Protein AF-0000000068356287 (afdb_homodimer)

Foldseek 3Di:
DPDADDPVQWDWDDWQDDDPQKTWTWIQRNVVRAIWIKIKGWPCVLVVDPDPVSSVLSVLLVVQQVVVLQFDDDLQAWHWDHWDDDPTTTMTTTHDAPQGFQLVLCLLVLAFFLLLLLLQLLSVLLRLCCQAFNQTDDPDPPPDPRPQGKHKDQQDQASRQWGAHPLGHIHGHRSSPIDIDSHLPDWDADDDPPDPDDDDDDDDPLQFALCCLPPVTDGSLRVLSSSLQRSCCNHRVDGQFDDDDPVVRSVCLQPHGGDDDPPDDVLNVVLSRLSSDRDSVSHDDSVCNCVGPSNVVPDSVCSSVDRSLLSRADCPPPDPLVNQQADPVPRHGDDPPDDQQADPVPGDGDQHDFDPDFQQDPSHPPRTRHGGRPVVVVSSVVVPPD/DPDADDPVQWDWDDWQDDDPQKTWTWIQRNVVRAIWIKIKGWPVVLVVDPDPVSSVLSVLLVVQQVVVLQFDDDLQAWHWDHWDDDPTTTMTTTHDAPQGFQLVLCLLVLAFFLLLLLLQLLSVLLRLCCQAFNQTDDPDPPPDPRPQGKHKDQQDQASRQWGAHPLGHIHGHRSSPIDIDSHLPDWDADDDPPDPDDDDDDDDLLQFALCCLPPVTDGSLRVLSSSLQRSCCNHRVDGQFDDDDPVVRSVCLQPHGGDDDPPDDPLNVVLSRLSSDRDSVSHDDSVCNCVRPSNVVPDSVCSSVDRSLLSRADCPPPDPLVNQQADPVVRHGDDPPDDQQADPVPRDGDQHPFDPDFQQQPSHPPRTRDGGGPVVVVSSVVVPPD

Nearest PDB structures (foldseek):
  4j8n-assembly1_A  TM=9.059E-01  e=5.575E-21  Homo sapiens
  6vpg-assembly1_A  TM=9.056E-01  e=1.139E-20  Homo sapiens
  1ql6-assembly1_A  TM=8.671E-01  e=2.785E-18  Oryctolagus cuniculus
  2phk-assembly1_A-2  TM=8.382E-01  e=8.837E-18  Oryctolagus cuniculus
  8jfk-assembly1_C  TM=8.387E-01  e=3.494E-17  Homo sapiens

InterPro domains:
  IPR000306 FYVE zinc finger [PF01363] (318-380)
  IPR000306 FYVE zinc finger [SM00064] (313-382)
  IPR000719 Protein kinase domain [PF00069] (11-295)
  IPR000719 Protein kinase domain [PS50011] (10-295)
  IPR000719 Protein kinase domain [SM00220] (10-295)
  IPR008271 Serine/threonine-protein kinase, active site [PS00108] (152-164)
  IPR011009 Protein kinase-like domain superfamily [SSF56112] (4-319)
  IPR011011 Zinc finger, FYVE/PHD-type [SSF57903] (306-377)
  IPR013083 Zinc finger, RING/FYVE/PHD-type [G3DSA:3.30.40.10] (314-384)
  IPR017441 Protein kinase, ATP binding site [PS00107] (16-39)
  IPR017455 Zinc finger, FYVE-related [PS50178] (321-381)
  IPR050236 Serine/threonine-protein kinases, AGC [PTHR24356] (7-308)

Sequence (772 aa):
MPTKMAAADFEFGPPLGTGAFSKVVVGLYKPTNVRYAVKFISKRSILDAPTDEERTRMAEVARRETRMLLMCEHPNIVKFHASMQTTEDLLYVTELCEGGELLKHIERWGHIPLEAARHAIAELFSAVFYLHHGEKKSKSGPSGPVMKPLTVIHRDIKPENVMLSADKHLRLIDFGTAVVCQSVDEKATGEETGSGRAQTFCGTTYYMSPELLESSYTCCASDYWGCGCVLYLMLVGQRPFDASTQYLLIKTILEKEPEFPDDMDPDAKDLIRKLLVKDPKARIGMKEVKRHPFLASVNLSTVADQDVADFWLRETPWVDEASISACMACERPFGILRSKRFCHSCGRITCNACIGDLRIIPESRWKAPQRVCTACAGTLNGVSTLMPTKMAAADFEFGPPLGTGAFSKVVVGLYKPTNVRYAVKFISKRSILDAPTDEERTRMAEVARRETRMLLMCEHPNIVKFHASMQTTEDLLYVTELCEGGELLKHIERWGHIPLEAARHAIAELFSAVFYLHHGEKKSKSGPSGPVMKPLTVIHRDIKPENVMLSADKHLRLIDFGTAVVCQSVDEKATGEETGSGRAQTFCGTTYYMSPELLESSYTCCASDYWGCGCVLYLMLVGQRPFDASTQYLLIKTILEKEPEFPDDMDPDAKDLIRKLLVKDPKARIGMKEVKRHPFLASVNLSTVADQDVADFWLRETPWVDEASISACMACERPFGILRSKRFCHSCGRITCNACIGDLRIIPESRWKAPQRVCTACAGTLNGVSTL

Solvent-accessible surface area (backbone atoms only — not comparable to full-atom values): 42607 Å² total; per-residue (Å²): 120,90,73,79,79,52,78,85,49,43,49,75,55,62,77,76,43,37,43,98,66,24,34,27,24,37,25,35,32,59,92,79,67,46,68,27,30,32,36,38,32,45,46,58,63,32,72,46,31,36,38,71,64,51,19,48,47,48,47,46,26,56,51,42,27,53,52,49,42,67,26,48,83,49,90,27,34,55,47,62,77,47,73,44,73,60,96,54,31,40,36,38,35,28,63,53,51,73,48,36,48,46,45,59,51,24,66,74,58,41,35,42,50,68,64,30,42,48,53,43,49,40,39,49,46,43,36,51,49,37,37,45,66,30,83,60,58,63,91,58,66,98,81,45,76,81,66,76,64,45,15,37,37,52,77,62,46,41,42,87,33,28,32,15,26,76,60,56,47,44,23,41,49,82,41,54,67,38,45,80,26,82,38,75,80,43,73,55,65,73,82,78,72,88,55,95,61,82,68,68,48,72,47,57,61,76,46,58,33,44,48,37,46,61,65,40,35,49,43,64,46,41,40,41,26,9,50,23,44,39,49,42,22,31,64,66,44,45,66,60,48,79,54,94,24,70,52,49,28,53,49,40,58,66,72,50,74,63,81,73,69,90,84,53,58,64,48,54,53,52,51,35,53,37,25,60,39,68,51,57,88,75,24,62,46,70,71,56,53,69,66,28,75,62,40,64,88,52,52,63,90,50,49,89,74,50,89,48,46,71,40,61,34,71,78,64,79,74,67,49,69,89,66,51,48,40,30,83,82,71,60,47,66,51,56,96,88,49,67,69,33,49,28,85,84,68,62,48,69,31,79,32,60,55,39,94,56,60,34,67,48,81,66,40,90,51,75,58,55,32,72,33,21,50,63,54,40,49,55,51,59,70,47,62,85,122,122,92,73,78,78,52,76,84,49,43,49,76,56,64,77,76,42,39,44,100,66,24,33,27,23,38,25,35,33,58,93,77,67,45,68,24,29,33,36,38,31,43,47,58,62,32,71,44,30,36,38,72,64,51,20,49,49,47,48,46,27,55,51,42,27,53,51,49,41,69,28,50,83,49,90,27,34,55,48,62,76,49,72,43,74,59,96,54,30,40,35,39,34,27,61,55,50,72,48,36,50,45,43,58,52,25,67,73,59,42,34,40,48,68,65,30,42,48,52,43,47,40,38,50,47,43,37,50,49,37,36,45,65,29,84,61,58,64,90,54,67,98,81,43,76,80,66,76,65,45,16,38,38,52,77,62,46,43,42,88,33,28,32,15,26,76,60,56,48,43,24,43,49,82,42,53,68,39,46,81,26,83,40,77,80,44,71,53,64,74,82,80,72,86,54,96,60,83,69,68,49,73,49,56,62,76,48,58,33,48,48,35,49,62,63,40,34,49,43,64,49,40,41,41,25,8,48,21,43,38,50,41,22,30,64,66,44,43,68,60,49,78,55,94,24,69,51,49,28,52,47,40,58,66,71,50,76,62,82,74,68,89,84,53,57,65,48,55,52,50,51,34,53,37,26,60,37,69,51,58,89,76,24,60,46,71,73,56,54,70,65,28,74,61,39,62,89,52,55,62,90,51,48,88,74,50,89,48,48,72,38,63,35,71,76,63,79,72,66,50,69,88,68,50,46,41,31,85,84,70,59,47,66,50,57,96,88,49,66,68,34,48,27,86,83,68,65,48,65,34,70,36,61,56,40,91,55,60,34,66,49,81,67,40,92,51,75,59,55,33,72,32,23,46,61,54,40,49,55,52,60,68,49,62,84,122

Radius of gyration: 32.09 Å; Cα contacts (8 Å, |Δi|>4): 1358; chains: 2; bounding box: 59×77×114 Å

Structure (mmCIF, N/CA/C/O backbone):
data_AF-0000000068356287-model_v1
#
loop_
_entity.id
_entity.type
_entity.pdbx_description
1 polymer 'non-specific serine/threonine protein kinase'
#
loop_
_atom_site.group_PDB
_atom_site.id
_atom_site.type_symbol
_atom_site.label_atom_id
_atom_site.label_alt_id
_atom_site.label_comp_id
_atom_site.label_asym_id
_atom_site.label_entity_id
_atom_site.label_seq_id
_atom_site.pdbx_PDB_ins_code
_atom_site.Cartn_x
_atom_site.Cartn_y
_atom_site.Cartn_z
_atom_site.occupancy
_atom_site.B_iso_or_equiv
_atom_site.auth_seq_id
_atom_site.auth_comp_id
_atom_site.auth_asym_id
_atom_site.auth_atom_id
_atom_site.pdbx_PDB_model_num
ATOM 1 N N . MET A 1 1 ? 35.969 -27.047 -2.973 1 30.73 1 MET A N 1
ATOM 2 C CA . MET A 1 1 ? 34.906 -26.484 -2.176 1 30.73 1 MET A CA 1
ATOM 3 C C . MET A 1 1 ? 33.875 -25.766 -3.064 1 30.73 1 MET A C 1
ATOM 5 O O . MET A 1 1 ? 34.25 -25.031 -3.979 1 30.73 1 MET A O 1
ATOM 9 N N . PRO A 1 2 ? 32.688 -26.281 -3.395 1 43.97 2 PRO A N 1
ATOM 10 C CA . PRO A 1 2 ? 31.812 -25.594 -4.34 1 43.97 2 PRO A CA 1
ATOM 11 C C . PRO A 1 2 ? 31.828 -24.078 -4.176 1 43.97 2 PRO A C 1
ATOM 13 O O . PRO A 1 2 ? 31.766 -23.578 -3.055 1 43.97 2 PRO A O 1
ATOM 16 N N . THR A 1 3 ? 32.562 -23.391 -4.938 1 53.53 3 THR A N 1
ATOM 17 C CA . THR A 1 3 ? 32.938 -21.984 -4.891 1 53.53 3 THR A CA 1
ATOM 18 C C . THR A 1 3 ? 31.703 -21.109 -4.711 1 53.53 3 THR A C 1
ATOM 20 O O . THR A 1 3 ? 30.672 -21.344 -5.355 1 53.53 3 THR A O 1
ATOM 23 N N . LYS A 1 4 ? 31.547 -20.359 -3.543 1 77.81 4 LYS A N 1
ATOM 24 C CA . LYS A 1 4 ? 30.516 -19.375 -3.215 1 77.81 4 LYS A CA 1
ATOM 25 C C . LYS A 1 4 ? 30.281 -18.406 -4.375 1 77.81 4 LYS A C 1
ATOM 27 O O . LYS A 1 4 ? 31.234 -17.875 -4.941 1 77.81 4 LYS A O 1
ATOM 32 N N . MET A 1 5 ? 29.141 -18.516 -5.023 1 86.38 5 MET A N 1
ATOM 33 C CA . MET A 1 5 ? 28.781 -17.625 -6.125 1 86.38 5 MET A CA 1
ATOM 34 C C . MET A 1 5 ? 29.047 -16.172 -5.75 1 86.38 5 MET A C 1
ATOM 36 O O . MET A 1 5 ? 28.812 -15.766 -4.609 1 86.38 5 MET A O 1
ATOM 40 N N . ALA A 1 6 ? 29.719 -15.453 -6.656 1 90.62 6 ALA A N 1
ATOM 41 C CA . ALA A 1 6 ? 29.969 -14.023 -6.48 1 90.62 6 ALA A CA 1
ATOM 42 C C . ALA A 1 6 ? 29.281 -13.211 -7.574 1 90.62 6 ALA A C 1
ATOM 44 O O . ALA A 1 6 ? 29.172 -13.656 -8.719 1 90.62 6 ALA A O 1
ATOM 45 N N . ALA A 1 7 ? 28.844 -12.016 -7.195 1 92.19 7 ALA A N 1
ATOM 46 C CA . ALA A 1 7 ? 28.125 -11.148 -8.133 1 92.19 7 ALA A CA 1
ATOM 47 C C . ALA A 1 7 ? 28.953 -10.891 -9.383 1 92.19 7 ALA A C 1
ATOM 49 O O . ALA A 1 7 ? 28.422 -10.805 -10.484 1 92.19 7 ALA A O 1
ATOM 50 N N . ALA A 1 8 ? 30.234 -10.82 -9.211 1 91.81 8 ALA A N 1
ATOM 51 C CA . ALA A 1 8 ? 31.141 -10.508 -10.305 1 91.81 8 ALA A CA 1
ATOM 52 C C . ALA A 1 8 ? 31.172 -11.625 -11.336 1 91.81 8 ALA A C 1
ATOM 54 O O . ALA A 1 8 ? 31.562 -11.414 -12.484 1 91.81 8 ALA A O 1
ATOM 55 N N . ASP A 1 9 ? 30.781 -12.758 -11 1 94.44 9 ASP A N 1
ATOM 56 C CA . ASP A 1 9 ? 30.812 -13.922 -11.883 1 94.44 9 ASP A CA 1
ATOM 57 C C . ASP A 1 9 ? 29.531 -14.008 -12.719 1 94.44 9 ASP A C 1
ATOM 59 O O . ASP A 1 9 ? 29.375 -14.938 -13.516 1 94.44 9 ASP A O 1
ATOM 63 N N . PHE A 1 10 ? 28.672 -13.023 -12.547 1 95.62 10 PHE A N 1
ATOM 64 C CA . PHE A 1 10 ? 27.406 -13.047 -13.273 1 95.62 10 PHE A CA 1
ATOM 65 C C . PHE A 1 10 ? 27.406 -12 -14.391 1 95.62 10 PHE A C 1
ATOM 67 O O . PHE A 1 10 ? 28 -10.93 -14.242 1 95.62 10 PHE A O 1
ATOM 74 N N . GLU A 1 11 ? 26.812 -12.352 -15.5 1 95.81 11 GLU A N 1
ATOM 75 C CA . GLU A 1 11 ? 26.375 -11.391 -16.5 1 95.81 11 GLU A CA 1
ATOM 76 C C . GLU A 1 11 ? 24.859 -11.172 -16.422 1 95.81 11 GLU A C 1
ATOM 78 O O . GLU A 1 11 ? 24.078 -12.086 -16.688 1 95.81 11 GLU A O 1
ATOM 83 N N . PHE A 1 12 ? 24.484 -10.031 -16.094 1 92.25 12 PHE A N 1
ATOM 84 C CA . PHE A 1 12 ? 23.062 -9.742 -15.852 1 92.25 12 PHE A CA 1
ATOM 85 C C . PHE A 1 12 ? 22.391 -9.281 -17.141 1 92.25 12 PHE A C 1
ATOM 87 O O . PHE A 1 12 ? 22.953 -8.477 -17.891 1 92.25 12 PHE A O 1
ATOM 94 N N . GLY A 1 13 ? 21.25 -9.93 -17.391 1 87.75 13 GLY A N 1
ATOM 95 C CA . GLY A 1 13 ? 20.484 -9.633 -18.594 1 87.75 13 GLY A CA 1
ATOM 96 C C . GLY A 1 13 ? 19.234 -8.812 -18.312 1 87.75 13 GLY A C 1
ATOM 97 O O . GLY A 1 13 ? 19.234 -7.965 -17.422 1 87.75 13 GLY A O 1
ATOM 98 N N . PRO A 1 14 ? 18.25 -8.93 -19.125 1 79.44 14 PRO A N 1
ATOM 99 C CA . PRO A 1 14 ? 17.031 -8.117 -19.031 1 79.44 14 PRO A CA 1
ATOM 100 C C . PRO A 1 14 ? 16.203 -8.422 -17.797 1 79.44 14 PRO A C 1
ATOM 102 O O . PRO A 1 14 ? 16.328 -9.516 -17.219 1 79.44 14 PRO A O 1
ATOM 105 N N . PRO A 1 15 ? 15.359 -7.527 -17.422 1 81.19 15 PRO A N 1
ATOM 106 C CA . PRO A 1 15 ? 14.484 -7.746 -16.266 1 81.19 15 PRO A CA 1
ATOM 107 C C . PRO A 1 15 ? 13.406 -8.789 -16.531 1 81.19 15 PRO A C 1
ATOM 109 O O . PRO A 1 15 ? 12.875 -8.859 -17.641 1 81.19 15 PRO A O 1
ATOM 112 N N . LEU A 1 16 ? 13.18 -9.688 -15.547 1 80.44 16 LEU A N 1
ATOM 113 C CA . LEU A 1 16 ? 12.117 -10.688 -15.562 1 80.44 16 LEU A CA 1
ATOM 114 C C . LEU A 1 16 ? 10.883 -10.188 -14.828 1 80.44 16 LEU A C 1
ATOM 116 O O . LEU A 1 16 ? 9.766 -10.609 -15.133 1 80.44 16 LEU A O 1
ATOM 120 N N . GLY A 1 17 ? 11.078 -9.445 -13.805 1 75.31 17 GLY A N 1
ATOM 121 C CA . GLY A 1 17 ? 9.992 -8.953 -12.969 1 75.31 17 GLY A CA 1
ATOM 122 C C . GLY A 1 17 ? 10.461 -7.977 -11.906 1 75.31 17 GLY A C 1
ATOM 123 O O . GLY A 1 17 ? 11.664 -7.793 -11.711 1 75.31 17 GLY A O 1
ATOM 124 N N . THR A 1 18 ? 9.461 -7.293 -11.391 1 70.44 18 THR A N 1
ATOM 125 C CA . THR A 1 18 ? 9.773 -6.328 -10.344 1 70.44 18 THR A CA 1
ATOM 126 C C . THR A 1 18 ? 8.82 -6.488 -9.164 1 70.44 18 THR A C 1
ATOM 128 O O . THR A 1 18 ? 7.668 -6.898 -9.336 1 70.44 18 THR A O 1
ATOM 131 N N . GLY A 1 19 ? 9.375 -6.355 -7.949 1 68.06 19 GLY A N 1
ATOM 132 C CA . GLY A 1 19 ? 8.594 -6.242 -6.73 1 68.06 19 GLY A CA 1
ATOM 133 C C . GLY A 1 19 ? 8.625 -4.848 -6.133 1 68.06 19 GLY A C 1
ATOM 134 O O . GLY A 1 19 ? 9.188 -3.924 -6.723 1 68.06 19 GLY A O 1
ATOM 135 N N . ALA A 1 20 ? 7.926 -4.594 -5 1 62.09 20 ALA A N 1
ATOM 136 C CA . ALA A 1 20 ? 7.832 -3.297 -4.336 1 62.09 20 ALA A CA 1
ATOM 137 C C . ALA A 1 20 ? 9.219 -2.682 -4.137 1 62.09 20 ALA A C 1
ATOM 139 O O . ALA A 1 20 ? 9.406 -1.485 -4.363 1 62.09 20 ALA A O 1
ATOM 140 N N . PHE A 1 21 ? 10.203 -3.465 -3.807 1 65.75 21 PHE A N 1
ATOM 141 C CA . PHE A 1 21 ? 11.523 -2.9 -3.539 1 65.75 21 PHE A CA 1
ATOM 142 C C . PHE A 1 21 ? 12.617 -3.789 -4.117 1 65.75 21 PHE A C 1
ATOM 144 O O . PHE A 1 21 ? 13.734 -3.818 -3.6 1 65.75 21 PHE A O 1
ATOM 151 N N . SER A 1 22 ? 12.148 -4.59 -5.117 1 77.81 22 SER A N 1
ATOM 152 C CA . SER A 1 22 ? 13.133 -5.5 -5.691 1 77.81 22 SER A CA 1
ATOM 153 C C . SER A 1 22 ? 12.961 -5.613 -7.203 1 77.81 22 SER A C 1
ATOM 155 O O . SER A 1 22 ? 11.938 -5.207 -7.75 1 77.81 22 SER A O 1
ATOM 157 N N . LYS A 1 23 ? 14.016 -6.09 -7.832 1 81.75 23 LYS A N 1
ATOM 158 C CA . LYS A 1 23 ? 13.992 -6.418 -9.25 1 81.75 23 LYS A CA 1
ATOM 159 C C . LYS A 1 23 ? 14.578 -7.805 -9.508 1 81.75 23 LYS A C 1
ATOM 161 O O . LYS A 1 23 ? 15.508 -8.227 -8.82 1 81.75 23 LYS A O 1
ATOM 166 N N . VAL A 1 24 ? 13.992 -8.461 -10.453 1 89.31 24 VAL A N 1
ATOM 167 C CA . VAL A 1 24 ? 14.492 -9.781 -10.82 1 89.31 24 VAL A CA 1
ATOM 168 C C . VAL A 1 24 ? 15 -9.758 -12.258 1 89.31 24 VAL A C 1
ATOM 170 O O . VAL A 1 24 ? 14.305 -9.289 -13.164 1 89.31 24 VAL A O 1
ATOM 173 N N . VAL A 1 25 ? 16.219 -10.234 -12.484 1 89.56 25 VAL A N 1
ATOM 174 C CA . VAL A 1 25 ? 16.828 -10.281 -13.812 1 89.56 25 VAL A CA 1
ATOM 175 C C . VAL A 1 25 ? 17.328 -11.688 -14.109 1 89.56 25 VAL A C 1
ATOM 177 O O . VAL A 1 25 ? 17.5 -12.5 -13.195 1 89.56 25 VAL A O 1
ATOM 180 N N . VAL A 1 26 ? 17.5 -11.883 -15.422 1 92.44 26 VAL A N 1
ATOM 181 C CA . VAL A 1 26 ? 18.203 -13.102 -15.805 1 92.44 26 VAL A CA 1
ATOM 182 C C . VAL A 1 26 ? 19.703 -12.922 -15.602 1 92.44 26 VAL A C 1
ATOM 184 O O . VAL A 1 26 ? 20.266 -11.898 -15.992 1 92.44 26 VAL A O 1
ATOM 187 N N . GLY A 1 27 ? 20.359 -13.836 -14.906 1 95.44 27 GLY A N 1
ATOM 188 C CA . GLY A 1 27 ? 21.797 -13.82 -14.734 1 95.44 27 GLY A CA 1
ATOM 189 C C . GLY A 1 27 ? 22.484 -15.062 -15.289 1 95.44 27 GLY A C 1
ATOM 190 O O . GLY A 1 27 ? 22.094 -16.188 -14.945 1 95.44 27 GLY A O 1
ATOM 191 N N . LEU A 1 28 ? 23.438 -14.828 -16.125 1 94.81 28 LEU A N 1
ATOM 192 C CA . LEU A 1 28 ? 24.266 -15.922 -16.625 1 94.81 28 LEU A CA 1
ATOM 193 C C . LEU A 1 28 ? 25.484 -16.125 -15.719 1 94.81 28 LEU A C 1
ATOM 195 O O . LEU A 1 28 ? 26.297 -15.211 -15.562 1 94.81 28 LEU A O 1
ATOM 199 N N . TYR A 1 29 ? 25.531 -17.266 -15.109 1 96.19 29 TYR A N 1
ATOM 200 C CA . TYR A 1 29 ? 26.703 -17.625 -14.305 1 96.19 29 TYR A CA 1
ATOM 201 C C . TYR A 1 29 ? 27.828 -18.125 -15.195 1 96.19 29 TYR A C 1
ATOM 203 O O . TYR A 1 29 ? 27.781 -19.25 -15.68 1 96.19 29 TYR A O 1
ATOM 211 N N . LYS A 1 30 ? 28.859 -17.391 -15.266 1 95.31 30 LYS A N 1
ATOM 212 C CA . LYS A 1 30 ? 29.906 -17.578 -16.266 1 95.31 30 LYS A CA 1
ATOM 213 C C . LYS A 1 30 ? 30.656 -18.891 -16.031 1 95.31 30 LYS A C 1
ATOM 215 O O . LYS A 1 30 ? 30.969 -19.609 -16.984 1 95.31 30 LYS A O 1
ATOM 220 N N . PRO A 1 31 ? 31 -19.141 -14.82 1 95.06 31 PRO A N 1
ATOM 221 C CA . PRO A 1 31 ? 31.812 -20.328 -14.586 1 95.06 31 PRO A CA 1
ATOM 222 C C . PRO A 1 31 ? 31.141 -21.609 -15.117 1 95.06 31 PRO A C 1
ATOM 224 O O . PRO A 1 31 ? 31.828 -22.516 -15.57 1 95.06 31 PRO A O 1
ATOM 227 N N . THR A 1 32 ? 29.844 -21.734 -15.062 1 94.69 32 THR A N 1
ATOM 228 C CA . THR A 1 32 ? 29.156 -22.953 -15.469 1 94.69 32 THR A CA 1
ATOM 229 C C . THR A 1 32 ? 28.297 -22.688 -16.703 1 94.69 32 THR A C 1
ATOM 231 O O . THR A 1 32 ? 27.75 -23.625 -17.297 1 94.69 32 THR A O 1
ATOM 234 N N . ASN A 1 33 ? 28.047 -21.5 -17.078 1 94.62 33 ASN A N 1
ATOM 235 C CA . ASN A 1 33 ? 27.25 -21.078 -18.234 1 94.62 33 ASN A CA 1
ATOM 236 C C . ASN A 1 33 ? 25.781 -21.422 -18.047 1 94.62 33 ASN A C 1
ATOM 238 O O . ASN A 1 33 ? 25.078 -21.75 -19 1 94.62 33 ASN A O 1
ATOM 242 N N . VAL A 1 34 ? 25.359 -21.484 -16.828 1 94.44 34 VAL A N 1
ATOM 243 C CA . VAL A 1 34 ? 23.953 -21.719 -16.484 1 94.44 34 VAL A CA 1
ATOM 244 C C . VAL A 1 34 ? 23.266 -20.406 -16.188 1 94.44 34 VAL A C 1
ATOM 246 O O . VAL A 1 34 ? 23.844 -19.531 -15.539 1 94.44 34 VAL A O 1
ATOM 249 N N . ARG A 1 35 ? 21.984 -20.281 -16.625 1 94.75 35 ARG A N 1
ATOM 250 C CA . ARG A 1 35 ? 21.188 -19.094 -16.359 1 94.75 35 ARG A CA 1
ATOM 251 C C . ARG A 1 35 ? 20.344 -19.266 -15.094 1 94.75 35 ARG A C 1
ATOM 253 O O . ARG A 1 35 ? 19.797 -20.328 -14.844 1 94.75 35 ARG A O 1
ATOM 260 N N . TYR A 1 36 ? 20.312 -18.172 -14.336 1 96.31 36 TYR A N 1
ATOM 261 C CA . TYR A 1 36 ? 19.547 -18.109 -13.094 1 96.31 36 TYR A CA 1
ATOM 262 C C . TYR A 1 36 ? 18.656 -16.859 -13.062 1 96.31 36 TYR A C 1
ATOM 264 O O . TYR A 1 36 ? 18.812 -15.961 -13.883 1 96.31 36 TYR A O 1
ATOM 272 N N . ALA A 1 37 ? 17.641 -16.938 -12.242 1 95.25 37 ALA A N 1
ATOM 273 C CA . ALA A 1 37 ? 16.938 -15.711 -11.859 1 95.25 37 ALA A CA 1
ATOM 274 C C . ALA A 1 37 ? 17.625 -15.047 -10.672 1 95.25 37 ALA A C 1
ATOM 276 O O . ALA A 1 37 ? 17.875 -15.688 -9.648 1 95.25 37 ALA A O 1
ATOM 277 N N . VAL A 1 38 ? 17.922 -13.789 -10.797 1 93.94 38 VAL A N 1
ATOM 278 C CA . VAL A 1 38 ? 18.625 -13.062 -9.734 1 93.94 38 VAL A CA 1
ATOM 279 C C . VAL A 1 38 ? 17.766 -11.898 -9.258 1 93.94 38 VAL A C 1
ATOM 281 O O . VAL A 1 38 ? 17.422 -11.016 -10.039 1 93.94 38 VAL A O 1
ATOM 284 N N . LYS A 1 39 ? 17.375 -11.914 -7.98 1 90.44 39 LYS A N 1
ATOM 285 C CA . LYS A 1 39 ? 16.609 -10.828 -7.367 1 90.44 39 LYS A CA 1
ATOM 286 C C . LYS A 1 39 ? 17.531 -9.812 -6.695 1 90.44 39 LYS A C 1
ATOM 288 O O . LYS A 1 39 ? 18.406 -10.188 -5.91 1 90.44 39 LYS A O 1
ATOM 293 N N . PHE A 1 40 ? 17.359 -8.57 -7.047 1 87.31 40 PHE A N 1
ATOM 294 C CA . PHE A 1 40 ? 18.094 -7.461 -6.461 1 87.31 40 PHE A CA 1
ATOM 295 C C . PHE A 1 40 ? 17.234 -6.703 -5.457 1 87.31 40 PHE A C 1
ATOM 297 O O . PHE A 1 40 ? 16.125 -6.266 -5.785 1 87.31 40 PHE A O 1
ATOM 304 N N . ILE A 1 41 ? 17.703 -6.613 -4.262 1 82.56 41 ILE A N 1
ATOM 305 C CA . ILE A 1 41 ? 17.078 -5.75 -3.266 1 82.56 41 ILE A CA 1
ATOM 306 C C . ILE A 1 41 ? 18.031 -4.598 -2.924 1 82.56 41 ILE A C 1
ATOM 308 O O . ILE A 1 41 ? 19.125 -4.816 -2.408 1 82.56 41 ILE A O 1
ATOM 312 N N . SER A 1 42 ? 17.625 -3.438 -3.203 1 78.44 42 SER A N 1
ATOM 313 C CA . SER A 1 42 ? 18.469 -2.268 -2.982 1 78.44 42 SER A CA 1
ATOM 314 C C . SER A 1 42 ? 18.641 -1.977 -1.493 1 78.44 42 SER A C 1
ATOM 316 O O . SER A 1 42 ? 17.656 -1.758 -0.786 1 78.44 42 SER A O 1
ATOM 318 N N . LYS A 1 43 ? 19.875 -1.969 -1.062 1 75.94 43 LYS A N 1
ATOM 319 C CA . LYS A 1 43 ? 20.156 -1.604 0.323 1 75.94 43 LYS A CA 1
ATOM 320 C C . LYS A 1 43 ? 19.766 -0.157 0.603 1 75.94 43 LYS A C 1
ATOM 322 O O . LYS A 1 43 ? 19.266 0.16 1.688 1 75.94 43 LYS A O 1
ATOM 327 N N . ARG A 1 44 ? 19.938 0.642 -0.405 1 70.44 44 ARG A N 1
ATOM 328 C CA . ARG A 1 44 ? 19.609 2.061 -0.261 1 70.44 44 ARG A CA 1
ATOM 329 C C . ARG A 1 44 ? 18.125 2.271 -0.043 1 70.44 44 ARG A C 1
ATOM 331 O O . ARG A 1 44 ? 17.719 3.115 0.76 1 70.44 44 ARG A O 1
ATOM 338 N N . SER A 1 45 ? 17.359 1.444 -0.751 1 69.69 45 SER A N 1
ATOM 339 C CA . SER A 1 45 ? 15.914 1.548 -0.572 1 69.69 45 SER A CA 1
ATOM 340 C C . SER A 1 45 ? 15.508 1.225 0.862 1 69.69 45 SER A C 1
ATOM 342 O O . SER A 1 45 ? 14.578 1.829 1.401 1 69.69 45 SER A O 1
ATOM 344 N N . ILE A 1 46 ? 16.203 0.342 1.475 1 69.69 46 ILE A N 1
ATOM 345 C CA . ILE A 1 46 ? 15.93 -0.051 2.854 1 69.69 46 ILE A CA 1
ATOM 346 C C . ILE A 1 46 ? 16.391 1.049 3.805 1 69.69 46 ILE A C 1
ATOM 348 O O . ILE A 1 46 ? 15.656 1.458 4.699 1 69.69 46 ILE A O 1
ATOM 352 N N . LEU A 1 47 ? 17.562 1.561 3.49 1 67.31 47 LEU A N 1
ATOM 353 C CA . LEU A 1 47 ? 18.172 2.549 4.375 1 67.31 47 LEU A CA 1
ATOM 354 C C . LEU A 1 47 ? 17.422 3.881 4.289 1 67.31 47 LEU A C 1
ATOM 356 O O . LEU A 1 47 ? 17.359 4.621 5.273 1 67.31 47 LEU A O 1
ATOM 360 N N . ASP A 1 48 ? 16.844 4.047 3.129 1 62.66 48 ASP A N 1
ATOM 361 C CA . ASP A 1 48 ? 16.188 5.328 2.889 1 62.66 48 ASP A CA 1
ATOM 362 C C . ASP A 1 48 ? 14.711 5.266 3.273 1 62.66 48 ASP A C 1
ATOM 364 O O . ASP A 1 48 ? 13.961 6.207 3.012 1 62.66 48 ASP A O 1
ATOM 368 N N . ALA A 1 49 ? 14.383 4.137 3.98 1 61.72 49 ALA A N 1
ATOM 369 C CA . ALA A 1 49 ? 12.992 4.059 4.422 1 61.72 49 ALA A CA 1
ATOM 370 C C . ALA A 1 49 ? 12.656 5.215 5.363 1 61.72 49 ALA A C 1
ATOM 372 O O . ALA A 1 49 ? 13.484 5.633 6.172 1 61.72 49 ALA A O 1
ATOM 373 N N . PRO A 1 50 ? 11.43 5.812 5.27 1 52.66 50 PRO A N 1
ATOM 374 C CA . PRO A 1 50 ? 11.055 7.047 5.961 1 52.66 50 PRO A CA 1
ATOM 375 C C . PRO A 1 50 ? 11.109 6.914 7.48 1 52.66 50 PRO A C 1
ATOM 377 O O . PRO A 1 50 ? 11.406 7.891 8.18 1 52.66 50 PRO A O 1
ATOM 380 N N . THR A 1 51 ? 10.648 5.809 7.887 1 57.84 51 THR A N 1
ATOM 381 C CA . THR A 1 51 ? 10.609 5.598 9.328 1 57.84 51 THR A CA 1
ATOM 382 C C . THR A 1 51 ? 11.445 4.379 9.719 1 57.84 51 THR A C 1
ATOM 384 O O . THR A 1 51 ? 11.711 3.506 8.883 1 57.84 51 THR A O 1
ATOM 387 N N . ASP A 1 52 ? 11.945 4.414 10.805 1 63.16 52 ASP A N 1
ATOM 388 C CA . ASP A 1 52 ? 12.672 3.26 11.336 1 63.16 52 ASP A CA 1
ATOM 389 C C . ASP A 1 52 ? 11.828 1.988 11.227 1 63.16 52 ASP A C 1
ATOM 391 O O . ASP A 1 52 ? 12.359 0.91 10.953 1 63.16 52 ASP A O 1
ATOM 395 N N . GLU A 1 53 ? 10.57 2.271 11.336 1 63 53 GLU A N 1
ATOM 396 C CA . GLU A 1 53 ? 9.656 1.133 11.266 1 63 53 GLU A CA 1
ATOM 397 C C . GLU A 1 53 ? 9.625 0.544 9.859 1 63 53 GLU A C 1
ATOM 399 O O . GLU A 1 53 ? 9.68 -0.675 9.688 1 63 53 GLU A O 1
ATOM 404 N N . GLU A 1 54 ? 9.547 1.418 8.938 1 64.88 54 GLU A N 1
ATOM 405 C CA . GLU A 1 54 ? 9.516 0.955 7.551 1 64.88 54 GLU A CA 1
ATOM 406 C C . GLU A 1 54 ? 10.852 0.327 7.148 1 64.88 54 GLU A C 1
ATOM 408 O O . GLU A 1 54 ? 10.883 -0.666 6.418 1 64.88 54 GLU A O 1
ATOM 413 N N . ARG A 1 55 ? 11.867 0.938 7.586 1 68.31 55 ARG A N 1
ATOM 414 C CA . ARG A 1 55 ? 13.195 0.385 7.344 1 68.31 55 ARG A CA 1
ATOM 415 C C . ARG A 1 55 ? 13.305 -1.028 7.906 1 68.31 55 ARG A C 1
ATOM 417 O O . ARG A 1 55 ? 13.773 -1.94 7.219 1 68.31 55 ARG A O 1
ATOM 424 N N . THR A 1 56 ? 12.859 -1.113 9.055 1 70.56 56 THR A N 1
ATOM 425 C CA . THR A 1 56 ? 12.898 -2.408 9.727 1 70.56 56 THR A CA 1
ATOM 426 C C . THR A 1 56 ? 12.023 -3.424 8.992 1 70.56 56 THR A C 1
ATOM 428 O O . THR A 1 56 ? 12.438 -4.57 8.789 1 70.56 56 THR A O 1
ATOM 431 N N . ARG A 1 57 ? 10.922 -2.924 8.578 1 71.44 57 ARG A N 1
ATOM 432 C CA . ARG A 1 57 ? 10 -3.805 7.867 1 71.44 57 ARG A CA 1
ATOM 433 C C . ARG A 1 57 ? 10.617 -4.316 6.57 1 71.44 57 ARG A C 1
ATOM 435 O O . ARG A 1 57 ? 10.562 -5.512 6.281 1 71.44 57 ARG A O 1
ATOM 442 N N . MET A 1 58 ? 11.18 -3.414 5.832 1 71.81 58 MET A N 1
ATOM 443 C CA . MET A 1 58 ? 11.781 -3.797 4.555 1 71.81 58 MET A CA 1
ATOM 444 C C . MET A 1 58 ? 12.938 -4.77 4.77 1 71.81 58 MET A C 1
ATOM 446 O O . MET A 1 58 ? 13.078 -5.746 4.027 1 71.81 58 MET A O 1
ATOM 450 N N . ALA A 1 59 ? 13.711 -4.441 5.734 1 75.38 59 ALA A N 1
ATOM 451 C CA . ALA A 1 59 ? 14.828 -5.32 6.062 1 75.38 59 ALA A CA 1
ATOM 452 C C . ALA A 1 59 ? 14.336 -6.699 6.496 1 75.38 59 ALA A C 1
ATOM 454 O O . ALA A 1 59 ? 14.914 -7.719 6.113 1 75.38 59 ALA A O 1
ATOM 455 N N . GLU A 1 60 ? 13.32 -6.648 7.211 1 77.69 60 GLU A N 1
ATOM 456 C CA . GLU A 1 60 ? 12.75 -7.902 7.703 1 77.69 60 GLU A CA 1
ATOM 457 C C . GLU A 1 60 ? 12.188 -8.742 6.559 1 77.69 60 GLU A C 1
ATOM 459 O O . GLU A 1 60 ? 12.32 -9.961 6.555 1 77.69 60 GLU A O 1
ATOM 464 N N . VAL A 1 61 ? 11.578 -8.117 5.645 1 76.06 61 VAL A N 1
ATOM 465 C CA . VAL A 1 61 ? 11.016 -8.82 4.496 1 76.06 61 VAL A CA 1
ATOM 466 C C . VAL A 1 61 ? 12.133 -9.508 3.719 1 76.06 61 VAL A C 1
ATOM 468 O O . VAL A 1 61 ? 12.016 -10.688 3.357 1 76.06 61 VAL A O 1
ATOM 471 N N . ALA A 1 62 ? 13.211 -8.766 3.502 1 75.62 62 ALA A N 1
ATOM 472 C CA . ALA A 1 62 ? 14.352 -9.32 2.77 1 75.62 62 ALA A CA 1
ATOM 473 C C . ALA A 1 62 ? 14.953 -10.508 3.512 1 75.62 62 ALA A C 1
ATOM 475 O O . ALA A 1 62 ? 15.242 -11.539 2.904 1 75.62 62 ALA A O 1
ATOM 476 N N . ARG A 1 63 ? 15.086 -10.359 4.75 1 79.94 63 ARG A N 1
ATOM 477 C CA . ARG A 1 63 ? 15.664 -11.414 5.574 1 79.94 63 ARG A CA 1
ATOM 478 C C . ARG A 1 63 ? 14.75 -12.641 5.609 1 79.94 63 ARG A C 1
ATOM 480 O O . ARG A 1 63 ? 15.227 -13.773 5.52 1 79.94 63 ARG A O 1
ATOM 487 N N . ARG A 1 64 ? 13.523 -12.375 5.699 1 81.38 64 ARG A N 1
ATOM 488 C CA . ARG A 1 64 ? 12.531 -13.445 5.75 1 81.38 64 ARG A CA 1
ATOM 489 C C . ARG A 1 64 ? 12.547 -14.266 4.465 1 81.38 64 ARG A C 1
ATOM 491 O O . ARG A 1 64 ? 12.5 -15.492 4.504 1 81.38 64 ARG A O 1
ATOM 498 N N . GLU A 1 65 ? 12.516 -13.57 3.396 1 82.62 65 GLU A N 1
ATOM 499 C CA . GLU A 1 65 ? 12.5 -14.258 2.109 1 82.62 65 GLU A CA 1
ATOM 500 C C . GLU A 1 65 ? 13.703 -15.188 1.974 1 82.62 65 GLU A C 1
ATOM 502 O O . GLU A 1 65 ? 13.555 -16.359 1.597 1 82.62 65 GLU A O 1
ATOM 507 N N . THR A 1 66 ? 14.852 -14.703 2.375 1 80.75 66 THR A N 1
ATOM 508 C CA . THR A 1 66 ? 16.062 -15.508 2.289 1 80.75 66 THR A CA 1
ATOM 509 C C . THR A 1 66 ? 16 -16.688 3.242 1 80.75 66 THR A C 1
ATOM 511 O O . THR A 1 66 ? 16.344 -17.812 2.865 1 80.75 66 THR A O 1
ATOM 514 N N . ARG A 1 67 ? 15.562 -16.453 4.375 1 82.94 67 ARG A N 1
ATOM 515 C CA . ARG A 1 67 ? 15.453 -17.5 5.383 1 82.94 67 ARG A CA 1
ATOM 516 C C . ARG A 1 67 ? 14.516 -18.609 4.926 1 82.94 67 ARG A C 1
ATOM 518 O O . ARG A 1 67 ? 14.828 -19.797 5.055 1 82.94 67 ARG A O 1
ATOM 525 N N . MET A 1 68 ? 13.422 -18.188 4.352 1 84.56 68 MET A N 1
ATOM 526 C CA . MET A 1 68 ? 12.422 -19.156 3.908 1 84.56 68 MET A CA 1
ATOM 527 C C . MET A 1 68 ? 12.961 -20.031 2.773 1 84.56 68 MET A C 1
ATOM 529 O O . MET A 1 68 ? 12.773 -21.234 2.768 1 84.56 68 MET A O 1
ATOM 533 N N . LEU A 1 69 ? 13.648 -19.344 1.909 1 85.69 69 LEU A N 1
ATOM 534 C CA . LEU A 1 69 ? 14.148 -20.062 0.746 1 85.69 69 LEU A CA 1
ATOM 535 C C . LEU A 1 69 ? 15.273 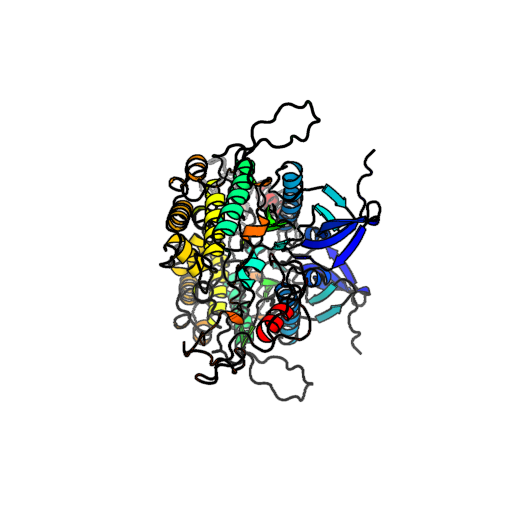-21.016 1.14 1 85.69 69 LEU A C 1
ATOM 537 O O . LEU A 1 69 ? 15.461 -22.062 0.507 1 85.69 69 LEU A O 1
ATOM 541 N N . LEU A 1 70 ? 15.945 -20.734 2.215 1 84.62 70 LEU A N 1
ATOM 542 C CA . LEU A 1 70 ? 17.016 -21.594 2.713 1 84.62 70 LEU A CA 1
ATOM 543 C C . LEU A 1 70 ? 16.438 -22.797 3.441 1 84.62 70 LEU A C 1
ATOM 545 O O . LEU A 1 70 ? 16.969 -23.906 3.334 1 84.62 70 LEU A O 1
ATOM 549 N N . MET A 1 71 ? 15.383 -22.609 4.059 1 87.56 71 MET A N 1
ATOM 550 C CA . MET A 1 71 ? 14.82 -23.656 4.906 1 87.56 71 MET A CA 1
ATOM 551 C C . MET A 1 71 ? 13.93 -24.594 4.098 1 87.56 71 MET A C 1
ATOM 553 O O . MET A 1 71 ? 13.688 -25.719 4.504 1 87.56 71 MET A O 1
ATOM 557 N N . CYS A 1 72 ? 13.414 -24.094 3.008 1 89 72 CYS A N 1
ATOM 558 C CA . CYS A 1 72 ? 12.406 -24.859 2.287 1 89 72 CYS A CA 1
ATOM 559 C C . CYS A 1 72 ? 12.992 -25.469 1.021 1 89 72 CYS A C 1
ATOM 561 O O . CYS A 1 72 ? 13.523 -24.75 0.168 1 89 72 CYS A O 1
ATOM 563 N N . GLU A 1 73 ? 12.969 -26.75 0.999 1 91.25 73 GLU A N 1
ATOM 564 C CA . GLU A 1 73 ? 13.359 -27.5 -0.192 1 91.25 73 GLU A CA 1
ATOM 565 C C . GLU A 1 73 ? 12.227 -28.406 -0.661 1 91.25 73 GLU A C 1
ATOM 567 O O . GLU A 1 73 ? 11.867 -29.359 0.032 1 91.25 73 GLU A O 1
ATOM 572 N N . HIS A 1 74 ? 11.719 -28.141 -1.729 1 93.5 74 HIS A N 1
ATOM 573 C CA . HIS A 1 74 ? 10.586 -28.844 -2.314 1 93.5 74 HIS A CA 1
ATOM 574 C C . HIS A 1 74 ? 10.555 -28.688 -3.83 1 93.5 74 HIS A C 1
ATOM 576 O O . HIS A 1 74 ? 10.875 -27.609 -4.348 1 93.5 74 HIS A O 1
ATOM 582 N N . PRO A 1 75 ? 10.18 -29.703 -4.559 1 94.94 75 PRO A N 1
ATOM 583 C CA . PRO A 1 75 ? 10.211 -29.641 -6.02 1 94.94 75 PRO A CA 1
ATOM 584 C C . PRO A 1 75 ? 9.289 -28.562 -6.582 1 94.94 75 PRO A C 1
ATOM 586 O O . PRO A 1 75 ? 9.484 -28.109 -7.715 1 94.94 75 PRO A O 1
ATOM 589 N N . ASN A 1 76 ? 8.281 -28.156 -5.832 1 96.69 76 ASN A N 1
ATOM 590 C CA . ASN A 1 76 ? 7.32 -27.172 -6.332 1 96.69 76 ASN A CA 1
ATOM 591 C C . ASN A 1 76 ? 7.543 -25.812 -5.695 1 96.69 76 ASN A C 1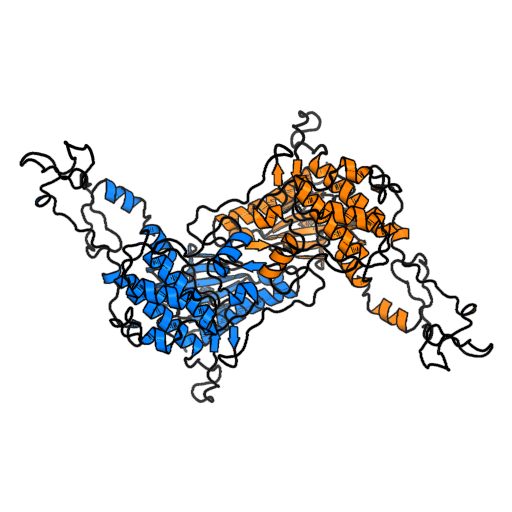
ATOM 593 O O . ASN A 1 76 ? 6.668 -24.938 -5.762 1 96.69 76 ASN A O 1
ATOM 597 N N . ILE A 1 77 ? 8.617 -25.609 -5.066 1 96.38 77 ILE A N 1
ATOM 598 C CA . ILE A 1 77 ? 9.109 -24.328 -4.594 1 96.38 77 ILE A CA 1
ATOM 599 C C . ILE A 1 77 ? 10.406 -23.969 -5.312 1 96.38 77 ILE A C 1
ATOM 601 O O . ILE A 1 77 ? 11.266 -24.828 -5.523 1 96.38 77 ILE A O 1
ATOM 605 N N . VAL A 1 78 ? 10.469 -22.734 -5.742 1 96.38 78 VAL A N 1
ATOM 606 C CA . VAL A 1 78 ? 11.633 -22.297 -6.512 1 96.38 78 VAL A CA 1
ATOM 607 C C . VAL A 1 78 ? 12.906 -22.641 -5.746 1 96.38 78 VAL A C 1
ATOM 609 O O . VAL A 1 78 ? 12.977 -22.453 -4.527 1 96.38 78 VAL A O 1
ATOM 612 N N . LYS A 1 79 ? 13.797 -23.125 -6.383 1 94.56 79 LYS A N 1
ATOM 613 C CA . LYS A 1 79 ? 15.039 -23.578 -5.754 1 94.56 79 LYS A CA 1
ATOM 614 C C . LYS A 1 79 ? 15.977 -22.391 -5.496 1 94.56 79 LYS A C 1
ATOM 616 O O . LYS A 1 79 ? 16.234 -21.594 -6.395 1 94.56 79 LYS A O 1
ATOM 621 N N . PHE A 1 80 ? 16.406 -22.312 -4.297 1 92.44 80 PHE A N 1
ATOM 622 C CA . PHE A 1 80 ? 17.375 -21.312 -3.885 1 92.44 80 PHE A CA 1
ATOM 623 C C . PHE A 1 80 ? 18.797 -21.812 -4.074 1 92.44 80 PHE A C 1
ATOM 625 O O . PHE A 1 80 ? 19.109 -22.953 -3.701 1 92.44 80 PHE A O 1
ATOM 632 N N . HIS A 1 81 ? 19.703 -20.938 -4.621 1 92.88 81 HIS A N 1
ATOM 633 C CA . HIS A 1 81 ? 21.062 -21.406 -4.879 1 92.88 81 HIS A CA 1
ATOM 634 C C . HIS A 1 81 ? 22.062 -20.609 -4.047 1 92.88 81 HIS A C 1
ATOM 636 O O . HIS A 1 81 ? 23.031 -21.188 -3.533 1 92.88 81 HIS A O 1
ATOM 642 N N . ALA A 1 82 ? 21.812 -19.281 -3.939 1 91.44 82 ALA A N 1
ATOM 643 C CA . ALA A 1 82 ? 22.828 -18.5 -3.24 1 91.44 82 ALA A CA 1
ATOM 644 C C . ALA A 1 82 ? 22.297 -17.109 -2.871 1 91.44 82 ALA A C 1
ATOM 646 O O . ALA A 1 82 ? 21.312 -16.641 -3.461 1 91.44 82 ALA A O 1
ATOM 647 N N . SER A 1 83 ? 22.859 -16.578 -1.87 1 89.25 83 SER A N 1
ATOM 648 C CA . SER A 1 83 ? 22.688 -15.18 -1.504 1 89.25 83 SER A CA 1
ATOM 649 C C . SER A 1 83 ? 24.031 -14.445 -1.503 1 89.25 83 SER A C 1
ATOM 651 O O . SER A 1 83 ? 25.047 -15.008 -1.105 1 89.25 83 SER A O 1
ATOM 653 N N . MET A 1 84 ? 24 -13.305 -2.055 1 89.81 84 MET A N 1
ATOM 654 C CA . MET A 1 84 ? 25.203 -12.477 -2.111 1 89.81 84 MET A CA 1
ATOM 655 C C . MET A 1 84 ? 24.875 -11.023 -1.767 1 89.81 84 MET A C 1
ATOM 657 O O . MET A 1 84 ? 23.703 -10.633 -1.719 1 89.81 84 MET A O 1
ATOM 661 N N . GLN A 1 85 ? 25.953 -10.336 -1.444 1 87.5 85 GLN A N 1
ATOM 662 C CA . GLN A 1 85 ? 25.797 -8.922 -1.132 1 87.5 85 GLN A CA 1
ATOM 663 C C . GLN A 1 85 ? 26.828 -8.078 -1.879 1 87.5 85 GLN A C 1
ATOM 665 O O . GLN A 1 85 ? 27.984 -8.469 -1.996 1 87.5 85 GLN A O 1
ATOM 670 N N . THR A 1 86 ? 26.391 -7.055 -2.469 1 87.62 86 THR A N 1
ATOM 671 C CA . THR A 1 86 ? 27.25 -6.004 -2.996 1 87.62 86 THR A CA 1
ATOM 672 C C . THR A 1 86 ? 27.141 -4.742 -2.143 1 87.62 86 THR A C 1
ATOM 674 O O . THR A 1 86 ? 26.516 -4.75 -1.087 1 87.62 86 THR A O 1
ATOM 677 N N . THR A 1 87 ? 27.781 -3.699 -2.547 1 83.12 87 THR A N 1
ATOM 678 C CA . THR A 1 87 ? 27.719 -2.434 -1.825 1 83.12 87 THR A CA 1
ATOM 679 C C . THR A 1 87 ? 26.312 -1.832 -1.92 1 83.12 87 THR A C 1
ATOM 681 O O . THR A 1 87 ? 25.844 -1.188 -0.98 1 83.12 87 THR A O 1
ATOM 684 N N . GLU A 1 88 ? 25.641 -2.213 -3.002 1 81.88 88 GLU A N 1
ATOM 685 C CA . GLU A 1 88 ? 24.391 -1.516 -3.279 1 81.88 88 GLU A CA 1
ATOM 686 C C . GLU A 1 88 ? 23.188 -2.434 -3.072 1 81.88 88 GLU A C 1
ATOM 688 O O . GLU A 1 88 ? 22.094 -1.968 -2.773 1 81.88 88 GLU A O 1
ATOM 693 N N . ASP A 1 89 ? 23.516 -3.73 -3.246 1 86.81 89 ASP A N 1
ATOM 694 C CA . ASP A 1 89 ? 22.359 -4.602 -3.342 1 86.81 89 ASP A CA 1
ATOM 695 C C . ASP A 1 89 ? 22.578 -5.895 -2.559 1 86.81 89 ASP A C 1
ATOM 697 O O . ASP A 1 89 ? 23.703 -6.328 -2.367 1 86.81 89 ASP A O 1
ATOM 701 N N . LEU A 1 90 ? 21.453 -6.371 -2.053 1 86.38 90 LEU A N 1
ATOM 702 C CA . LEU A 1 90 ? 21.344 -7.777 -1.677 1 86.38 90 LEU A CA 1
ATOM 703 C C . LEU A 1 90 ? 20.828 -8.609 -2.84 1 86.38 90 LEU A C 1
ATOM 705 O O . LEU A 1 90 ? 19.844 -8.234 -3.488 1 86.38 90 LEU A O 1
ATOM 709 N N . LEU A 1 91 ? 21.531 -9.664 -3.209 1 90.25 91 LEU A N 1
ATOM 710 C CA . LEU A 1 91 ? 21.141 -10.516 -4.332 1 90.25 91 LEU A CA 1
ATOM 711 C C . LEU A 1 91 ? 20.766 -11.914 -3.855 1 90.25 91 LEU A C 1
ATOM 713 O O . LEU A 1 91 ? 21.438 -12.477 -2.99 1 90.25 91 LEU A O 1
ATOM 717 N N . TYR A 1 92 ? 19.703 -12.43 -4.461 1 91.88 92 TYR A N 1
ATOM 718 C CA . TYR A 1 92 ? 19.328 -13.828 -4.293 1 91.88 92 TYR A CA 1
ATOM 719 C C . TYR A 1 92 ? 19.266 -14.547 -5.637 1 91.88 92 TYR A C 1
ATOM 721 O O . TYR A 1 92 ? 18.688 -14.031 -6.594 1 91.88 92 TYR A O 1
ATOM 729 N N . VAL A 1 93 ? 19.891 -15.703 -5.648 1 93.75 93 VAL A N 1
ATOM 730 C CA . VAL A 1 93 ? 19.938 -16.484 -6.879 1 93.75 93 VAL A CA 1
ATOM 731 C C . VAL A 1 93 ? 19 -17.688 -6.77 1 93.75 93 VAL A C 1
ATOM 733 O O . VAL A 1 93 ? 19.109 -18.484 -5.836 1 93.75 93 VAL A O 1
ATOM 736 N N . THR A 1 94 ? 18.094 -17.781 -7.676 1 94.81 94 THR A N 1
ATOM 737 C CA . THR A 1 94 ? 17.188 -18.922 -7.742 1 94.81 94 THR A CA 1
ATOM 738 C C . THR A 1 94 ? 17.203 -19.531 -9.133 1 94.81 94 THR A C 1
ATOM 740 O O . THR A 1 94 ? 17.812 -19 -10.055 1 94.81 94 THR A O 1
ATOM 743 N N . GLU A 1 95 ? 16.625 -20.688 -9.227 1 95.5 95 GLU A N 1
ATOM 744 C CA . GLU A 1 95 ? 16.469 -21.297 -10.555 1 95.5 95 GLU A CA 1
ATOM 745 C C . GLU A 1 95 ? 15.672 -20.391 -11.484 1 95.5 95 GLU A C 1
ATOM 747 O O . GLU A 1 95 ? 14.812 -19.625 -11.031 1 95.5 95 GLU A O 1
ATOM 752 N N . LEU A 1 96 ? 15.977 -20.469 -12.719 1 95.19 96 LEU A N 1
ATOM 753 C CA . LEU A 1 96 ? 15.211 -19.766 -13.734 1 95.19 96 LEU A CA 1
ATOM 754 C C . LEU A 1 96 ? 14.039 -20.625 -14.227 1 95.19 96 LEU A C 1
ATOM 756 O O . LEU A 1 96 ? 14.234 -21.75 -14.695 1 95.19 96 LEU A O 1
ATOM 760 N N . CYS A 1 97 ? 12.875 -20.141 -14.047 1 95.06 97 CYS A N 1
ATOM 761 C CA . CYS A 1 97 ? 11.68 -20.828 -14.523 1 95.06 97 CYS A CA 1
ATOM 762 C C . CYS A 1 97 ? 11.375 -20.438 -15.969 1 95.06 97 CYS A C 1
ATOM 764 O O . CYS A 1 97 ? 10.656 -19.453 -16.219 1 95.06 97 CYS A O 1
ATOM 766 N N . GLU A 1 98 ? 11.75 -21.219 -16.859 1 89.81 98 GLU A N 1
ATOM 767 C CA . GLU A 1 98 ? 11.727 -20.891 -18.281 1 89.81 98 GLU A CA 1
ATOM 768 C C . GLU A 1 98 ? 10.312 -20.969 -18.844 1 89.81 98 GLU A C 1
ATOM 770 O O . GLU A 1 98 ? 10.039 -20.438 -19.922 1 89.81 98 GLU A O 1
ATOM 775 N N . GLY A 1 99 ? 9.43 -21.625 -18.156 1 90.06 99 GLY A N 1
ATOM 776 C CA . GLY A 1 99 ? 8.055 -21.75 -18.609 1 90.06 99 GLY A CA 1
ATOM 777 C C . GLY A 1 99 ? 7.254 -20.469 -18.406 1 90.06 99 GLY A C 1
ATOM 778 O O . GLY A 1 99 ? 6.121 -20.359 -18.875 1 90.06 99 GLY A O 1
ATOM 779 N N . GLY A 1 100 ? 7.738 -19.547 -17.625 1 89.88 100 GLY A N 1
ATOM 780 C CA . GLY A 1 100 ? 7.098 -18.25 -17.469 1 89.88 100 GLY A CA 1
ATOM 781 C C . GLY A 1 100 ? 6.125 -18.203 -16.312 1 89.88 100 GLY A C 1
ATOM 782 O O . GLY A 1 100 ? 6.047 -19.156 -15.516 1 89.88 100 GLY A O 1
ATOM 783 N N . GLU A 1 101 ? 5.406 -17.109 -16.281 1 91.88 101 GLU A N 1
ATOM 784 C CA . GLU A 1 101 ? 4.461 -16.828 -15.203 1 91.88 101 GLU A CA 1
ATOM 785 C C . GLU A 1 101 ? 3.092 -17.438 -15.492 1 91.88 101 GLU A C 1
ATOM 787 O O . GLU A 1 101 ? 2.604 -17.375 -16.625 1 91.88 101 GLU A O 1
ATOM 792 N N . LEU A 1 102 ? 2.52 -18.016 -14.5 1 95.94 102 LEU A N 1
ATOM 793 C CA . LEU A 1 102 ? 1.201 -18.625 -14.641 1 95.94 102 LEU A CA 1
ATOM 794 C C . LEU A 1 102 ? 0.173 -17.594 -15.102 1 95.94 102 LEU A C 1
ATOM 796 O O . LEU A 1 102 ? -0.627 -17.875 -16 1 95.94 102 LEU A O 1
ATOM 800 N N . LEU A 1 103 ? 0.198 -16.422 -14.5 1 93.81 103 LEU A N 1
ATOM 801 C CA . LEU A 1 103 ? -0.771 -15.391 -14.852 1 93.81 103 LEU A CA 1
ATOM 802 C C . LEU A 1 103 ? -0.7 -15.055 -16.328 1 93.81 103 LEU A C 1
ATOM 804 O O . LEU A 1 103 ? -1.731 -14.883 -16.984 1 93.81 103 LEU A O 1
ATOM 808 N N . LYS A 1 104 ? 0.431 -14.961 -16.859 1 87.12 104 LYS A N 1
ATOM 809 C CA . LYS A 1 104 ? 0.601 -14.641 -18.281 1 87.12 104 LYS A CA 1
ATOM 810 C C . LYS A 1 104 ? 0.008 -15.727 -19.156 1 87.12 104 LYS A C 1
ATOM 812 O O . LYS A 1 104 ? -0.544 -15.438 -20.234 1 87.12 104 LYS A O 1
ATOM 817 N N . HIS A 1 105 ? 0.163 -16.953 -18.75 1 87.94 105 HIS A N 1
ATOM 818 C CA . HIS A 1 105 ? -0.455 -18.047 -19.5 1 87.94 105 HIS A CA 1
ATOM 819 C C . HIS A 1 105 ? -1.975 -17.922 -19.5 1 87.94 105 HIS A C 1
ATOM 821 O O . HIS A 1 105 ? -2.621 -18.141 -20.516 1 87.94 105 HIS A O 1
ATOM 827 N N . ILE A 1 106 ? -2.502 -17.594 -18.344 1 91.06 106 ILE A N 1
ATOM 828 C CA . ILE A 1 106 ? -3.947 -17.453 -18.219 1 91.06 106 ILE A CA 1
ATOM 829 C C . ILE A 1 106 ? -4.43 -16.312 -19.125 1 91.06 106 ILE A C 1
ATOM 831 O O . ILE A 1 106 ? -5.418 -16.469 -19.844 1 91.06 106 ILE A O 1
ATOM 835 N N . GLU A 1 107 ? -3.746 -15.219 -19.047 1 84.38 107 GLU A N 1
ATOM 836 C CA . GLU A 1 107 ? -4.105 -14.062 -19.859 1 84.38 107 GLU A CA 1
ATOM 837 C C . GLU A 1 107 ? -4.047 -14.391 -21.344 1 84.38 107 GLU A C 1
ATOM 839 O O . GLU A 1 107 ? -4.926 -13.984 -22.109 1 84.38 107 GLU A O 1
ATOM 844 N N . ARG A 1 108 ? -3.068 -15.078 -21.703 1 77.88 108 ARG A N 1
ATOM 845 C CA . ARG A 1 108 ? -2.842 -15.398 -23.109 1 77.88 108 ARG A CA 1
ATOM 846 C C . ARG A 1 108 ? -3.928 -16.328 -23.625 1 77.88 108 ARG A C 1
ATOM 848 O O . ARG A 1 108 ? -4.422 -16.156 -24.75 1 77.88 108 ARG A O 1
ATOM 855 N N . TRP A 1 109 ? -4.371 -17.219 -22.812 1 78.75 109 TRP A N 1
ATOM 856 C CA . TRP A 1 109 ? -5.27 -18.266 -23.281 1 78.75 109 TRP A CA 1
ATOM 857 C C . TRP A 1 109 ? -6.703 -18 -22.844 1 78.75 109 TRP A C 1
ATOM 859 O O . TRP A 1 109 ? -7.641 -18.625 -23.344 1 78.75 109 TRP A O 1
ATOM 869 N N . GLY A 1 110 ? -6.793 -17.047 -21.953 1 83.06 110 GLY A N 1
ATOM 870 C CA . GLY A 1 110 ? -8.102 -16.812 -21.359 1 83.06 110 GLY A CA 1
ATOM 871 C C . GLY A 1 110 ? -8.422 -17.734 -20.203 1 83.06 110 GLY A C 1
ATOM 872 O O . GLY A 1 110 ? -9.023 -17.312 -19.219 1 83.06 110 GLY A O 1
ATOM 873 N N . HIS A 1 111 ? -8.086 -19.062 -20.438 1 87.62 111 HIS A N 1
ATOM 874 C CA . HIS A 1 111 ? -8.164 -20.031 -19.359 1 87.62 111 HIS A CA 1
ATOM 875 C C . HIS A 1 111 ? -7.199 -21.188 -19.594 1 87.62 111 HIS A C 1
ATOM 877 O O . HIS A 1 111 ? -6.684 -21.359 -20.703 1 87.62 111 HIS A O 1
ATOM 883 N N . ILE A 1 112 ? -6.941 -21.969 -18.594 1 92.19 112 ILE A N 1
ATOM 884 C CA . ILE A 1 112 ? -6.023 -23.109 -18.641 1 92.19 112 ILE A CA 1
ATOM 885 C C . ILE A 1 112 ? -6.809 -24.391 -18.859 1 92.19 112 ILE A C 1
ATOM 887 O O . ILE A 1 112 ? -7.883 -24.578 -18.266 1 92.19 112 ILE A O 1
ATOM 891 N N . PRO A 1 113 ? -6.309 -25.297 -19.75 1 88.25 113 PRO A N 1
ATOM 892 C CA . PRO A 1 113 ? -6.98 -26.594 -19.906 1 88.25 113 PRO A CA 1
ATOM 893 C C . PRO A 1 113 ? -7.168 -27.328 -18.594 1 88.25 113 PRO A C 1
ATOM 895 O O . PRO A 1 113 ? -6.316 -27.25 -17.703 1 88.25 113 PRO A O 1
ATOM 898 N N . LEU A 1 114 ? -8.219 -28.078 -18.5 1 93.25 114 LEU A N 1
ATOM 899 C CA . LEU A 1 114 ? -8.656 -28.703 -17.25 1 93.25 114 LEU A CA 1
ATOM 900 C C . LEU A 1 114 ? -7.547 -29.547 -16.656 1 93.25 114 LEU A C 1
ATOM 902 O O . LEU A 1 114 ? -7.23 -29.422 -15.469 1 93.25 114 LEU A O 1
ATOM 906 N N . GLU A 1 115 ? -6.879 -30.359 -17.469 1 92.56 115 GLU A N 1
ATOM 907 C CA . GLU A 1 115 ? -5.871 -31.281 -16.938 1 92.56 115 GLU A CA 1
ATOM 908 C C . GLU A 1 115 ? -4.609 -30.531 -16.531 1 92.56 115 GLU A C 1
ATOM 910 O O . GLU A 1 115 ? -3.957 -30.891 -15.547 1 92.56 115 GLU A O 1
ATOM 915 N N . ALA A 1 116 ? -4.27 -29.5 -17.266 1 93.94 116 ALA A N 1
ATOM 916 C CA . ALA A 1 116 ? -3.156 -28.656 -16.859 1 93.94 116 ALA A CA 1
ATOM 917 C C . ALA A 1 116 ? -3.438 -27.984 -15.508 1 93.94 116 ALA A C 1
ATOM 919 O O . ALA A 1 116 ? -2.588 -27.984 -14.617 1 93.94 116 ALA A O 1
ATOM 920 N N . ALA A 1 117 ? -4.668 -27.5 -15.375 1 97.31 117 ALA A N 1
ATOM 921 C CA . ALA A 1 117 ? -5.078 -26.844 -14.133 1 97.31 117 ALA A CA 1
ATOM 922 C C . ALA A 1 117 ? -5.078 -27.844 -12.977 1 97.31 117 ALA A C 1
ATOM 924 O O . ALA A 1 117 ? -4.641 -27.516 -11.867 1 97.31 117 ALA A O 1
ATOM 925 N N . ARG A 1 118 ? -5.559 -29.031 -13.25 1 97.31 118 ARG A N 1
ATOM 926 C CA . ARG A 1 118 ? -5.613 -30.078 -12.242 1 97.31 118 ARG A CA 1
ATOM 927 C C . ARG A 1 118 ? -4.223 -30.406 -11.719 1 97.31 118 ARG A C 1
ATOM 929 O O . ARG A 1 118 ? -4.012 -30.469 -10.5 1 97.31 118 ARG A O 1
ATOM 936 N N . HIS A 1 119 ? -3.303 -30.562 -12.586 1 96.38 119 HIS A N 1
ATOM 937 C CA . HIS A 1 119 ? -1.948 -30.922 -12.18 1 96.38 119 HIS A CA 1
ATOM 938 C C . HIS A 1 119 ? -1.23 -29.734 -11.547 1 96.38 119 HIS A C 1
ATOM 940 O O . HIS A 1 119 ? -0.491 -29.891 -10.57 1 96.38 119 HIS A O 1
ATOM 946 N N . ALA A 1 120 ? -1.453 -28.562 -12.102 1 97.56 120 ALA A N 1
ATOM 947 C CA . ALA A 1 120 ? -0.836 -27.359 -11.547 1 97.56 120 ALA A CA 1
ATOM 948 C C . ALA A 1 120 ? -1.302 -27.125 -10.109 1 97.56 120 ALA A C 1
ATOM 950 O O . ALA A 1 120 ? -0.489 -26.844 -9.227 1 97.56 120 ALA A O 1
ATOM 951 N N . ILE A 1 121 ? -2.604 -27.25 -9.891 1 98.38 121 ILE A N 1
ATOM 952 C CA . ILE A 1 121 ? -3.121 -26.984 -8.555 1 98.38 121 ILE A CA 1
ATOM 953 C C . ILE A 1 121 ? -2.656 -28.062 -7.586 1 98.38 121 ILE A C 1
ATOM 955 O O . ILE A 1 121 ? -2.414 -27.797 -6.406 1 98.38 121 ILE A O 1
ATOM 959 N N . ALA A 1 122 ? -2.555 -29.281 -8.086 1 97.88 122 ALA A N 1
ATOM 960 C CA . ALA A 1 122 ? -2.016 -30.359 -7.262 1 97.88 122 ALA A CA 1
ATOM 961 C C . ALA A 1 122 ? -0.596 -30.047 -6.805 1 97.88 122 ALA A C 1
ATOM 963 O O . ALA A 1 122 ? -0.251 -30.25 -5.641 1 97.88 122 ALA A O 1
ATOM 964 N N . GLU A 1 123 ? 0.197 -29.562 -7.648 1 97.81 123 GLU A N 1
ATOM 965 C CA . GLU A 1 123 ? 1.568 -29.203 -7.309 1 97.81 123 GLU A CA 1
ATOM 966 C C . GLU A 1 123 ? 1.603 -28.016 -6.348 1 97.81 123 GLU A C 1
ATOM 968 O O . GLU A 1 123 ? 2.447 -27.969 -5.449 1 97.81 123 GLU A O 1
ATOM 973 N N . LEU A 1 124 ? 0.71 -27.078 -6.535 1 98.31 124 LEU A N 1
ATOM 974 C CA . LEU A 1 124 ? 0.616 -25.953 -5.598 1 98.31 124 LEU A CA 1
ATOM 975 C C . LEU A 1 124 ? 0.251 -26.453 -4.203 1 98.31 124 LEU A C 1
ATOM 977 O O . LEU A 1 124 ? 0.862 -26.047 -3.213 1 98.31 124 LEU A O 1
ATOM 981 N N . PHE A 1 125 ? -0.721 -27.391 -4.184 1 98.06 125 PHE A N 1
ATOM 982 C CA . PHE A 1 125 ? -1.085 -27.984 -2.906 1 98.06 125 PHE A CA 1
ATOM 983 C C . PHE A 1 125 ? 0.108 -28.703 -2.283 1 98.06 125 PHE A C 1
ATOM 985 O O . PHE A 1 125 ? 0.341 -28.594 -1.078 1 98.06 125 PHE A O 1
ATOM 992 N N . SER A 1 126 ? 0.793 -29.406 -3.1 1 96.5 126 SER A N 1
ATOM 993 C CA . SER A 1 126 ? 1.968 -30.109 -2.609 1 96.5 126 SER A CA 1
ATOM 994 C C . SER A 1 126 ? 2.949 -29.172 -1.928 1 96.5 126 SER A C 1
ATOM 996 O O . SER A 1 126 ? 3.438 -29.453 -0.832 1 96.5 126 SER A O 1
ATOM 998 N N . ALA A 1 127 ? 3.201 -28.047 -2.535 1 96.62 127 ALA A N 1
ATOM 999 C CA . ALA A 1 127 ? 4.086 -27.047 -1.963 1 96.62 127 ALA A CA 1
ATOM 1000 C C . ALA A 1 127 ? 3.512 -26.484 -0.666 1 96.62 127 ALA A C 1
ATOM 1002 O O . ALA A 1 127 ? 4.223 -26.359 0.335 1 96.62 127 ALA A O 1
ATOM 1003 N N . VAL A 1 128 ? 2.256 -26.156 -0.671 1 97.12 128 VAL A N 1
ATOM 1004 C CA . VAL A 1 128 ? 1.596 -25.531 0.469 1 97.12 128 VAL A CA 1
ATOM 1005 C C . VAL A 1 128 ? 1.562 -26.5 1.646 1 97.12 128 VAL A C 1
ATOM 1007 O O . VAL A 1 128 ? 1.836 -26.109 2.785 1 97.12 128 VAL A O 1
ATOM 1010 N N . PHE A 1 129 ? 1.246 -27.766 1.349 1 95.81 129 PHE A N 1
ATOM 1011 C CA . PHE A 1 129 ? 1.233 -28.781 2.404 1 95.81 129 PHE A CA 1
ATOM 1012 C C . PHE A 1 129 ? 2.625 -28.953 3.004 1 95.81 129 PHE A C 1
ATOM 1014 O O . PHE A 1 129 ? 2.768 -29.109 4.219 1 95.81 129 PHE A O 1
ATOM 1021 N N . TYR A 1 130 ? 3.582 -28.938 2.203 1 93.81 130 TYR A N 1
ATOM 1022 C CA . TYR A 1 130 ? 4.957 -29 2.691 1 93.81 130 TYR A CA 1
ATOM 1023 C C . TYR A 1 130 ? 5.266 -27.828 3.607 1 93.81 130 TYR A C 1
ATOM 1025 O O . TYR A 1 130 ? 5.84 -28 4.684 1 93.81 130 TYR A O 1
ATOM 1033 N N . LEU A 1 131 ? 4.918 -26.625 3.195 1 95 131 LEU A N 1
ATOM 1034 C CA . LEU A 1 131 ? 5.156 -25.438 4.012 1 95 131 LEU A CA 1
ATOM 1035 C C . LEU A 1 131 ? 4.473 -25.562 5.367 1 95 131 LEU A C 1
ATOM 1037 O O . LEU A 1 131 ? 5.047 -25.203 6.395 1 95 131 LEU A O 1
ATOM 1041 N N . HIS A 1 132 ? 3.301 -26.109 5.328 1 94.31 132 HIS A N 1
ATOM 1042 C CA . HIS A 1 132 ? 2.488 -26.172 6.535 1 94.31 132 HIS A CA 1
ATOM 1043 C C . HIS A 1 132 ? 2.961 -27.297 7.457 1 94.31 132 HIS A C 1
ATOM 1045 O O . HIS A 1 132 ? 2.969 -27.141 8.68 1 94.31 132 HIS A O 1
ATOM 1051 N N . HIS A 1 133 ? 3.365 -28.359 6.828 1 91.44 133 HIS A N 1
ATOM 1052 C CA . HIS A 1 133 ? 3.506 -29.562 7.656 1 91.44 133 HIS A CA 1
ATOM 1053 C C . HIS A 1 133 ? 4.844 -30.25 7.406 1 91.44 133 HIS A C 1
ATOM 1055 O O . HIS A 1 133 ? 5.238 -31.141 8.164 1 91.44 133 HIS A O 1
ATOM 1061 N N . GLY A 1 134 ? 5.48 -29.906 6.395 1 89.19 134 GLY A N 1
ATOM 1062 C CA . GLY A 1 134 ? 6.707 -30.594 6.031 1 89.19 134 GLY A CA 1
ATOM 1063 C C . GLY A 1 134 ? 7.879 -30.25 6.934 1 89.19 134 GLY A C 1
ATOM 1064 O O . GLY A 1 134 ? 7.867 -29.219 7.602 1 89.19 134 GLY A O 1
ATOM 1065 N N . GLU A 1 135 ? 8.891 -31.094 6.895 1 86.75 135 GLU A N 1
ATOM 1066 C CA . GLU A 1 135 ? 10.109 -30.844 7.652 1 86.75 135 GLU A CA 1
ATOM 1067 C C . GLU A 1 135 ? 11 -29.812 6.953 1 86.75 135 GLU A C 1
ATOM 1069 O O . GLU A 1 135 ? 11.25 -29.922 5.75 1 86.75 135 GLU A O 1
ATOM 1074 N N . LYS A 1 136 ? 11.414 -28.859 7.77 1 87.25 136 LYS A N 1
ATOM 1075 C CA . LYS A 1 136 ? 12.289 -27.828 7.227 1 87.25 136 LYS A CA 1
ATOM 1076 C C . LYS A 1 136 ? 13.758 -28.125 7.527 1 87.25 136 LYS A C 1
ATOM 1078 O O . LYS A 1 136 ? 14.062 -28.906 8.438 1 87.25 136 LYS A O 1
ATOM 1083 N N . LYS A 1 137 ? 14.547 -27.547 6.703 1 80.31 137 LYS A N 1
ATOM 1084 C CA . LYS A 1 137 ? 15.977 -27.734 6.918 1 80.31 137 LYS A CA 1
ATOM 1085 C C . LYS A 1 137 ? 16.469 -26.906 8.102 1 80.31 137 LYS A C 1
ATOM 1087 O O . LYS A 1 137 ? 16.016 -25.781 8.305 1 80.31 137 LYS A O 1
ATOM 1092 N N . SER A 1 138 ? 17.047 -27.375 9.164 1 63.44 138 SER A N 1
ATOM 1093 C CA . SER A 1 138 ? 17.609 -26.672 10.312 1 63.44 138 SER A CA 1
ATOM 1094 C C . SER A 1 138 ? 19 -26.094 9.984 1 63.44 138 SER A C 1
ATOM 1096 O O . SER A 1 138 ? 19.703 -26.625 9.125 1 63.44 138 SER A O 1
ATOM 1098 N N . LYS A 1 139 ? 19.203 -24.828 10.508 1 56.94 139 LYS A N 1
ATOM 1099 C CA . LYS A 1 139 ? 20.516 -24.203 10.375 1 56.94 139 LYS A CA 1
ATOM 1100 C C . LYS A 1 139 ? 21.625 -25.188 10.727 1 56.94 139 LYS A C 1
ATOM 1102 O O . LYS A 1 139 ? 22.797 -24.922 10.461 1 56.94 139 LYS A O 1
ATOM 1107 N N . SER A 1 140 ? 21.422 -25.844 11.938 1 48.25 140 SER A N 1
ATOM 1108 C CA . SER A 1 140 ? 22.578 -26.578 12.43 1 48.25 140 SER A CA 1
ATOM 1109 C C . SER A 1 140 ? 22.875 -27.797 11.562 1 48.25 140 SER A C 1
ATOM 1111 O O . SER A 1 140 ? 21.953 -28.406 11.008 1 48.25 140 SER A O 1
ATOM 1113 N N . GLY A 1 141 ? 24.156 -28.203 11.18 1 44.34 141 GLY A N 1
ATOM 1114 C CA . GLY A 1 141 ? 24.781 -29.312 10.484 1 44.34 141 GLY A CA 1
ATOM 1115 C C . GLY A 1 141 ? 23.891 -30.531 10.391 1 44.34 141 GLY A C 1
ATOM 1116 O O . GLY A 1 141 ? 22.812 -30.562 10.977 1 44.34 141 GLY A O 1
ATOM 1117 N N . PRO A 1 142 ? 24.25 -31.578 9.555 1 45.59 142 PRO A N 1
ATOM 1118 C CA . PRO A 1 142 ? 23.578 -32.875 9.336 1 45.59 142 PRO A CA 1
ATOM 1119 C C . PRO A 1 142 ? 22.984 -33.438 10.617 1 45.59 142 PRO A C 1
ATOM 1121 O O . PRO A 1 142 ? 22.078 -34.281 10.562 1 45.59 142 PRO A O 1
ATOM 1124 N N . SER A 1 143 ? 23.719 -33.344 11.711 1 42.69 143 SER A N 1
ATOM 1125 C CA . SER A 1 143 ? 23.469 -34.062 12.953 1 42.69 143 SER A CA 1
ATOM 1126 C C . SER A 1 143 ? 22.625 -33.219 13.914 1 42.69 143 SER A C 1
ATOM 1128 O O . SER A 1 143 ? 22.516 -33.562 15.102 1 42.69 143 SER A O 1
ATOM 1130 N N . GLY A 1 144 ? 22.203 -32.031 13.57 1 46.78 144 GLY A N 1
ATOM 1131 C CA . GLY A 1 144 ? 21.562 -31.328 14.664 1 46.78 144 GLY A CA 1
ATOM 1132 C C . GLY A 1 144 ? 20.109 -31.75 14.883 1 46.78 144 GLY A C 1
ATOM 1133 O O . GLY A 1 144 ? 19.531 -32.469 14.055 1 46.78 144 GLY A O 1
ATOM 1134 N N . PRO A 1 145 ? 19.609 -31.578 16.141 1 46.06 145 PRO A N 1
ATOM 1135 C CA . PRO A 1 145 ? 18.281 -32.094 16.5 1 46.06 145 PRO A CA 1
ATOM 1136 C C . PRO A 1 145 ? 17.188 -31.562 15.57 1 46.06 145 PRO A C 1
ATOM 1138 O O . PRO A 1 145 ? 17.297 -30.453 15.031 1 46.06 145 PRO A O 1
ATOM 1141 N N . VAL A 1 146 ? 16.547 -32.531 15 1 47.06 146 VAL A N 1
ATOM 1142 C CA . VAL A 1 146 ? 15.336 -32.25 14.227 1 47.06 146 VAL A CA 1
ATOM 1143 C C . VAL A 1 146 ? 14.508 -31.188 14.914 1 47.06 146 VAL A C 1
ATOM 1145 O O . VAL A 1 146 ? 14.133 -31.328 16.078 1 47.06 146 VAL A O 1
ATOM 1148 N N . MET A 1 147 ? 14.68 -30.016 14.68 1 51.44 147 MET A N 1
ATOM 1149 C CA . MET A 1 147 ? 13.836 -28.969 15.25 1 51.44 147 MET A CA 1
ATOM 1150 C C . MET A 1 147 ? 12.359 -29.281 15.062 1 51.44 147 MET A C 1
ATOM 1152 O O . MET A 1 147 ? 11.984 -29.969 14.109 1 51.44 147 MET A O 1
ATOM 1156 N N . LYS A 1 148 ? 11.539 -28.953 16.031 1 56.5 148 LYS A N 1
ATOM 1157 C CA . LYS A 1 148 ? 10.078 -29.016 16.016 1 56.5 148 LYS A CA 1
ATOM 1158 C C . LYS A 1 148 ? 9.531 -28.5 14.688 1 56.5 148 LYS A C 1
ATOM 1160 O O . LYS A 1 148 ? 10.094 -27.578 14.094 1 56.5 148 LYS A O 1
ATOM 1165 N N . PRO A 1 149 ? 8.609 -29.359 14.062 1 66.69 149 PRO A N 1
ATOM 1166 C CA . PRO A 1 149 ? 8.039 -28.984 12.766 1 66.69 149 PRO A CA 1
ATOM 1167 C C . PRO A 1 149 ? 7.531 -27.547 12.742 1 66.69 149 PRO A C 1
ATOM 1169 O O . PRO A 1 149 ? 6.754 -27.156 13.617 1 66.69 149 PRO A O 1
ATOM 1172 N N . LEU A 1 150 ? 8.18 -26.688 12.047 1 82.31 150 LEU A N 1
ATOM 1173 C CA . LEU A 1 150 ? 7.777 -25.297 11.867 1 82.31 150 LEU A CA 1
ATOM 1174 C C . LEU A 1 150 ? 6.719 -25.172 10.773 1 82.31 150 LEU A C 1
ATOM 1176 O O . LEU A 1 150 ? 6.781 -25.875 9.766 1 82.31 150 LEU A O 1
ATOM 1180 N N . THR A 1 151 ? 5.668 -24.516 11.094 1 89.88 151 THR A N 1
ATOM 1181 C CA . THR A 1 151 ? 4.625 -24.219 10.125 1 89.88 151 THR A CA 1
ATOM 1182 C C . THR A 1 151 ? 4.895 -22.875 9.445 1 89.88 151 THR A C 1
ATOM 1184 O O . THR A 1 151 ? 5.094 -21.859 10.125 1 89.88 151 THR A O 1
ATOM 1187 N N . VAL A 1 152 ? 4.988 -22.938 8.164 1 92.19 152 VAL A N 1
ATOM 1188 C CA . VAL A 1 152 ? 5.156 -21.719 7.387 1 92.19 152 VAL A CA 1
ATOM 1189 C C . VAL A 1 152 ? 3.861 -21.406 6.641 1 92.19 152 VAL A C 1
ATOM 1191 O O . VAL A 1 152 ? 3.344 -22.234 5.898 1 92.19 152 VAL A O 1
ATOM 1194 N N . ILE A 1 153 ? 3.324 -20.297 6.91 1 93.62 153 ILE A N 1
ATOM 1195 C CA . ILE A 1 153 ? 2.189 -19.797 6.145 1 93.62 153 ILE A CA 1
ATOM 1196 C C . ILE A 1 153 ? 2.676 -18.797 5.086 1 93.62 153 ILE A C 1
ATOM 1198 O O . ILE A 1 153 ? 3.342 -17.812 5.414 1 93.62 153 ILE A O 1
ATOM 1202 N N . HIS A 1 154 ? 2.412 -19 3.83 1 94.5 154 HIS A N 1
ATOM 1203 C CA . HIS A 1 154 ? 2.93 -18.188 2.734 1 94.5 154 HIS A CA 1
ATOM 1204 C C . HIS A 1 154 ? 2.316 -16.797 2.744 1 94.5 154 HIS A C 1
ATOM 1206 O O . HIS A 1 154 ? 3.033 -15.797 2.654 1 94.5 154 HIS A O 1
ATOM 1212 N N . ARG A 1 155 ? 0.926 -16.719 2.76 1 92.12 155 ARG A N 1
ATOM 1213 C CA . ARG A 1 155 ? 0.113 -15.531 2.973 1 92.12 155 ARG A CA 1
ATOM 1214 C C . ARG A 1 155 ? -0.043 -14.734 1.682 1 92.12 155 ARG A C 1
ATOM 1216 O O . ARG A 1 155 ? -0.724 -13.703 1.656 1 92.12 155 ARG A O 1
ATOM 1223 N N . ASP A 1 156 ? 0.475 -15.211 0.608 1 92.94 156 ASP A N 1
ATOM 1224 C CA . ASP A 1 156 ? 0.344 -14.469 -0.641 1 92.94 156 ASP A CA 1
ATOM 1225 C C . ASP A 1 156 ? 0.277 -15.406 -1.839 1 92.94 156 ASP A C 1
ATOM 1227 O O . ASP A 1 156 ? 1.005 -15.234 -2.818 1 92.94 156 ASP A O 1
ATOM 1231 N N . ILE A 1 157 ? -0.524 -16.375 -1.705 1 97.19 157 ILE A N 1
ATOM 1232 C CA . ILE A 1 157 ? -0.772 -17.297 -2.809 1 97.19 157 ILE A CA 1
ATOM 1233 C C . ILE A 1 157 ? -1.626 -16.609 -3.871 1 97.19 157 ILE A C 1
ATOM 1235 O O . ILE A 1 157 ? -2.771 -16.234 -3.609 1 97.19 157 ILE A O 1
ATOM 1239 N N . LYS A 1 158 ? -1.093 -16.422 -5.039 1 96.38 158 LYS A N 1
ATOM 1240 C CA . LYS A 1 158 ? -1.743 -15.805 -6.195 1 96.38 158 LYS A CA 1
ATOM 1241 C C . LYS A 1 158 ? -1.023 -16.172 -7.488 1 96.38 158 LYS A C 1
ATOM 1243 O O . LYS A 1 158 ? 0.123 -16.625 -7.461 1 96.38 158 LYS A O 1
ATOM 1248 N N . PRO A 1 159 ? -1.677 -16.047 -8.602 1 95.88 159 PRO A N 1
ATOM 1249 C CA . PRO A 1 159 ? -1.068 -16.469 -9.867 1 95.88 159 PRO A CA 1
ATOM 1250 C C . PRO A 1 159 ? 0.245 -15.75 -10.156 1 95.88 159 PRO A C 1
ATOM 1252 O O . PRO A 1 159 ? 1.144 -16.328 -10.781 1 95.88 159 PRO A O 1
ATOM 1255 N N . GLU A 1 160 ? 0.375 -14.5 -9.648 1 91.44 160 GLU A N 1
ATOM 1256 C CA . GLU A 1 160 ? 1.583 -13.711 -9.875 1 91.44 160 GLU A CA 1
ATOM 1257 C C . GLU A 1 160 ? 2.789 -14.336 -9.18 1 91.44 160 GLU A C 1
ATOM 1259 O O . GLU A 1 160 ? 3.934 -14.062 -9.539 1 91.44 160 GLU A O 1
ATOM 1264 N N . ASN A 1 161 ? 2.533 -15.211 -8.211 1 93.44 161 ASN A N 1
ATOM 1265 C CA . ASN A 1 161 ? 3.615 -15.82 -7.449 1 93.44 161 ASN A CA 1
ATOM 1266 C C . ASN A 1 161 ? 3.797 -17.297 -7.816 1 93.44 161 ASN A C 1
ATOM 1268 O O . ASN A 1 161 ? 4.355 -18.062 -7.035 1 93.44 161 ASN A O 1
ATOM 1272 N N . VAL A 1 162 ? 3.291 -17.656 -8.953 1 97.25 162 VAL A N 1
ATOM 1273 C CA . VAL A 1 162 ? 3.443 -19 -9.477 1 97.25 162 VAL A CA 1
ATOM 1274 C C . VAL A 1 162 ? 4.133 -18.969 -10.836 1 97.25 162 VAL A C 1
ATOM 1276 O O . VAL A 1 162 ? 3.648 -18.312 -11.766 1 97.25 162 VAL A O 1
ATOM 1279 N N . MET A 1 163 ? 5.219 -19.641 -10.922 1 96.56 163 MET A N 1
ATOM 1280 C CA . MET A 1 163 ? 5.969 -19.781 -12.172 1 96.56 163 MET A CA 1
ATOM 1281 C C . MET A 1 163 ? 5.906 -21.203 -12.695 1 96.56 163 MET A C 1
ATOM 1283 O O . MET A 1 163 ? 5.539 -22.125 -11.961 1 96.56 163 MET A O 1
ATOM 1287 N N . LEU A 1 164 ? 6.23 -21.312 -13.961 1 95.81 164 LEU A N 1
ATOM 1288 C CA . LEU A 1 164 ? 6.309 -22.625 -14.578 1 95.81 164 LEU A CA 1
ATOM 1289 C C . LEU A 1 164 ? 7.719 -22.906 -15.094 1 95.81 164 LEU A C 1
ATOM 1291 O O . LEU A 1 164 ? 8.367 -22.016 -15.641 1 95.81 164 LEU A O 1
ATOM 1295 N N . SER A 1 165 ? 8.172 -24.141 -14.828 1 94.69 165 SER A N 1
ATOM 1296 C CA . SER A 1 165 ? 9.414 -24.609 -15.438 1 94.69 165 SER A CA 1
ATOM 1297 C C . SER A 1 165 ? 9.227 -24.875 -16.922 1 94.69 165 SER A C 1
ATOM 1299 O O . SER A 1 165 ? 8.109 -24.812 -17.438 1 94.69 165 SER A O 1
ATOM 1301 N N . ALA A 1 166 ? 10.32 -25.234 -17.578 1 89.12 166 ALA A N 1
ATOM 1302 C CA . ALA A 1 166 ? 10.281 -25.531 -19.016 1 89.12 166 ALA A CA 1
ATOM 1303 C C . ALA A 1 166 ? 9.336 -26.688 -19.297 1 89.12 166 ALA A C 1
ATOM 1305 O O . ALA A 1 166 ? 8.648 -26.703 -20.328 1 89.12 166 ALA A O 1
ATOM 1306 N N . ASP A 1 167 ? 9.336 -27.609 -18.391 1 90.94 167 ASP A N 1
ATOM 1307 C CA . ASP A 1 167 ? 8.492 -28.781 -18.547 1 90.94 167 ASP A CA 1
ATOM 1308 C C . ASP A 1 167 ? 7.117 -28.562 -17.922 1 90.94 167 ASP A C 1
ATOM 1310 O O . ASP A 1 167 ? 6.359 -29.516 -17.719 1 90.94 167 ASP A O 1
ATOM 1314 N N . LYS A 1 168 ? 6.785 -27.344 -17.484 1 93.88 168 LYS A N 1
ATOM 1315 C CA . LYS A 1 168 ? 5.473 -26.828 -17.078 1 93.88 168 LYS A CA 1
ATOM 1316 C C . LYS A 1 168 ? 5.109 -27.281 -15.672 1 93.88 168 LYS A C 1
ATOM 1318 O O . LYS A 1 168 ? 3.932 -27.312 -15.312 1 93.88 168 LYS A O 1
ATOM 1323 N N . HIS A 1 169 ? 6.152 -27.641 -14.914 1 96.38 169 HIS A N 1
ATOM 1324 C CA . HIS A 1 169 ? 5.898 -27.844 -13.492 1 96.38 169 HIS A CA 1
ATOM 1325 C C . HIS A 1 169 ? 5.863 -26.531 -12.734 1 96.38 169 HIS A C 1
ATOM 1327 O O . HIS A 1 169 ? 6.637 -25.609 -13.031 1 96.38 169 HIS A O 1
ATOM 1333 N N . LEU A 1 170 ? 5.02 -26.469 -11.789 1 97.44 170 LEU A N 1
ATOM 1334 C CA . LEU A 1 170 ? 4.773 -25.25 -11.031 1 97.44 170 LEU A CA 1
ATOM 1335 C C . LEU A 1 170 ? 5.895 -25.016 -10.023 1 97.44 170 LEU A C 1
ATOM 1337 O O . LEU A 1 170 ? 6.383 -25.953 -9.391 1 97.44 170 LEU A O 1
ATOM 1341 N N . ARG A 1 171 ? 6.348 -23.797 -9.914 1 97.75 171 ARG A N 1
ATOM 1342 C CA . ARG A 1 171 ? 7.246 -23.312 -8.867 1 97.75 171 ARG A CA 1
ATOM 1343 C C . ARG A 1 171 ? 6.625 -22.141 -8.117 1 97.75 171 ARG A C 1
ATOM 1345 O O . ARG A 1 171 ? 6.297 -21.109 -8.711 1 97.75 171 ARG A O 1
ATOM 1352 N N . LEU A 1 172 ? 6.406 -22.344 -6.82 1 97.56 172 LEU A N 1
ATOM 1353 C CA . LEU A 1 172 ? 5.969 -21.25 -5.961 1 97.56 172 LEU A CA 1
ATOM 1354 C C . LEU A 1 172 ? 7.129 -20.312 -5.645 1 97.56 172 LEU A C 1
ATOM 1356 O O . LEU A 1 172 ? 8.227 -20.766 -5.309 1 97.56 172 LEU A O 1
ATOM 1360 N N . ILE A 1 173 ? 6.902 -19 -5.824 1 93.81 173 ILE A N 1
ATOM 1361 C CA . ILE A 1 173 ? 7.953 -18.016 -5.578 1 93.81 173 ILE A CA 1
ATOM 1362 C C . ILE A 1 173 ? 7.465 -16.969 -4.578 1 93.81 173 ILE A C 1
ATOM 1364 O O . ILE A 1 173 ? 6.293 -16.984 -4.188 1 93.81 173 ILE A O 1
ATOM 1368 N N . ASP A 1 174 ? 8.328 -16.094 -4.066 1 89.44 174 ASP A N 1
ATOM 1369 C CA . ASP A 1 174 ? 8.078 -14.891 -3.273 1 89.44 174 ASP A CA 1
ATOM 1370 C C . ASP A 1 174 ? 7.57 -15.25 -1.88 1 89.44 174 ASP A C 1
ATOM 1372 O O . ASP A 1 174 ? 6.363 -15.367 -1.665 1 89.44 174 ASP A O 1
ATOM 1376 N N . PHE A 1 175 ? 8.383 -15.25 -0.949 1 90.88 175 PHE A N 1
ATOM 1377 C CA . PHE A 1 175 ? 8.078 -15.57 0.44 1 90.88 175 PHE A CA 1
ATOM 1378 C C . PHE A 1 175 ? 8.211 -14.336 1.323 1 90.88 175 PHE A C 1
ATOM 1380 O O . PHE A 1 175 ? 8.461 -14.453 2.525 1 90.88 175 PHE A O 1
ATOM 1387 N N . GLY A 1 176 ? 8.117 -13.242 0.74 1 84.94 176 GLY A N 1
ATOM 1388 C CA . GLY A 1 176 ? 8.305 -11.977 1.432 1 84.94 176 GLY A CA 1
ATOM 1389 C C . GLY A 1 176 ? 7.297 -11.742 2.539 1 84.94 176 GLY A C 1
ATOM 1390 O O . GLY A 1 176 ? 7.574 -11.016 3.494 1 84.94 176 GLY A O 1
ATOM 1391 N N . THR A 1 177 ? 6.152 -12.305 2.473 1 86.69 177 THR A N 1
ATOM 1392 C CA . THR A 1 177 ? 5.102 -12.086 3.463 1 86.69 177 THR A CA 1
ATOM 1393 C C . THR A 1 177 ? 4.906 -13.328 4.332 1 86.69 177 THR A C 1
ATOM 1395 O O . THR A 1 177 ? 4.02 -13.359 5.188 1 86.69 177 THR A O 1
ATOM 1398 N N . ALA A 1 178 ? 5.699 -14.312 4.078 1 90 178 ALA A N 1
ATOM 1399 C CA . ALA A 1 178 ? 5.535 -15.57 4.793 1 90 178 ALA A CA 1
ATOM 1400 C C . ALA A 1 178 ? 5.816 -15.398 6.285 1 90 178 ALA A C 1
ATOM 1402 O O . ALA A 1 178 ? 6.594 -14.523 6.68 1 90 178 ALA A O 1
ATOM 1403 N N . VAL A 1 179 ? 5.195 -16.156 7.09 1 86.38 179 VAL A N 1
ATOM 1404 C CA . VAL A 1 179 ? 5.426 -16.125 8.531 1 86.38 179 VAL A CA 1
ATOM 1405 C C . VAL A 1 179 ? 5.637 -17.531 9.055 1 86.38 179 VAL A C 1
ATOM 1407 O O . VAL A 1 179 ? 5.066 -18.484 8.523 1 86.38 179 VAL A O 1
ATOM 1410 N N . VAL A 1 180 ? 6.453 -17.578 10.078 1 84.06 180 VAL A N 1
ATOM 1411 C CA . VAL A 1 180 ? 6.723 -18.844 10.734 1 84.06 180 VAL A CA 1
ATOM 1412 C C . VAL A 1 180 ? 5.957 -18.922 12.055 1 84.06 180 VAL A C 1
ATOM 1414 O O . VAL A 1 180 ? 6 -18 12.859 1 84.06 180 VAL A O 1
ATOM 1417 N N . CYS A 1 181 ? 5.184 -19.859 12.133 1 79.38 181 CYS A N 1
ATOM 1418 C CA . CYS A 1 181 ? 4.449 -20.094 13.375 1 79.38 181 CYS A CA 1
ATOM 1419 C C . CYS A 1 181 ? 4.973 -21.328 14.094 1 79.38 181 CYS A C 1
ATOM 1421 O O . CYS A 1 181 ? 5.461 -22.266 13.453 1 79.38 181 CYS A O 1
ATOM 1423 N N . GLN A 1 182 ? 5.062 -21.109 15.438 1 67.06 182 GLN A N 1
ATOM 1424 C CA . GLN A 1 182 ? 5.535 -22.25 16.219 1 67.06 182 GLN A CA 1
ATOM 1425 C C . GLN A 1 182 ? 4.566 -23.422 16.125 1 67.06 182 GLN A C 1
ATOM 1427 O O . GLN A 1 182 ? 4.957 -24.562 16.312 1 67.06 182 GLN A O 1
ATOM 1432 N N . SER A 1 183 ? 3.291 -23.078 16.016 1 60.75 183 SER A N 1
ATOM 1433 C CA . SER A 1 183 ? 2.326 -24.141 15.82 1 60.75 183 SER A CA 1
ATOM 1434 C C . SER A 1 183 ? 1.299 -23.781 14.758 1 60.75 183 SER A C 1
ATOM 1436 O O . SER A 1 183 ? 1.113 -22.594 14.445 1 60.75 183 SER A O 1
ATOM 1438 N N . VAL A 1 184 ? 0.794 -24.766 14.117 1 55.62 184 VAL A N 1
ATOM 1439 C CA . VAL A 1 184 ? -0.202 -24.609 13.062 1 55.62 184 VAL A CA 1
ATOM 1440 C C . VAL A 1 184 ? -1.377 -23.781 13.586 1 55.62 184 VAL A C 1
ATOM 1442 O O . VAL A 1 184 ? -2.107 -23.172 12.805 1 55.62 184 VAL A O 1
ATOM 1445 N N . ASP A 1 185 ? -1.415 -23.672 14.852 1 54.25 185 ASP A N 1
ATOM 1446 C CA . ASP A 1 185 ? -2.572 -23.031 15.477 1 54.25 185 ASP A CA 1
ATOM 1447 C C . ASP A 1 185 ? -2.256 -21.609 15.883 1 54.25 185 ASP A C 1
ATOM 1449 O O . ASP A 1 185 ? -3.129 -20.891 16.375 1 54.25 185 ASP A O 1
ATOM 1453 N N . GLU A 1 186 ? -1 -21.25 15.594 1 55.72 186 GLU A N 1
ATOM 1454 C CA . GLU A 1 186 ? -0.615 -19.922 16.047 1 55.72 186 GLU A CA 1
ATOM 1455 C C . GLU A 1 186 ? -1.074 -18.844 15.055 1 55.72 186 GLU A C 1
ATOM 1457 O O . GLU A 1 186 ? -0.939 -19.016 13.836 1 55.72 186 GLU A O 1
ATOM 1462 N N . LYS A 1 187 ? -1.72 -17.812 15.648 1 56.78 187 LYS A N 1
ATOM 1463 C CA . LYS A 1 187 ? -2.227 -16.688 14.875 1 56.78 187 LYS A CA 1
ATOM 1464 C C . LYS A 1 187 ? -1.135 -15.656 14.633 1 56.78 187 LYS A C 1
ATOM 1466 O O . LYS A 1 187 ? -0.415 -15.281 15.562 1 56.78 187 LYS A O 1
ATOM 1471 N N . ALA A 1 188 ? -0.743 -15.656 13.344 1 54.31 188 ALA A N 1
ATOM 1472 C CA . ALA A 1 188 ? 0.169 -14.547 13.07 1 54.31 188 ALA A CA 1
ATOM 1473 C C . ALA A 1 188 ? -0.591 -13.227 12.953 1 54.31 188 ALA A C 1
ATOM 1475 O O . ALA A 1 188 ? -1.607 -13.156 12.258 1 54.31 188 ALA A O 1
ATOM 1476 N N . THR A 1 189 ? -0.389 -12.203 13.914 1 56.03 189 THR A N 1
ATOM 1477 C CA . THR A 1 189 ? -1.062 -10.906 13.859 1 56.03 189 THR A CA 1
ATOM 1478 C C . THR A 1 189 ? -0.146 -9.852 13.258 1 56.03 189 THR A C 1
ATOM 1480 O O . THR A 1 189 ? 1.078 -9.953 13.352 1 56.03 189 THR A O 1
ATOM 1483 N N . GLY A 1 190 ? -0.682 -9.055 12.375 1 55.41 190 GLY A N 1
ATOM 1484 C CA . GLY A 1 190 ? 0.057 -7.906 11.875 1 55.41 190 GLY A CA 1
ATOM 1485 C C . GLY A 1 190 ? 0.556 -6.992 12.977 1 55.41 190 GLY A C 1
ATOM 1486 O O . GLY A 1 190 ? -0.008 -6.965 14.078 1 55.41 190 GLY A O 1
ATOM 1487 N N . GLU A 1 191 ? 1.858 -6.523 12.914 1 49.62 191 GLU A N 1
ATOM 1488 C CA . GLU A 1 191 ? 2.498 -5.703 13.945 1 49.62 191 GLU A CA 1
ATOM 1489 C C . GLU A 1 191 ? 1.844 -4.328 14.031 1 49.62 191 GLU A C 1
ATOM 1491 O O . GLU A 1 191 ? 1.564 -3.695 13.016 1 49.62 191 GLU A O 1
ATOM 1496 N N . GLU A 1 192 ? 1.205 -4.031 15.156 1 50.22 192 GLU A N 1
ATOM 1497 C CA . GLU A 1 192 ? 0.773 -2.668 15.453 1 50.22 192 GLU A CA 1
ATOM 1498 C C . GLU A 1 192 ? 1.967 -1.755 15.711 1 50.22 192 GLU A C 1
ATOM 1500 O O . GLU A 1 192 ? 2.912 -2.141 16.406 1 50.22 192 GLU A O 1
ATOM 1505 N N . THR A 1 193 ? 2.34 -0.894 14.734 1 51.5 193 THR A N 1
ATOM 1506 C CA . THR A 1 193 ? 3.424 0.03 15.047 1 51.5 193 THR A CA 1
ATOM 1507 C C . THR A 1 193 ? 2.971 1.064 16.078 1 51.5 193 THR A C 1
ATOM 1509 O O . THR A 1 193 ? 1.822 1.511 16.047 1 51.5 193 THR A O 1
ATOM 1512 N N . GLY A 1 194 ? 3.6 1.103 17.188 1 52.12 194 GLY A N 1
ATOM 1513 C CA . GLY A 1 194 ? 3.449 1.946 18.359 1 52.12 194 GLY A CA 1
ATOM 1514 C C . GLY A 1 194 ? 3.557 3.428 18.047 1 52.12 194 GLY A C 1
ATOM 1515 O O . GLY A 1 194 ? 3.52 4.262 18.953 1 52.12 194 GLY A O 1
ATOM 1516 N N . SER A 1 195 ? 3.789 3.787 16.703 1 58.56 195 SER A N 1
ATOM 1517 C CA . SER A 1 195 ? 3.93 5.234 16.562 1 58.56 195 SER A CA 1
ATOM 1518 C C . SER A 1 195 ? 2.578 5.902 16.344 1 58.56 195 SER A C 1
ATOM 1520 O O . SER A 1 195 ? 1.627 5.258 15.891 1 58.56 195 SER A O 1
ATOM 1522 N N . GLY A 1 196 ? 2.113 6.824 17.156 1 68.38 196 GLY A N 1
ATOM 1523 C CA . GLY A 1 196 ? 0.926 7.648 17.016 1 68.38 196 GLY A CA 1
ATOM 1524 C C . GLY A 1 196 ? 0.594 7.957 15.562 1 68.38 196 GLY A C 1
ATOM 1525 O O . GLY A 1 196 ? -0.49 8.461 15.258 1 68.38 196 GLY A O 1
ATOM 1526 N N . ARG A 1 197 ? 1.494 7.539 14.586 1 76.31 197 ARG A N 1
ATOM 1527 C CA . ARG A 1 197 ? 1.286 7.805 13.164 1 76.31 197 ARG A CA 1
ATOM 1528 C C . ARG A 1 197 ? 0.294 6.816 12.562 1 76.31 197 ARG A C 1
ATOM 1530 O O . ARG A 1 197 ? 0.25 5.652 12.961 1 76.31 197 ARG A O 1
ATOM 1537 N N . ALA A 1 198 ? -0.48 7.367 11.609 1 78.62 198 ALA A N 1
ATOM 1538 C CA . ALA A 1 198 ? -1.433 6.5 10.922 1 78.62 198 ALA A CA 1
ATOM 1539 C C . ALA A 1 198 ? -0.711 5.438 10.094 1 78.62 198 ALA A C 1
ATOM 1541 O O . ALA A 1 198 ? 0.235 5.746 9.367 1 78.62 198 ALA A O 1
ATOM 1542 N N . GLN A 1 199 ? -1.067 4.227 10.328 1 74.88 199 GLN A N 1
ATOM 1543 C CA . GLN A 1 199 ? -0.467 3.117 9.594 1 74.88 199 GLN A CA 1
ATOM 1544 C C . GLN A 1 199 ? -0.95 3.086 8.148 1 74.88 199 GLN A C 1
ATOM 1546 O O . GLN A 1 199 ? -2.129 3.322 7.879 1 74.88 199 GLN A O 1
ATOM 1551 N N . THR A 1 200 ? 0.037 2.941 7.227 1 75.69 200 THR A N 1
ATOM 1552 C CA . THR A 1 200 ? -0.285 2.764 5.812 1 75.69 200 THR A CA 1
ATOM 1553 C C . THR A 1 200 ? -0.475 1.287 5.484 1 75.69 200 THR A C 1
ATOM 1555 O O . THR A 1 200 ? 0.279 0.437 5.961 1 75.69 200 THR A O 1
ATOM 1558 N N . PHE A 1 201 ? -1.45 0.942 4.719 1 74 201 PHE A N 1
ATOM 1559 C CA . PHE A 1 201 ? -1.722 -0.4 4.215 1 74 201 PHE A CA 1
ATOM 1560 C C . PHE A 1 201 ? -1.266 -0.539 2.77 1 74 201 PHE A C 1
ATOM 1562 O O . PHE A 1 201 ? -1.452 0.375 1.963 1 74 201 PHE A O 1
ATOM 1569 N N . CYS A 1 202 ? -0.532 -1.615 2.518 1 73.38 202 CYS A N 1
ATOM 1570 C CA . CYS A 1 202 ? -0.161 -1.971 1.151 1 73.38 202 CYS A CA 1
ATOM 1571 C C . CYS A 1 202 ? -0.466 -3.438 0.868 1 73.38 202 CYS A C 1
ATOM 1573 O O . CYS A 1 202 ? -0.039 -4.32 1.615 1 73.38 202 CYS A O 1
ATOM 1575 N N . GLY A 1 203 ? -1.313 -3.723 -0.109 1 76.12 203 GLY A N 1
ATOM 1576 C CA . GLY A 1 203 ? -1.597 -5.113 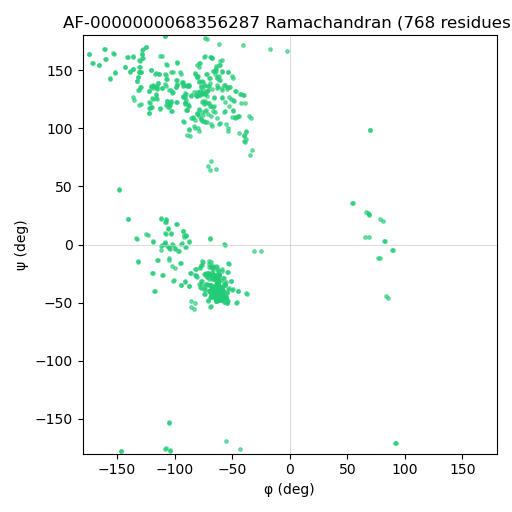-0.419 1 76.12 203 GLY A CA 1
ATOM 1577 C C . GLY A 1 203 ? -2.414 -5.289 -1.685 1 76.12 203 GLY A C 1
ATOM 1578 O O . GLY A 1 203 ? -3.033 -4.34 -2.168 1 76.12 203 GLY A O 1
ATOM 1579 N N . THR A 1 204 ? -2.271 -6.484 -2.252 1 85.31 204 THR A N 1
ATOM 1580 C CA . THR A 1 204 ? -3.135 -6.914 -3.348 1 85.31 204 THR A CA 1
ATOM 1581 C C . THR A 1 204 ? -4.344 -7.676 -2.814 1 85.31 204 THR A C 1
ATOM 1583 O O . THR A 1 204 ? -4.254 -8.875 -2.529 1 85.31 204 THR A O 1
ATOM 1586 N N . THR A 1 205 ? -5.438 -7.156 -2.799 1 90.69 205 THR A N 1
ATOM 1587 C CA . THR A 1 205 ? -6.613 -7.566 -2.035 1 90.69 205 THR A CA 1
ATOM 1588 C C . THR A 1 205 ? -7.34 -8.711 -2.734 1 90.69 205 THR A C 1
ATOM 1590 O O . THR A 1 205 ? -7.969 -9.547 -2.082 1 90.69 205 THR A O 1
ATOM 1593 N N . TYR A 1 206 ? -7.172 -8.914 -3.965 1 93.75 206 TYR A N 1
ATOM 1594 C CA . TYR A 1 206 ? -8.008 -9.766 -4.805 1 93.75 206 TYR A CA 1
ATOM 1595 C C . TYR A 1 206 ? -7.98 -11.211 -4.316 1 93.75 206 TYR A C 1
ATOM 1597 O O . TYR A 1 206 ? -8.93 -11.969 -4.543 1 93.75 206 TYR A O 1
ATOM 1605 N N . TYR A 1 207 ? -6.914 -11.539 -3.662 1 95.56 207 TYR A N 1
ATOM 1606 C CA . TYR A 1 207 ? -6.734 -12.945 -3.312 1 95.56 207 TYR A CA 1
ATOM 1607 C C . TYR A 1 207 ? -6.664 -13.125 -1.802 1 95.56 207 TYR A C 1
ATOM 1609 O O . TYR A 1 207 ? -6.422 -14.227 -1.313 1 95.56 207 TYR A O 1
ATOM 1617 N N . MET A 1 208 ? -6.828 -12.016 -1.085 1 94.75 208 MET A N 1
ATOM 1618 C CA . MET A 1 208 ? -6.734 -12.062 0.371 1 94.75 208 MET A CA 1
ATOM 1619 C C . MET A 1 208 ? -7.926 -12.812 0.968 1 94.75 208 MET A C 1
ATOM 1621 O O . MET A 1 208 ? -9.055 -12.656 0.502 1 94.75 208 MET A O 1
ATOM 1625 N N . SER A 1 209 ? -7.672 -13.531 1.991 1 96.38 209 SER A N 1
ATOM 1626 C CA . SER A 1 209 ? -8.719 -14.328 2.633 1 96.38 209 SER A CA 1
ATOM 1627 C C . SER A 1 209 ? -9.602 -13.461 3.523 1 96.38 209 SER A C 1
ATOM 1629 O O . SER A 1 209 ? -9.164 -12.414 4.012 1 96.38 209 SER A O 1
ATOM 1631 N N . PRO A 1 210 ? -10.852 -13.922 3.77 1 96.25 210 PRO A N 1
ATOM 1632 C CA . PRO A 1 210 ? -11.781 -13.164 4.613 1 96.25 210 PRO A CA 1
ATOM 1633 C C . PRO A 1 210 ? -11.234 -12.922 6.02 1 96.25 210 PRO A C 1
ATOM 1635 O O . PRO A 1 210 ? -11.359 -11.82 6.551 1 96.25 210 PRO A O 1
ATOM 1638 N N . GLU A 1 211 ? -10.594 -13.914 6.656 1 94.5 211 GLU A N 1
ATOM 1639 C CA . GLU A 1 211 ? -10.094 -13.758 8.016 1 94.5 211 GLU A CA 1
ATOM 1640 C C . GLU A 1 211 ? -8.945 -12.75 8.07 1 94.5 211 GLU A C 1
ATOM 1642 O O . GLU A 1 211 ? -8.781 -12.047 9.07 1 94.5 211 GLU A O 1
ATOM 1647 N N . LEU A 1 212 ? -8.141 -12.75 7.031 1 91.56 212 LEU A N 1
ATOM 1648 C CA . LEU A 1 212 ? -7.09 -11.734 6.965 1 91.56 212 LEU A CA 1
ATOM 1649 C C . LEU A 1 212 ? -7.688 -10.336 6.852 1 91.56 212 LEU A C 1
ATOM 1651 O O . LEU A 1 212 ? -7.254 -9.414 7.543 1 91.56 212 LEU A O 1
ATOM 1655 N N . LEU A 1 213 ? -8.664 -10.141 5.98 1 91.19 213 LEU A N 1
ATOM 1656 C CA . LEU A 1 213 ? -9.305 -8.852 5.73 1 91.19 213 LEU A CA 1
ATOM 1657 C C . LEU A 1 213 ? -10.039 -8.359 6.973 1 91.19 213 LEU A C 1
ATOM 1659 O O . LEU A 1 213 ? -9.977 -7.176 7.312 1 91.19 213 LEU A O 1
ATOM 1663 N N . GLU A 1 214 ? -10.688 -9.203 7.645 1 90.12 214 GLU A N 1
ATOM 1664 C CA . GLU A 1 214 ? -11.594 -8.82 8.727 1 90.12 214 GLU A CA 1
ATOM 1665 C C . GLU A 1 214 ? -10.844 -8.703 10.055 1 90.12 214 GLU A C 1
ATOM 1667 O O . GLU A 1 214 ? -11.156 -7.84 10.875 1 90.12 214 GLU A O 1
ATOM 1672 N N . SER A 1 215 ? -9.836 -9.578 10.258 1 87.62 215 SER A N 1
ATOM 1673 C CA . SER A 1 215 ? -9.281 -9.68 11.602 1 87.62 215 SER A CA 1
ATOM 1674 C C . SER A 1 215 ? -7.754 -9.648 11.578 1 87.62 215 SER A C 1
ATOM 1676 O O . SER A 1 215 ? -7.105 -9.891 12.602 1 87.62 215 SER A O 1
ATOM 1678 N N . SER A 1 216 ? -7.168 -9.445 10.406 1 84.75 216 SER A N 1
ATOM 1679 C CA . SER A 1 216 ? -5.715 -9.461 10.266 1 84.75 216 SER A CA 1
ATOM 1680 C C . SER A 1 216 ? -5.125 -10.766 10.805 1 84.75 216 SER A C 1
ATOM 1682 O O . SER A 1 216 ? -4.078 -10.758 11.453 1 84.75 216 SER A O 1
ATOM 1684 N N . TYR A 1 217 ? -5.922 -11.766 10.555 1 86.19 217 TYR A N 1
ATOM 1685 C CA . TYR A 1 217 ? -5.586 -13.117 10.992 1 86.19 217 TYR A CA 1
ATOM 1686 C C . TYR A 1 217 ? -5.258 -14.008 9.805 1 86.19 217 TYR A C 1
ATOM 1688 O O . TYR A 1 217 ? -5.914 -13.93 8.766 1 86.19 217 TYR A O 1
ATOM 1696 N N . THR A 1 218 ? -4.094 -14.797 10.016 1 90.75 218 THR A N 1
ATOM 1697 C CA . THR A 1 218 ? -3.818 -15.773 8.969 1 90.75 218 THR A CA 1
ATOM 1698 C C . THR A 1 218 ? -3.584 -17.156 9.562 1 90.75 218 THR A C 1
ATOM 1700 O O . THR A 1 218 ? -3.158 -17.281 10.711 1 90.75 218 THR A O 1
ATOM 1703 N N . CYS A 1 219 ? -3.912 -18.156 8.914 1 93.06 219 CYS A N 1
ATOM 1704 C CA . CYS A 1 219 ? -3.701 -19.562 9.234 1 93.06 219 CYS A CA 1
ATOM 1705 C C . CYS A 1 219 ? -3.475 -20.391 7.973 1 93.06 219 CYS A C 1
ATOM 1707 O O . CYS A 1 219 ? -3.412 -19.844 6.871 1 93.06 219 CYS A O 1
ATOM 1709 N N . CYS A 1 220 ? -3.312 -21.688 8.125 1 95.06 220 CYS A N 1
ATOM 1710 C CA . CYS A 1 220 ? -3.068 -22.562 6.984 1 95.06 220 CYS A CA 1
ATOM 1711 C C . CYS A 1 220 ? -4.207 -22.469 5.977 1 95.06 220 CYS A C 1
ATOM 1713 O O . CYS A 1 220 ? -3.975 -22.484 4.766 1 95.06 220 CYS A O 1
ATOM 1715 N N . ALA A 1 221 ? -5.402 -22.328 6.492 1 96.38 221 ALA A N 1
ATOM 1716 C CA . ALA A 1 221 ? -6.586 -22.266 5.637 1 96.38 221 ALA A CA 1
ATOM 1717 C C . ALA A 1 221 ? -6.559 -21.016 4.75 1 96.38 221 ALA A C 1
ATOM 1719 O O . ALA A 1 221 ? -7.215 -20.984 3.709 1 96.38 221 ALA A O 1
ATOM 1720 N N . SER A 1 222 ? -5.867 -19.969 5.199 1 96.38 222 SER A N 1
ATOM 1721 C CA . SER A 1 222 ? -5.734 -18.766 4.387 1 96.38 222 SER A CA 1
ATOM 1722 C C . SER A 1 222 ? -5 -19.062 3.082 1 96.38 222 SER A C 1
ATOM 1724 O O . SER A 1 222 ? -5.344 -18.5 2.033 1 96.38 222 SER A O 1
ATOM 1726 N N . ASP A 1 223 ? -3.988 -19.953 3.17 1 97.69 223 ASP A N 1
ATOM 1727 C CA . ASP A 1 223 ? -3.287 -20.375 1.961 1 97.69 223 ASP A CA 1
ATOM 1728 C C . ASP A 1 223 ? -4.195 -21.203 1.061 1 97.69 223 ASP A C 1
ATOM 1730 O O . ASP A 1 223 ? -4.117 -21.109 -0.167 1 97.69 223 ASP A O 1
ATOM 1734 N N . TYR A 1 224 ? -5.039 -22.016 1.694 1 98.5 224 TYR A N 1
ATOM 1735 C CA . TYR A 1 224 ? -5.98 -22.812 0.911 1 98.5 224 TYR A CA 1
ATOM 1736 C C . TYR A 1 224 ? -6.949 -21.922 0.148 1 98.5 224 TYR A C 1
ATOM 1738 O O . TYR A 1 224 ? -7.316 -22.219 -0.99 1 98.5 224 TYR A O 1
ATOM 1746 N N . TRP A 1 225 ? -7.363 -20.859 0.816 1 98.38 225 TRP A N 1
ATOM 1747 C CA . TRP A 1 225 ? -8.172 -19.859 0.13 1 98.38 225 TRP A CA 1
ATOM 1748 C C . TRP A 1 225 ? -7.473 -19.359 -1.131 1 98.38 225 TRP A C 1
ATOM 1750 O O . TRP A 1 225 ? -8.07 -19.312 -2.207 1 98.38 225 TRP A O 1
ATOM 1760 N N . GLY A 1 226 ? -6.203 -18.969 -0.993 1 98.38 226 GLY A N 1
ATOM 1761 C CA . GLY A 1 226 ? -5.418 -18.547 -2.141 1 98.38 226 GLY A CA 1
ATOM 1762 C C . GLY A 1 226 ? -5.379 -19.578 -3.254 1 98.38 226 GLY A C 1
ATOM 1763 O O . GLY A 1 226 ? -5.5 -19.234 -4.43 1 98.38 226 GLY A O 1
ATOM 1764 N N . CYS A 1 227 ? -5.242 -20.828 -2.859 1 98.81 227 CYS A N 1
ATOM 1765 C CA . CYS A 1 227 ? -5.242 -21.906 -3.838 1 98.81 227 CYS A CA 1
ATOM 1766 C C . CYS A 1 227 ? -6.566 -21.969 -4.594 1 98.81 227 CYS A C 1
ATOM 1768 O O . CYS A 1 227 ? -6.586 -22.188 -5.805 1 98.81 227 CYS A O 1
ATOM 1770 N N . GLY A 1 228 ? -7.637 -21.812 -3.857 1 98.81 228 GLY A N 1
ATOM 1771 C CA . GLY A 1 228 ? -8.945 -21.766 -4.496 1 98.81 228 GLY A CA 1
ATOM 1772 C C . GLY A 1 228 ? -9.07 -20.656 -5.52 1 98.81 228 GLY A C 1
ATOM 1773 O O . GLY A 1 228 ? -9.617 -20.859 -6.605 1 98.81 228 GLY A O 1
ATOM 1774 N N . CYS A 1 229 ? -8.562 -19.516 -5.16 1 98.56 229 CYS A N 1
ATOM 1775 C CA . CYS A 1 229 ? -8.586 -18.391 -6.078 1 98.56 229 CYS A CA 1
ATOM 1776 C C . CYS A 1 229 ? -7.77 -18.672 -7.332 1 98.56 229 CYS A C 1
ATOM 1778 O O . CYS A 1 229 ? -8.195 -18.344 -8.438 1 98.56 229 CYS A O 1
ATOM 1780 N N . VAL A 1 230 ? -6.605 -19.234 -7.164 1 98.62 230 VAL A N 1
ATOM 1781 C CA . VAL A 1 230 ? -5.73 -19.562 -8.289 1 98.62 230 VAL A CA 1
ATOM 1782 C C . VAL A 1 230 ? -6.422 -20.562 -9.211 1 98.62 230 VAL A C 1
ATOM 1784 O O . VAL A 1 230 ? -6.441 -20.375 -10.43 1 98.62 230 VAL A O 1
ATOM 1787 N N . LEU A 1 231 ? -6.988 -21.609 -8.633 1 98.81 231 LEU A N 1
ATOM 1788 C CA . LEU A 1 231 ? -7.68 -22.609 -9.43 1 98.81 231 LEU A CA 1
ATOM 1789 C C . LEU A 1 231 ? -8.852 -22 -10.188 1 98.81 231 LEU A C 1
ATOM 1791 O O . LEU A 1 231 ? -9.047 -22.281 -11.367 1 98.81 231 LEU A O 1
ATOM 1795 N N . TYR A 1 232 ? -9.648 -21.203 -9.492 1 98.56 232 TYR A N 1
ATOM 1796 C CA . TYR A 1 232 ? -10.758 -20.5 -10.133 1 98.56 232 TYR A CA 1
ATOM 1797 C C . TYR A 1 232 ? -10.281 -19.703 -11.336 1 98.56 232 TYR A C 1
ATOM 1799 O O . TYR A 1 232 ? -10.852 -19.812 -12.43 1 98.56 232 TYR A O 1
ATOM 1807 N N . LEU A 1 233 ? -9.258 -18.953 -11.164 1 97.94 233 LEU A N 1
ATOM 1808 C CA . LEU A 1 233 ? -8.727 -18.109 -12.227 1 97.94 233 LEU A CA 1
ATOM 1809 C C . LEU A 1 233 ? -8.227 -18.969 -13.391 1 97.94 233 LEU A C 1
ATOM 1811 O O . LEU A 1 233 ? -8.414 -18.609 -14.555 1 97.94 233 LEU A O 1
ATOM 1815 N N . MET A 1 234 ? -7.562 -20.047 -13.109 1 97.56 234 MET A N 1
ATOM 1816 C CA . MET A 1 234 ? -7.07 -20.922 -14.172 1 97.56 234 MET A CA 1
ATOM 1817 C C . MET A 1 234 ? -8.219 -21.422 -15.031 1 97.56 234 MET A C 1
ATOM 1819 O O . MET A 1 234 ? -8.102 -21.484 -16.25 1 97.56 234 MET A O 1
ATOM 1823 N N . LEU A 1 235 ? -9.297 -21.75 -14.398 1 96.81 235 LEU A N 1
ATOM 1824 C CA . LEU A 1 235 ? -10.359 -22.453 -15.094 1 96.81 235 LEU A CA 1
ATOM 1825 C C . LEU A 1 235 ? -11.359 -21.469 -15.703 1 96.81 235 LEU A C 1
ATOM 1827 O O . LEU A 1 235 ? -11.969 -21.766 -16.734 1 96.81 235 LEU A O 1
ATOM 1831 N N . VAL A 1 236 ? -11.555 -20.328 -15.047 1 96.19 236 VAL A N 1
ATOM 1832 C CA . VAL A 1 236 ? -12.586 -19.391 -15.469 1 96.19 236 VAL A CA 1
ATOM 1833 C C . VAL A 1 236 ? -11.953 -18.25 -16.266 1 96.19 236 VAL A C 1
ATOM 1835 O O . VAL A 1 236 ? -12.609 -17.656 -17.141 1 96.19 236 VAL A O 1
ATOM 1838 N N . GLY A 1 237 ? -10.688 -17.906 -15.938 1 93.44 237 GLY A N 1
ATOM 1839 C CA . GLY A 1 237 ? -10.016 -16.812 -16.625 1 93.44 237 GLY A CA 1
ATOM 1840 C C . GLY A 1 237 ? -10.25 -15.461 -15.984 1 93.44 237 GLY A C 1
ATOM 1841 O O . GLY A 1 237 ? -9.656 -14.461 -16.391 1 93.44 237 GLY A O 1
ATOM 1842 N N . GLN A 1 238 ? -11.078 -15.484 -15.008 1 94.31 238 GLN A N 1
ATOM 1843 C CA . GLN A 1 238 ? -11.359 -14.289 -14.219 1 94.31 238 GLN A CA 1
ATOM 1844 C C . GLN A 1 238 ? -11.25 -14.57 -12.727 1 94.31 238 GLN A C 1
ATOM 1846 O O . GLN A 1 238 ? -11.438 -15.703 -12.289 1 94.31 238 GLN A O 1
ATOM 1851 N N . ARG A 1 239 ? -10.938 -13.531 -12.031 1 96.06 239 ARG A N 1
ATOM 1852 C CA . ARG A 1 239 ? -10.852 -13.695 -10.586 1 96.06 239 ARG A CA 1
ATOM 1853 C C . ARG A 1 239 ? -12.219 -14 -9.984 1 96.06 239 ARG A C 1
ATOM 1855 O O . ARG A 1 239 ? -13.25 -13.578 -10.516 1 96.06 239 ARG A O 1
ATOM 1862 N N . PRO A 1 240 ? -12.242 -14.734 -8.914 1 97.56 240 PRO A N 1
ATOM 1863 C CA . PRO A 1 240 ? -13.539 -15.055 -8.312 1 97.56 240 PRO A CA 1
ATOM 1864 C C . PRO A 1 240 ? -14.25 -13.828 -7.754 1 97.56 240 PRO A C 1
ATOM 1866 O O . PRO A 1 240 ? -15.484 -13.805 -7.672 1 97.56 240 PRO A O 1
ATOM 1869 N N . PHE A 1 241 ? -13.438 -12.875 -7.328 1 97.12 241 PHE A N 1
ATOM 1870 C CA . PHE A 1 241 ? -13.992 -11.633 -6.789 1 97.12 241 PHE A CA 1
ATOM 1871 C C . PHE A 1 241 ? -13.352 -10.422 -7.457 1 97.12 241 PHE A C 1
ATOM 1873 O O . PHE A 1 241 ? -12.141 -10.398 -7.691 1 97.12 241 PHE A O 1
ATOM 1880 N N . ASP A 1 242 ? -14.148 -9.5 -7.801 1 93.12 242 ASP A N 1
ATOM 1881 C CA . ASP A 1 242 ? -13.695 -8.266 -8.43 1 93.12 242 ASP A CA 1
ATOM 1882 C C . ASP A 1 242 ? -14.648 -7.113 -8.125 1 93.12 242 ASP A C 1
ATOM 1884 O O . ASP A 1 242 ? -15.836 -7.328 -7.891 1 93.12 242 ASP A O 1
ATOM 1888 N N . ALA A 1 243 ? -14.102 -5.992 -8.047 1 92.12 243 ALA A N 1
ATOM 1889 C CA . ALA A 1 243 ? -14.891 -4.777 -7.836 1 92.12 243 ALA A CA 1
ATOM 1890 C C . ALA A 1 243 ? -14.109 -3.537 -8.25 1 92.12 243 ALA A C 1
ATOM 1892 O O . ALA A 1 243 ? -12.898 -3.609 -8.484 1 92.12 243 ALA A O 1
ATOM 1893 N N . SER A 1 244 ? -14.75 -2.484 -8.328 1 85.19 244 SER A N 1
ATOM 1894 C CA . SER A 1 244 ? -14.172 -1.257 -8.867 1 85.19 244 SER A CA 1
ATOM 1895 C C . SER A 1 244 ? -13.336 -0.53 -7.824 1 85.19 244 SER A C 1
ATOM 1897 O O . SER A 1 244 ? -12.453 0.262 -8.164 1 85.19 244 SER A O 1
ATOM 1899 N N . THR A 1 245 ? -13.641 -0.722 -6.551 1 84.94 245 THR A N 1
ATOM 1900 C CA . THR A 1 245 ? -12.898 -0.068 -5.48 1 84.94 245 THR A CA 1
ATOM 1901 C C . THR A 1 245 ? -12.438 -1.087 -4.438 1 84.94 245 THR A C 1
ATOM 1903 O O . THR A 1 245 ? -12.977 -2.193 -4.367 1 84.94 245 THR A O 1
ATOM 1906 N N . GLN A 1 246 ? -11.508 -0.684 -3.625 1 84.06 246 GLN A N 1
ATOM 1907 C CA . GLN A 1 246 ? -10.992 -1.55 -2.568 1 84.06 246 GLN A CA 1
ATOM 1908 C C . GLN A 1 246 ? -12.094 -1.925 -1.582 1 84.06 246 GLN A C 1
ATOM 1910 O O . GLN A 1 246 ? -12.188 -3.078 -1.153 1 84.06 246 GLN A O 1
ATOM 1915 N N . TYR A 1 247 ? -12.93 -0.982 -1.226 1 86.62 247 TYR A N 1
ATOM 1916 C CA . TYR A 1 247 ? -13.992 -1.248 -0.263 1 86.62 247 TYR A CA 1
ATOM 1917 C C . TYR A 1 247 ? -14.984 -2.264 -0.814 1 86.62 247 TYR A C 1
ATOM 1919 O O . TYR A 1 247 ? -15.336 -3.23 -0.134 1 86.62 247 TYR A O 1
ATOM 1927 N N . LEU A 1 248 ? -15.414 -2.012 -2.031 1 90.56 248 LEU A N 1
ATOM 1928 C CA . LEU A 1 248 ? -16.391 -2.912 -2.646 1 90.56 248 LEU A CA 1
ATOM 1929 C C . LEU A 1 248 ? -15.789 -4.297 -2.852 1 90.56 248 LEU A C 1
ATOM 1931 O O . LEU A 1 248 ? -16.484 -5.305 -2.725 1 90.56 248 LEU A O 1
ATOM 1935 N N . LEU A 1 249 ? -14.508 -4.316 -3.182 1 93.5 249 LEU A N 1
ATOM 1936 C CA . LEU A 1 249 ? -13.836 -5.598 -3.359 1 93.5 249 LEU A CA 1
ATOM 1937 C C . LEU A 1 249 ? -13.82 -6.391 -2.057 1 93.5 249 LEU A C 1
ATOM 1939 O O . LEU A 1 249 ? -14.172 -7.574 -2.041 1 93.5 249 LEU A O 1
ATOM 1943 N N . ILE A 1 250 ? -13.438 -5.73 -0.977 1 93.06 250 ILE A N 1
ATOM 1944 C CA . ILE A 1 250 ? -13.406 -6.395 0.323 1 93.06 250 ILE A CA 1
ATOM 1945 C C . ILE A 1 250 ? -14.812 -6.883 0.684 1 93.06 250 ILE A C 1
ATOM 1947 O O . ILE A 1 250 ? -14.984 -8.023 1.108 1 93.06 250 ILE A O 1
ATOM 1951 N N . LYS A 1 251 ? -15.758 -6.039 0.465 1 92.38 251 LYS A N 1
ATOM 1952 C CA . LYS A 1 251 ? -17.141 -6.398 0.742 1 92.38 251 LYS A CA 1
ATOM 1953 C C . LYS A 1 251 ? -17.578 -7.617 -0.074 1 92.38 251 LYS A C 1
ATOM 1955 O O . LYS A 1 251 ? -18.203 -8.531 0.454 1 92.38 251 LYS A O 1
ATOM 1960 N N . THR A 1 252 ? -17.203 -7.582 -1.327 1 95.88 252 THR A N 1
ATOM 1961 C CA . THR A 1 252 ? -17.547 -8.688 -2.217 1 95.88 252 THR A CA 1
ATOM 1962 C C . THR A 1 252 ? -16.906 -9.984 -1.73 1 95.88 252 THR A C 1
ATOM 1964 O O . THR A 1 252 ? -17.562 -11.023 -1.686 1 95.88 252 THR A O 1
ATOM 1967 N N . ILE A 1 253 ? -15.664 -9.922 -1.352 1 97.12 253 ILE A N 1
ATOM 1968 C CA . ILE A 1 253 ? -14.938 -11.094 -0.877 1 97.12 253 ILE A CA 1
ATOM 1969 C C . ILE A 1 253 ? -15.594 -11.633 0.391 1 97.12 253 ILE A C 1
ATOM 1971 O O . ILE A 1 253 ? -15.742 -12.844 0.556 1 97.12 253 ILE A O 1
ATOM 1975 N N . LEU A 1 254 ? -16.047 -10.773 1.251 1 95.69 254 LEU A N 1
ATOM 1976 C CA . LEU A 1 254 ? -16.562 -11.172 2.557 1 95.69 254 LEU A CA 1
ATOM 1977 C C . LEU A 1 254 ? -18.016 -11.641 2.445 1 95.69 254 LEU A C 1
ATOM 1979 O O . LEU A 1 254 ? -18.453 -12.492 3.221 1 95.69 254 LEU A O 1
ATOM 1983 N N . GLU A 1 255 ? -18.734 -11.141 1.436 1 95.25 255 GLU A N 1
ATOM 1984 C CA . GLU A 1 255 ? -20.188 -11.312 1.519 1 95.25 255 GLU A CA 1
ATOM 1985 C C . GLU A 1 255 ? -20.703 -12.125 0.338 1 95.25 255 GLU A C 1
ATOM 1987 O O . GLU A 1 255 ? -21.812 -12.672 0.398 1 95.25 255 GLU A O 1
ATOM 1992 N N . LYS A 1 256 ? -20.031 -12.148 -0.734 1 97 256 LYS A N 1
ATOM 1993 C CA . LYS A 1 256 ? -20.578 -12.773 -1.938 1 97 256 LYS A CA 1
ATOM 1994 C C . LYS A 1 256 ? -19.875 -14.094 -2.23 1 97 256 LYS A C 1
ATOM 1996 O O . LYS A 1 256 ? -18.75 -14.32 -1.78 1 97 256 LYS A O 1
ATOM 2001 N N . GLU A 1 257 ? -20.562 -14.953 -2.926 1 97.38 257 GLU A N 1
ATOM 2002 C CA . GLU A 1 257 ? -20 -16.188 -3.459 1 97.38 257 GLU A CA 1
ATOM 2003 C C . GLU A 1 257 ? -19.531 -16 -4.902 1 97.38 257 GLU A C 1
ATOM 2005 O O . GLU A 1 257 ? -20.109 -15.211 -5.648 1 97.38 257 GLU A O 1
ATOM 2010 N N . PRO A 1 258 ? -18.516 -16.672 -5.242 1 97 258 PRO A N 1
ATOM 2011 C CA . PRO A 1 258 ? -18.094 -16.578 -6.645 1 97 258 PRO A CA 1
ATOM 2012 C C . PRO A 1 258 ? -19.141 -17.125 -7.609 1 97 258 PRO A C 1
ATOM 2014 O O . PRO A 1 258 ? -19.938 -17.984 -7.238 1 97 258 PRO A O 1
ATOM 2017 N N . GLU A 1 259 ? -19.109 -16.578 -8.781 1 96.75 259 GLU A N 1
ATOM 2018 C CA . GLU A 1 259 ? -19.969 -17.094 -9.859 1 96.75 259 GLU A CA 1
ATOM 2019 C C . GLU A 1 259 ? -19.234 -18.156 -10.672 1 96.75 259 GLU A C 1
ATOM 2021 O O . GLU A 1 259 ? -18.047 -18.016 -10.984 1 96.75 259 GLU A O 1
ATOM 2026 N N . PHE A 1 260 ? -19.953 -19.219 -10.977 1 96.81 260 PHE A N 1
ATOM 2027 C CA . PHE A 1 260 ? -19.344 -20.312 -11.734 1 96.81 260 PHE A CA 1
ATOM 2028 C C . PHE A 1 260 ? -20.016 -20.469 -13.094 1 96.81 260 PHE A C 1
ATOM 2030 O O . PHE A 1 260 ? -21.234 -20.391 -13.203 1 96.81 260 PHE A O 1
ATOM 2037 N N . PRO A 1 261 ? -19.172 -20.641 -14.102 1 93.44 261 PRO A N 1
ATOM 2038 C CA . PRO A 1 261 ? -19.766 -20.984 -15.398 1 93.44 261 PRO A CA 1
ATOM 2039 C C . PRO A 1 261 ? -20.547 -22.281 -15.367 1 93.44 261 PRO A C 1
ATOM 2041 O O . PRO A 1 261 ? -20.203 -23.203 -14.625 1 93.44 261 PRO A O 1
ATOM 2044 N N . ASP A 1 262 ? -21.531 -22.453 -16.266 1 92.44 262 ASP A N 1
ATOM 2045 C CA . ASP A 1 262 ? -22.422 -23.609 -16.297 1 92.44 262 ASP A CA 1
ATOM 2046 C C . ASP A 1 262 ? -21.672 -24.859 -16.766 1 92.44 262 ASP A C 1
ATOM 2048 O O . ASP A 1 262 ? -21.984 -25.969 -16.344 1 92.44 262 ASP A O 1
ATOM 2052 N N . ASP A 1 263 ? -20.656 -24.672 -17.562 1 91.31 263 ASP A N 1
ATOM 2053 C CA . ASP A 1 263 ? -19.984 -25.828 -18.172 1 91.31 263 ASP A CA 1
ATOM 2054 C C . ASP A 1 263 ? -18.719 -26.188 -17.406 1 91.31 263 ASP A C 1
ATOM 2056 O O . ASP A 1 263 ? -17.906 -26.984 -17.891 1 91.31 263 ASP A O 1
ATOM 2060 N N . MET A 1 264 ? -18.625 -25.719 -16.25 1 94.25 264 MET A N 1
ATOM 2061 C CA . MET A 1 264 ? -17.422 -26 -15.469 1 94.25 264 MET A CA 1
ATOM 2062 C C . MET A 1 264 ? -17.453 -27.438 -14.93 1 94.25 264 MET A C 1
ATOM 2064 O O . MET A 1 264 ? -18.516 -27.922 -14.547 1 94.25 264 MET A O 1
ATOM 2068 N N . ASP A 1 265 ? -16.297 -28.078 -14.945 1 95.94 265 ASP A N 1
ATOM 2069 C CA . ASP A 1 265 ? -16.172 -29.406 -14.352 1 95.94 265 ASP A CA 1
ATOM 2070 C C . ASP A 1 265 ? -16.766 -29.438 -12.938 1 95.94 265 ASP A C 1
ATOM 2072 O O . ASP A 1 265 ? -16.406 -28.609 -12.102 1 95.94 265 ASP A O 1
ATOM 2076 N N . PRO A 1 266 ? -17.672 -30.297 -12.656 1 97.25 266 PRO A N 1
ATOM 2077 C CA . PRO A 1 266 ? -18.375 -30.297 -11.367 1 97.25 266 PRO A CA 1
ATOM 2078 C C . PRO A 1 266 ? -17.453 -30.531 -10.188 1 97.25 266 PRO A C 1
ATOM 2080 O O . PRO A 1 266 ? -17.656 -29.969 -9.102 1 97.25 266 PRO A O 1
ATOM 2083 N N . ASP A 1 267 ? -16.438 -31.359 -10.375 1 98.06 267 ASP A N 1
ATOM 2084 C CA . ASP A 1 267 ? -15.5 -31.625 -9.289 1 98.06 267 ASP A CA 1
ATOM 2085 C C . ASP A 1 267 ? -14.648 -30.391 -9 1 98.06 267 ASP A C 1
ATOM 2087 O O . ASP A 1 267 ? -14.352 -30.078 -7.84 1 98.06 267 ASP A O 1
ATOM 2091 N N . ALA A 1 268 ? -14.258 -29.703 -10.062 1 98.19 268 ALA A N 1
ATOM 2092 C CA . ALA A 1 268 ? -13.516 -28.453 -9.891 1 98.19 268 ALA A CA 1
ATOM 2093 C C . ALA A 1 268 ? -14.344 -27.438 -9.125 1 98.19 268 ALA A C 1
ATOM 2095 O O . ALA A 1 268 ? -13.852 -26.797 -8.188 1 98.19 268 ALA A O 1
ATOM 2096 N N . LYS A 1 269 ? -15.594 -27.359 -9.562 1 98.31 269 LYS A N 1
ATOM 2097 C CA . LYS A 1 269 ? -16.516 -26.438 -8.914 1 98.31 269 LYS A CA 1
ATOM 2098 C C . LYS A 1 269 ? -16.656 -26.734 -7.43 1 98.31 269 LYS A C 1
ATOM 2100 O O . LYS A 1 269 ? -16.609 -25.828 -6.594 1 98.31 269 LYS A O 1
ATOM 2105 N N . ASP A 1 270 ? -16.828 -27.984 -7.145 1 98.56 270 ASP A N 1
ATOM 2106 C CA . ASP A 1 270 ? -17 -28.406 -5.758 1 98.56 270 ASP A CA 1
ATOM 2107 C C . ASP A 1 270 ? -15.75 -28.109 -4.926 1 98.56 270 ASP A C 1
ATOM 2109 O O . ASP A 1 270 ? -15.852 -27.594 -3.809 1 98.56 270 ASP A O 1
ATOM 2113 N N . LEU A 1 271 ? -14.602 -28.391 -5.461 1 98.69 271 LEU A N 1
ATOM 2114 C CA . LEU A 1 271 ? -13.352 -28.141 -4.746 1 98.69 271 LEU A CA 1
ATOM 2115 C C . LEU A 1 271 ? -13.188 -26.641 -4.473 1 98.69 271 LEU A C 1
ATOM 2117 O O . LEU A 1 271 ? -12.867 -26.25 -3.348 1 98.69 271 LEU A O 1
ATOM 2121 N N . ILE A 1 272 ? -13.445 -25.828 -5.469 1 98.88 272 ILE A N 1
ATOM 2122 C CA . ILE A 1 272 ? -13.289 -24.375 -5.332 1 98.88 272 ILE A CA 1
ATOM 2123 C C . ILE A 1 272 ? -14.266 -23.859 -4.277 1 98.88 272 ILE A C 1
ATOM 2125 O O . ILE A 1 272 ? -13.891 -23.047 -3.428 1 98.88 272 ILE A O 1
ATOM 2129 N N . ARG A 1 273 ? -15.477 -24.328 -4.301 1 98.62 273 ARG A N 1
ATOM 2130 C CA . ARG A 1 273 ? -16.469 -23.891 -3.328 1 98.62 273 ARG A CA 1
ATOM 2131 C C . ARG A 1 273 ? -16.016 -24.188 -1.904 1 98.62 273 ARG A C 1
ATOM 2133 O O . ARG A 1 273 ? -16.203 -23.359 -1.005 1 98.62 273 ARG A O 1
ATOM 2140 N N . LYS A 1 274 ? -15.453 -25.312 -1.741 1 98.69 274 LYS A N 1
ATOM 2141 C CA . LYS A 1 274 ? -15.008 -25.719 -0.412 1 98.69 274 LYS A CA 1
ATOM 2142 C C . LYS A 1 274 ? -13.773 -24.938 0.025 1 98.69 274 LYS A C 1
ATOM 2144 O O . LYS A 1 274 ? -13.609 -24.641 1.212 1 98.69 274 LYS A O 1
ATOM 2149 N N . LEU A 1 275 ? -12.922 -24.609 -0.918 1 98.81 275 LEU A N 1
ATOM 2150 C CA . LEU A 1 275 ? -11.719 -23.828 -0.639 1 98.81 275 LEU A CA 1
ATOM 2151 C C . LEU A 1 275 ? -12.07 -22.375 -0.341 1 98.81 275 LEU A C 1
ATOM 2153 O O . LEU A 1 275 ? -11.344 -21.688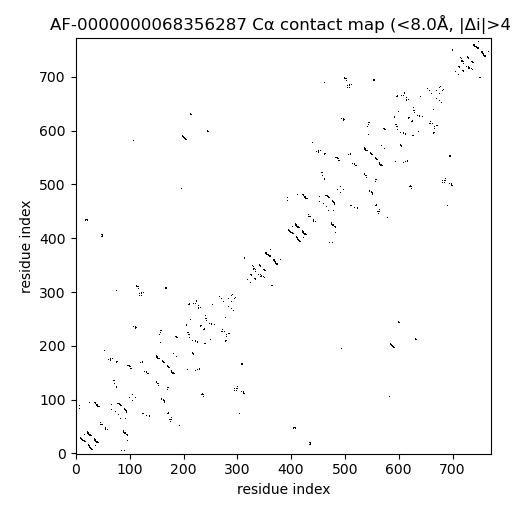 0.379 1 98.81 275 LEU A O 1
ATOM 2157 N N . LEU A 1 276 ? -13.219 -21.875 -0.856 1 98.62 276 LEU A N 1
ATOM 2158 C CA . LEU A 1 276 ? -13.562 -20.469 -0.746 1 98.62 276 LEU A CA 1
ATOM 2159 C C . LEU A 1 276 ? -14.695 -20.266 0.261 1 98.62 276 LEU A C 1
ATOM 2161 O O . LEU A 1 276 ? -15.438 -19.281 0.174 1 98.62 276 LEU A O 1
ATOM 2165 N N . VAL A 1 277 ? -14.812 -21.25 1.128 1 98.5 277 VAL A N 1
ATOM 2166 C CA . VAL A 1 277 ? -15.695 -21.031 2.275 1 98.5 277 VAL A CA 1
ATOM 2167 C C . VAL A 1 277 ? -15.148 -19.891 3.137 1 98.5 277 VAL A C 1
ATOM 2169 O O . VAL A 1 277 ? -13.945 -19.844 3.418 1 98.5 277 VAL A O 1
ATOM 2172 N N . LYS A 1 278 ? -15.953 -19.031 3.584 1 97.56 278 LYS A N 1
ATOM 2173 C CA . LYS A 1 278 ? -15.531 -17.797 4.238 1 97.56 278 LYS A CA 1
ATOM 2174 C C . LYS A 1 278 ? -14.922 -18.078 5.609 1 97.56 278 LYS A C 1
ATOM 2176 O O . LYS A 1 278 ? -13.898 -17.5 5.973 1 97.56 278 LYS A O 1
ATOM 2181 N N . ASP A 1 279 ? -15.508 -19.016 6.344 1 96.75 279 ASP A N 1
ATOM 2182 C CA . ASP A 1 279 ? -14.977 -19.406 7.648 1 96.75 279 ASP A CA 1
ATOM 2183 C C . ASP A 1 279 ? -13.789 -20.344 7.5 1 96.75 279 ASP A C 1
ATOM 2185 O O . ASP A 1 279 ? -13.945 -21.484 7.051 1 96.75 279 ASP A O 1
ATOM 2189 N N . PRO A 1 280 ? -12.633 -19.906 7.934 1 96.06 280 PRO A N 1
ATOM 2190 C CA . PRO A 1 280 ? -11.453 -20.75 7.758 1 96.06 280 PRO A CA 1
ATOM 2191 C C . PRO A 1 280 ? -11.57 -22.094 8.492 1 96.06 280 PRO A C 1
ATOM 2193 O O . PRO A 1 280 ? -10.977 -23.078 8.078 1 96.06 280 PRO A O 1
ATOM 2196 N N . LYS A 1 281 ? -12.352 -22.172 9.547 1 95.62 281 LYS A N 1
ATOM 2197 C CA . LYS A 1 281 ? -12.516 -23.406 10.305 1 95.62 281 LYS A CA 1
ATOM 2198 C C . LYS A 1 281 ? -13.367 -24.406 9.547 1 95.62 281 LYS A C 1
ATOM 2200 O O . LYS A 1 281 ? -13.273 -25.609 9.781 1 95.62 281 LYS A O 1
ATOM 2205 N N . ALA A 1 282 ? -14.188 -23.875 8.695 1 97.88 282 ALA A N 1
ATOM 2206 C CA . ALA A 1 282 ? -15.094 -24.734 7.926 1 97.88 282 ALA A CA 1
ATOM 2207 C C . ALA A 1 282 ? -14.523 -25.031 6.539 1 97.88 282 ALA A C 1
ATOM 2209 O O . ALA A 1 282 ? -15.102 -25.812 5.781 1 97.88 282 ALA A O 1
ATOM 2210 N N . ARG A 1 283 ? -13.43 -24.422 6.199 1 97.56 283 ARG A N 1
ATOM 2211 C CA . ARG A 1 283 ? -12.82 -24.594 4.887 1 97.56 283 ARG A CA 1
ATOM 2212 C C . ARG A 1 283 ? -12.18 -25.984 4.758 1 97.56 283 ARG A C 1
ATOM 2214 O O . ARG A 1 283 ? -11.648 -26.516 5.73 1 97.56 283 ARG A O 1
ATOM 2221 N N . ILE A 1 284 ? -12.203 -26.531 3.596 1 97.81 284 ILE A N 1
ATOM 2222 C CA . ILE A 1 284 ? -11.633 -27.844 3.344 1 97.81 284 ILE A CA 1
ATOM 2223 C C . ILE A 1 284 ? -10.156 -27.859 3.756 1 97.81 284 ILE A C 1
ATOM 2225 O O . ILE A 1 284 ? -9.43 -26.891 3.506 1 97.81 284 ILE A O 1
ATOM 2229 N N . GLY A 1 285 ? -9.703 -28.906 4.402 1 96.06 285 GLY A N 1
ATOM 2230 C CA . GLY A 1 285 ? -8.336 -29.031 4.871 1 96.06 285 GLY A CA 1
ATOM 2231 C C . GLY A 1 285 ? -7.5 -29.969 4.008 1 96.06 285 GLY A C 1
ATOM 2232 O O . GLY A 1 285 ? -7.988 -30.5 3.014 1 96.06 285 GLY A O 1
ATOM 2233 N N . MET A 1 286 ? -6.297 -30.141 4.438 1 96.12 286 MET A N 1
ATOM 2234 C CA . MET A 1 286 ? -5.312 -30.906 3.682 1 96.12 286 MET A CA 1
ATOM 2235 C C . MET A 1 286 ? -5.82 -32.312 3.412 1 96.12 286 MET A C 1
ATOM 2237 O O . MET A 1 286 ? -5.785 -32.781 2.273 1 96.12 286 MET A O 1
ATOM 2241 N N . LYS A 1 287 ? -6.312 -33 4.441 1 96.19 287 LYS A N 1
ATOM 2242 C CA . LYS A 1 287 ? -6.75 -34.406 4.305 1 96.19 287 LYS A CA 1
ATOM 2243 C C . LYS A 1 287 ? -7.898 -34.5 3.305 1 96.19 287 LYS A C 1
ATOM 2245 O O . LYS A 1 287 ? -7.891 -35.406 2.441 1 96.19 287 LYS A O 1
ATOM 2250 N N . GLU A 1 288 ? -8.844 -33.625 3.439 1 97.5 288 GLU A N 1
ATOM 2251 C CA . GLU A 1 288 ? -10 -33.656 2.555 1 97.5 288 GLU A CA 1
ATOM 2252 C C . GLU A 1 288 ? -9.617 -33.281 1.13 1 97.5 288 GLU A C 1
ATOM 2254 O O . GLU A 1 288 ? -10.172 -33.781 0.165 1 97.5 288 GLU A O 1
ATOM 2259 N N . VAL A 1 289 ? -8.656 -32.344 0.954 1 97.75 289 VAL A N 1
ATOM 2260 C CA . VAL A 1 289 ? -8.203 -31.922 -0.37 1 97.75 289 VAL A CA 1
ATOM 2261 C C . VAL A 1 289 ? -7.527 -33.094 -1.067 1 97.75 289 VAL A C 1
ATOM 2263 O O . VAL A 1 289 ? -7.797 -33.375 -2.24 1 97.75 289 VAL A O 1
ATOM 2266 N N . LYS A 1 290 ? -6.719 -33.906 -0.347 1 95.94 290 LYS A N 1
ATOM 2267 C CA . LYS A 1 290 ? -5.984 -35.031 -0.905 1 95.94 290 LYS A CA 1
ATOM 2268 C C . LYS A 1 290 ? -6.938 -36.125 -1.402 1 95.94 290 LYS A C 1
ATOM 2270 O O . LYS A 1 290 ? -6.633 -36.812 -2.365 1 95.94 290 LYS A O 1
ATOM 2275 N N . ARG A 1 291 ? -8.094 -36.156 -0.795 1 96 291 ARG A N 1
ATOM 2276 C CA . ARG A 1 291 ? -9.055 -37.188 -1.127 1 96 291 ARG A CA 1
ATOM 2277 C C . ARG A 1 291 ? -10.125 -36.688 -2.08 1 96 291 ARG A C 1
ATOM 2279 O O . ARG A 1 291 ? -11.016 -37.438 -2.482 1 96 291 ARG A O 1
ATOM 2286 N N . HIS A 1 292 ? -10.094 -35.5 -2.398 1 97.75 292 HIS A N 1
ATOM 2287 C CA . HIS A 1 292 ? -11.164 -34.906 -3.205 1 97.75 292 HIS A CA 1
ATOM 2288 C C . HIS A 1 292 ? -11.203 -35.531 -4.598 1 97.75 292 HIS A C 1
ATOM 2290 O O . HIS A 1 292 ? -10.164 -35.75 -5.211 1 97.75 292 HIS A O 1
ATOM 2296 N N . PRO A 1 293 ? -12.375 -35.656 -5.191 1 97.69 293 PRO A N 1
ATOM 2297 C CA . PRO A 1 293 ? -12.523 -36.312 -6.492 1 97.69 293 PRO A CA 1
ATOM 2298 C C . PRO A 1 293 ? -11.789 -35.594 -7.609 1 97.69 293 PRO A C 1
ATOM 2300 O O . PRO A 1 293 ? -11.312 -36.219 -8.562 1 97.69 293 PRO A O 1
ATOM 2303 N N . PHE A 1 294 ? -11.641 -34.312 -7.566 1 97.81 294 PHE A N 1
ATOM 2304 C CA . PHE A 1 294 ? -10.969 -33.562 -8.602 1 97.81 294 PHE A CA 1
ATOM 2305 C C . PHE A 1 294 ? -9.508 -33.969 -8.727 1 97.81 294 PHE A C 1
ATOM 2307 O O . PHE A 1 294 ? -8.93 -33.906 -9.812 1 97.81 294 PHE A O 1
ATOM 2314 N N . LEU A 1 295 ? -8.906 -34.375 -7.609 1 97.25 295 LEU A N 1
ATOM 2315 C CA . LEU A 1 295 ? -7.488 -34.719 -7.578 1 97.25 295 LEU A CA 1
ATOM 2316 C C . LEU A 1 295 ? -7.289 -36.25 -7.57 1 97.25 295 LEU A C 1
ATOM 2318 O O . LEU A 1 295 ? -6.176 -36.719 -7.359 1 97.25 295 LEU A O 1
ATOM 2322 N N . ALA A 1 296 ? -8.32 -37 -7.777 1 92.94 296 ALA A N 1
ATOM 2323 C CA . ALA A 1 296 ? -8.273 -38.438 -7.691 1 92.94 296 ALA A CA 1
ATOM 2324 C C . ALA A 1 296 ? -7.324 -39.031 -8.727 1 92.94 296 ALA A C 1
ATOM 2326 O O . ALA A 1 296 ? -6.699 -40.062 -8.492 1 92.94 296 ALA A O 1
ATOM 2327 N N . SER A 1 297 ? -7.188 -38.375 -9.812 1 90.12 297 SER A N 1
ATOM 2328 C CA . SER A 1 297 ? -6.371 -38.906 -10.906 1 90.12 297 SER A CA 1
ATOM 2329 C C . SER A 1 297 ? -4.918 -38.438 -10.773 1 90.12 297 SER A C 1
ATOM 2331 O O . SER A 1 297 ? -4.074 -38.812 -11.602 1 90.12 297 SER A O 1
ATOM 2333 N N . VAL A 1 298 ? -4.637 -37.625 -9.75 1 92.31 298 VAL A N 1
ATOM 2334 C CA . VAL A 1 298 ? -3.295 -37.062 -9.578 1 92.31 298 VAL A CA 1
ATOM 2335 C C . VAL A 1 298 ? -2.688 -37.594 -8.281 1 92.31 298 VAL A C 1
ATOM 2337 O O . VAL A 1 298 ? -3.348 -37.594 -7.238 1 92.31 298 VAL A O 1
ATOM 2340 N N . ASN A 1 299 ? -1.548 -38.156 -8.383 1 85.56 299 ASN A N 1
ATOM 2341 C CA . ASN A 1 299 ? -0.805 -38.5 -7.172 1 85.56 299 ASN A CA 1
ATOM 2342 C C . ASN A 1 299 ? 0.014 -37.312 -6.676 1 85.56 299 ASN A C 1
ATOM 2344 O O . ASN A 1 299 ? 1.047 -36.969 -7.258 1 85.56 299 ASN A O 1
ATOM 2348 N N . LEU A 1 300 ? -0.396 -36.75 -5.586 1 85.06 300 LEU A N 1
ATOM 2349 C CA . LEU A 1 300 ? 0.193 -35.5 -5.07 1 85.06 300 LEU A CA 1
ATOM 2350 C C . LEU A 1 300 ? 1.655 -35.719 -4.691 1 85.06 300 LEU A C 1
ATOM 2352 O O . LEU A 1 300 ? 2.477 -34.812 -4.828 1 85.06 300 LEU A O 1
ATOM 2356 N N . SER A 1 301 ? 1.999 -36.875 -4.273 1 82.12 301 SER A N 1
ATOM 2357 C CA . SER A 1 301 ? 3.354 -37.156 -3.805 1 82.12 301 SER A CA 1
ATOM 2358 C C . SER A 1 301 ? 4.32 -37.344 -4.973 1 82.12 301 SER A C 1
ATOM 2360 O O . SER A 1 301 ? 5.523 -37.125 -4.824 1 82.12 301 SER A O 1
ATOM 2362 N N . THR A 1 302 ? 3.744 -37.656 -6.203 1 84.75 302 THR A N 1
ATOM 2363 C CA . THR A 1 302 ? 4.641 -37.906 -7.324 1 84.75 302 THR A CA 1
ATOM 2364 C C . THR A 1 302 ? 4.34 -36.969 -8.492 1 84.75 302 THR A C 1
ATOM 2366 O O . THR A 1 302 ? 4.867 -37.156 -9.594 1 84.75 302 THR A O 1
ATOM 2369 N N . VAL A 1 303 ? 3.498 -36.062 -8.188 1 85 303 VAL A N 1
ATOM 2370 C CA . VAL A 1 303 ? 3.041 -35.219 -9.281 1 85 303 VAL A CA 1
ATOM 2371 C C . VAL A 1 303 ? 4.227 -34.469 -9.891 1 85 303 VAL A C 1
ATOM 2373 O O . VAL A 1 303 ? 4.254 -34.219 -11.094 1 85 303 VAL A O 1
ATOM 2376 N N . ALA A 1 304 ? 5.246 -34.219 -9.164 1 84.81 304 ALA A N 1
ATOM 2377 C CA . ALA A 1 304 ? 6.414 -33.469 -9.617 1 84.81 304 ALA A CA 1
ATOM 2378 C C . ALA A 1 304 ? 7.223 -34.281 -10.625 1 84.81 304 ALA A C 1
ATOM 2380 O O . ALA A 1 304 ? 8.039 -33.719 -11.367 1 84.81 304 ALA A O 1
ATOM 2381 N N . ASP A 1 305 ? 6.926 -35.562 -10.688 1 85.56 305 ASP A N 1
ATOM 2382 C CA . ASP A 1 305 ? 7.695 -36.438 -11.555 1 85.56 305 ASP A CA 1
ATOM 2383 C C . ASP A 1 305 ? 6.895 -36.844 -12.797 1 85.56 305 ASP A C 1
ATOM 2385 O O . ASP A 1 305 ? 7.398 -37.531 -13.68 1 85.56 305 ASP A O 1
ATOM 2389 N N . GLN A 1 306 ? 5.762 -36.406 -12.859 1 86.75 306 GLN A N 1
ATOM 2390 C CA . GLN A 1 306 ? 4.895 -36.719 -13.984 1 86.75 306 GLN A CA 1
ATOM 2391 C C . GLN A 1 306 ? 5.16 -35.812 -15.172 1 86.75 306 GLN A C 1
ATOM 2393 O O . GLN A 1 306 ? 5.59 -34.656 -15 1 86.75 306 GLN A O 1
ATOM 2398 N N . ASP A 1 307 ? 4.996 -36.344 -16.297 1 87.75 307 ASP A N 1
ATOM 2399 C CA . ASP A 1 307 ? 5.051 -35.5 -17.5 1 87.75 307 ASP A CA 1
ATOM 2400 C C . ASP A 1 307 ? 3.754 -34.719 -17.672 1 87.75 307 ASP A C 1
ATOM 2402 O O . ASP A 1 307 ? 2.713 -35.281 -18 1 87.75 307 ASP A O 1
ATOM 2406 N N . VAL A 1 308 ? 3.82 -33.438 -17.438 1 90.25 308 VAL A N 1
ATOM 2407 C CA . VAL A 1 308 ? 2.6 -32.625 -17.422 1 90.25 308 VAL A CA 1
ATOM 2408 C C . VAL A 1 308 ? 2.602 -31.672 -18.609 1 90.25 308 VAL A C 1
ATOM 2410 O O . VAL A 1 308 ? 1.637 -30.922 -18.812 1 90.25 308 VAL A O 1
ATOM 2413 N N . ALA A 1 309 ? 3.605 -31.578 -19.422 1 86.5 309 ALA A N 1
ATOM 2414 C CA . ALA A 1 309 ? 3.771 -30.609 -20.5 1 86.5 309 ALA A CA 1
ATOM 2415 C C . ALA A 1 309 ? 2.652 -30.75 -21.531 1 86.5 309 ALA A C 1
ATOM 2417 O O . ALA A 1 309 ? 2.141 -29.734 -22.031 1 86.5 309 ALA A O 1
ATOM 2418 N N . ASP A 1 310 ? 2.264 -31.938 -21.75 1 82.75 310 ASP A N 1
ATOM 2419 C CA . ASP A 1 310 ? 1.282 -32.188 -22.797 1 82.75 310 ASP A CA 1
ATOM 2420 C C . ASP A 1 310 ? -0.093 -31.656 -22.406 1 82.75 310 ASP A C 1
ATOM 2422 O O . ASP A 1 310 ? -0.921 -31.375 -23.281 1 82.75 310 ASP A O 1
ATOM 2426 N N . PHE A 1 311 ? -0.304 -31.562 -21.109 1 87.69 311 PHE A N 1
ATOM 2427 C CA . PHE A 1 311 ? -1.597 -31.062 -20.656 1 87.69 311 PHE A CA 1
ATOM 2428 C C . PHE A 1 311 ? -1.759 -29.578 -21 1 87.69 311 PHE A C 1
ATOM 2430 O O . PHE A 1 311 ? -2.875 -29.062 -20.984 1 87.69 311 PHE A O 1
ATOM 2437 N N . TRP A 1 312 ? -0.674 -28.938 -21.25 1 86.44 312 TRP A N 1
ATOM 2438 C CA . TRP A 1 312 ? -0.69 -27.516 -21.5 1 86.44 312 TRP A CA 1
ATOM 2439 C C . TRP A 1 312 ? -0.826 -27.219 -23 1 86.44 312 TRP A C 1
ATOM 2441 O O . TRP A 1 312 ? -0.72 -26.062 -23.422 1 86.44 312 TRP A O 1
ATOM 2451 N N . LEU A 1 313 ? -1.028 -28.266 -23.75 1 73.31 313 LEU A N 1
ATOM 2452 C CA . LEU A 1 313 ? -1.195 -28.109 -25.188 1 73.31 313 LEU A CA 1
ATOM 2453 C C . LEU A 1 313 ? -2.662 -27.906 -25.547 1 73.31 313 LEU A C 1
ATOM 2455 O O . LEU A 1 313 ? -3.547 -28.516 -24.953 1 73.31 313 LEU A O 1
ATOM 2459 N N . ARG A 1 314 ? -2.887 -26.844 -26.203 1 60.56 314 ARG A N 1
ATOM 2460 C CA . ARG A 1 314 ? -4.238 -26.656 -26.719 1 60.56 314 ARG A CA 1
ATOM 2461 C C . ARG A 1 314 ? -4.441 -27.406 -28.031 1 60.56 314 ARG A C 1
ATOM 2463 O O . ARG A 1 314 ? -3.607 -27.312 -28.938 1 60.56 314 ARG A O 1
ATOM 2470 N N . GLU A 1 315 ? -5.059 -28.531 -27.875 1 48.69 315 GLU A N 1
ATOM 2471 C CA . GLU A 1 315 ? -5.352 -29.234 -29.125 1 48.69 315 GLU A CA 1
ATOM 2472 C C . GLU A 1 315 ? -6.398 -28.469 -29.938 1 48.69 315 GLU A C 1
ATOM 2474 O O . GLU A 1 315 ? -7.488 -28.188 -29.453 1 48.69 315 GLU A O 1
ATOM 2479 N N . THR A 1 316 ? -5.953 -27.406 -30.453 1 46.75 316 THR A N 1
ATOM 2480 C CA . THR A 1 316 ? -6.945 -26.922 -31.406 1 46.75 316 THR A CA 1
ATOM 2481 C C . THR A 1 316 ? -7.156 -27.953 -32.531 1 46.75 316 THR A C 1
ATOM 2483 O O . THR A 1 316 ? -6.191 -28.453 -33.094 1 46.75 316 THR A O 1
ATOM 2486 N N . PRO A 1 317 ? -8.289 -28.641 -32.406 1 42.38 317 PRO A N 1
ATOM 2487 C CA . PRO A 1 317 ? -8.5 -29.594 -33.5 1 42.38 317 PRO A CA 1
ATOM 2488 C C . PRO A 1 317 ? -8.078 -29.031 -34.875 1 42.38 317 PRO A C 1
ATOM 2490 O O . PRO A 1 317 ? -8.438 -27.906 -35.219 1 42.38 317 PRO A O 1
ATOM 2493 N N . TRP A 1 318 ? -6.914 -29.359 -35.125 1 42.66 318 TRP A N 1
ATOM 2494 C CA . TRP A 1 318 ? -6.559 -29.094 -36.531 1 42.66 318 TRP A CA 1
ATOM 2495 C C . TRP A 1 318 ? -7.559 -29.75 -37.469 1 42.66 318 TRP A C 1
ATOM 2497 O O . TRP A 1 318 ? -7.969 -30.891 -37.281 1 42.66 318 TRP A O 1
ATOM 2507 N N . VAL A 1 319 ? -8.367 -29.062 -37.906 1 45.5 319 VAL A N 1
ATOM 2508 C CA . VAL A 1 319 ? -9.242 -29.641 -38.906 1 45.5 319 VAL A CA 1
ATOM 2509 C C . VAL A 1 319 ? -8.57 -29.578 -40.281 1 45.5 319 VAL A C 1
ATOM 2511 O O . VAL A 1 319 ? -8.078 -28.516 -40.688 1 45.5 319 VAL A O 1
ATOM 2514 N N . ASP A 1 320 ? -8.07 -30.688 -40.656 1 45.62 320 ASP A N 1
ATOM 2515 C CA . ASP A 1 320 ? -7.547 -30.781 -42 1 45.62 320 ASP A CA 1
ATOM 2516 C C . ASP A 1 320 ? -8.469 -30.094 -43 1 45.62 320 ASP A C 1
ATOM 2518 O O . ASP A 1 320 ? -9.68 -30.328 -43 1 45.62 320 ASP A O 1
ATOM 2522 N N . GLU A 1 321 ? -7.812 -29.188 -43.594 1 51.5 321 GLU A N 1
ATOM 2523 C CA . GLU A 1 321 ? -8.594 -28.516 -44.625 1 51.5 321 GLU A CA 1
ATOM 2524 C C . GLU A 1 321 ? -9.375 -29.516 -45.5 1 51.5 321 GLU A C 1
ATOM 2526 O O . GLU A 1 321 ? -10.516 -29.25 -45.875 1 51.5 321 GLU A O 1
ATOM 2531 N N . ALA A 1 322 ? -8.617 -30.594 -45.75 1 52.91 322 ALA A N 1
ATOM 2532 C CA . ALA A 1 322 ? -9.211 -31.609 -46.594 1 52.91 322 ALA A CA 1
ATOM 2533 C C . ALA A 1 322 ? -10.445 -32.219 -45.969 1 52.91 322 ALA A C 1
ATOM 2535 O O . ALA A 1 322 ? -11.336 -32.719 -46.656 1 52.91 322 ALA A O 1
ATOM 2536 N N . SER A 1 323 ? -10.539 -32.062 -44.719 1 55.41 323 SER A N 1
ATOM 2537 C CA . SER A 1 323 ? -11.625 -32.719 -44 1 55.41 323 SER A CA 1
ATOM 2538 C C . SER A 1 323 ? -12.766 -31.75 -43.719 1 55.41 323 SER A C 1
ATOM 2540 O O . SER A 1 323 ? -13.844 -32.156 -43.281 1 55.41 323 SER A O 1
ATOM 2542 N N . ILE A 1 324 ? -12.422 -30.562 -43.781 1 59.03 324 ILE A N 1
ATOM 2543 C CA . ILE A 1 324 ? -13.469 -29.578 -43.562 1 59.03 324 ILE A CA 1
ATOM 2544 C C . ILE A 1 324 ? -14.414 -29.531 -44.75 1 59.03 324 ILE A C 1
ATOM 2546 O O . ILE A 1 324 ? -14 -29.203 -45.875 1 59.03 324 ILE A O 1
ATOM 2550 N N . SER A 1 325 ? -15.453 -30.031 -44.594 1 64.88 325 SER A N 1
ATOM 2551 C CA . SER A 1 325 ? -16.422 -30.109 -45.656 1 64.88 325 SER A CA 1
ATOM 2552 C C . SER A 1 325 ? -17.422 -28.953 -45.594 1 64.88 325 SER A C 1
ATOM 2554 O O . SER A 1 325 ? -18.094 -28.656 -46.594 1 64.88 325 SER A O 1
ATOM 2556 N N . ALA A 1 326 ? -17.406 -28.281 -44.312 1 67.62 326 ALA A N 1
ATOM 2557 C CA . ALA A 1 326 ? -18.359 -27.188 -44.156 1 67.62 326 ALA A CA 1
ATOM 2558 C C . ALA A 1 326 ? -17.766 -26.047 -43.344 1 67.62 326 ALA A C 1
ATOM 2560 O O . ALA A 1 326 ? -16.812 -26.25 -42.594 1 67.62 326 ALA A O 1
ATOM 2561 N N . CYS A 1 327 ? -18.281 -24.844 -43.625 1 60.66 327 CYS A N 1
ATOM 2562 C CA . CYS A 1 327 ? -17.906 -23.641 -42.906 1 60.66 327 CYS A CA 1
ATOM 2563 C C . CYS A 1 327 ? -18.219 -23.812 -41.406 1 60.66 327 CYS A C 1
ATOM 2565 O O . CYS A 1 327 ? -19.312 -24.234 -41.031 1 60.66 327 CYS A O 1
ATOM 2567 N N . MET A 1 328 ? -17.203 -23.578 -40.625 1 63.41 328 MET A N 1
ATOM 2568 C CA . MET A 1 328 ? -17.375 -23.75 -39.156 1 63.41 328 MET A CA 1
ATOM 2569 C C . MET A 1 328 ? -18.328 -22.703 -38.594 1 63.41 328 MET A C 1
ATOM 2571 O O . MET A 1 328 ? -18.969 -22.938 -37.594 1 63.41 328 MET A O 1
ATOM 2575 N N . ALA A 1 329 ? -18.406 -21.641 -39.281 1 61.19 329 ALA A N 1
ATOM 2576 C CA . ALA A 1 329 ? -19.266 -20.547 -38.812 1 61.19 329 ALA A CA 1
ATOM 2577 C C . ALA A 1 329 ? -20.703 -20.766 -39.219 1 61.19 329 ALA A C 1
ATOM 2579 O O . ALA A 1 329 ? -21.625 -20.688 -38.406 1 61.19 329 ALA A O 1
ATOM 2580 N N . CYS A 1 330 ? -20.922 -20.938 -40.438 1 63.59 330 CYS A N 1
ATOM 2581 C CA . CYS A 1 330 ? -22.297 -21 -40.938 1 63.59 330 CYS A CA 1
ATOM 2582 C C . CYS A 1 330 ? -22.703 -22.422 -41.25 1 63.59 330 CYS A C 1
ATOM 2584 O O . CYS A 1 330 ? -23.828 -22.672 -41.688 1 63.59 330 CYS A O 1
ATOM 2586 N N . GLU A 1 331 ? -21.812 -23.359 -41.125 1 73.38 331 GLU A N 1
ATOM 2587 C CA . GLU A 1 331 ? -22.016 -24.797 -41.219 1 73.38 331 GLU A CA 1
ATOM 2588 C C . GLU A 1 331 ? -22.359 -25.188 -42.656 1 73.38 331 GLU A C 1
ATOM 2590 O O . GLU A 1 331 ? -22.781 -26.328 -42.906 1 73.38 331 GLU A O 1
ATOM 2595 N N . ARG A 1 332 ? -22.312 -24.312 -43.594 1 71.88 332 ARG A N 1
ATOM 2596 C CA . ARG A 1 332 ? -22.578 -24.672 -44.969 1 71.88 332 ARG A CA 1
ATOM 2597 C C . ARG A 1 332 ? -21.406 -25.453 -45.594 1 71.88 332 ARG A C 1
ATOM 2599 O O . ARG A 1 332 ? -20.25 -25.141 -45.312 1 71.88 332 ARG A O 1
ATOM 2606 N N . PRO A 1 333 ? -21.656 -26.453 -46.281 1 71.94 333 PRO A N 1
ATOM 2607 C CA . PRO A 1 333 ? -20.625 -27.297 -46.906 1 71.94 333 PRO A CA 1
ATOM 2608 C C . PRO A 1 333 ? -19.797 -26.547 -47.938 1 71.94 333 PRO A C 1
ATOM 2610 O O . PRO A 1 333 ? -20.328 -25.719 -48.688 1 71.94 333 PRO A O 1
ATOM 2613 N N . PHE A 1 334 ? -18.484 -26.75 -47.844 1 68.25 334 PHE A N 1
ATOM 2614 C CA . PHE A 1 334 ? -17.625 -26.219 -48.875 1 68.25 334 PHE A CA 1
ATOM 2615 C C . PHE A 1 334 ? -17.719 -27.062 -50.156 1 68.25 334 PHE A C 1
ATOM 2617 O O . PHE A 1 334 ? -17.75 -28.281 -50.094 1 68.25 334 PHE A O 1
ATOM 2624 N N . GLY A 1 335 ? -18.047 -26.516 -51.312 1 66 335 GLY A N 1
ATOM 2625 C CA . GLY A 1 335 ? -18.078 -27.234 -52.562 1 66 335 GLY A CA 1
ATOM 2626 C C . GLY A 1 335 ? -16.734 -27.797 -52.938 1 66 335 GLY A C 1
ATOM 2627 O O . GLY A 1 335 ? -15.695 -27.391 -52.406 1 66 335 GLY A O 1
ATOM 2628 N N . ILE A 1 336 ? -16.594 -28.812 -53.781 1 63.84 336 ILE A N 1
ATOM 2629 C CA . ILE A 1 336 ? -15.414 -29.578 -54.188 1 63.84 336 ILE A CA 1
ATOM 2630 C C . ILE A 1 336 ? -14.336 -28.641 -54.719 1 63.84 336 ILE A C 1
ATOM 2632 O O . ILE A 1 336 ? -13.141 -28.859 -54.5 1 63.84 336 ILE A O 1
ATOM 2636 N N . LEU A 1 337 ? -14.695 -27.5 -55.375 1 59.53 337 LEU A N 1
ATOM 2637 C CA . LEU A 1 337 ? -13.734 -26.625 -56.062 1 59.53 337 LEU A CA 1
ATOM 2638 C C . LEU A 1 337 ? -13.562 -25.312 -55.281 1 59.53 337 LEU A C 1
ATOM 2640 O O . LEU A 1 337 ? -12.93 -24.375 -55.812 1 59.53 337 LEU A O 1
ATOM 2644 N N . ARG A 1 338 ? -14.07 -25.203 -54.094 1 55.47 338 ARG A N 1
ATOM 2645 C CA . ARG A 1 338 ? -14.016 -23.891 -53.438 1 55.47 338 ARG A CA 1
ATOM 2646 C C . ARG A 1 338 ? -12.953 -23.875 -52.344 1 55.47 338 ARG A C 1
ATOM 2648 O O . ARG A 1 338 ? -12.734 -24.891 -51.688 1 55.47 338 ARG A O 1
ATOM 2655 N N . SER A 1 339 ? -12.219 -22.844 -52.406 1 55.56 339 SER A N 1
ATOM 2656 C CA . SER A 1 339 ? -11.188 -22.594 -51.375 1 55.56 339 SER A CA 1
ATOM 2657 C C . SER A 1 339 ? -11.773 -22.562 -49.969 1 55.56 339 SER A C 1
ATOM 2659 O O . SER A 1 339 ? -12.828 -21.953 -49.75 1 55.56 339 SER A O 1
ATOM 2661 N N . LYS A 1 340 ? -11.461 -23.453 -49.094 1 57.72 340 LYS A N 1
ATOM 2662 C CA . LYS A 1 340 ? -11.93 -23.609 -47.719 1 57.72 340 LYS A CA 1
ATOM 2663 C C . LYS A 1 340 ? -11.383 -22.484 -46.844 1 57.72 340 LYS A C 1
ATOM 2665 O O . LYS A 1 340 ? -11.633 -22.469 -45.625 1 57.72 340 LYS A O 1
ATOM 2670 N N . ARG A 1 341 ? -10.711 -21.578 -47.438 1 57.75 341 ARG A N 1
ATOM 2671 C CA . ARG A 1 341 ? -10.086 -20.469 -46.719 1 57.75 341 ARG A CA 1
ATOM 2672 C C . ARG A 1 341 ? -11.117 -19.422 -46.312 1 57.75 341 ARG A C 1
ATOM 2674 O O . ARG A 1 341 ? -10.898 -18.656 -45.375 1 57.75 341 ARG A O 1
ATOM 2681 N N . PHE A 1 342 ? -12.141 -19.297 -47.125 1 57.44 342 PHE A N 1
ATOM 2682 C CA . PHE A 1 342 ? -13.219 -18.312 -47 1 57.44 342 PHE A CA 1
ATOM 2683 C C . PHE A 1 342 ? -14.57 -18.969 -47.25 1 57.44 342 PHE A C 1
ATOM 2685 O O . PHE A 1 342 ? -14.742 -19.703 -48.219 1 57.44 342 PHE A O 1
ATOM 2692 N N . CYS A 1 343 ? -15.5 -18.75 -46.219 1 58.31 343 CYS A N 1
ATOM 2693 C CA . CYS A 1 343 ? -16.859 -19.219 -46.469 1 58.31 343 CYS A CA 1
ATOM 2694 C C . CYS A 1 343 ? -17.641 -18.266 -47.344 1 58.31 343 CYS A C 1
ATOM 2696 O O . CYS A 1 343 ? -17.859 -17.109 -46.969 1 58.31 343 CYS A O 1
ATOM 2698 N N . HIS A 1 344 ? -17.953 -18.672 -48.5 1 60.72 344 HIS A N 1
ATOM 2699 C CA . HIS A 1 344 ? -18.672 -17.828 -49.438 1 60.72 344 HIS A CA 1
ATOM 2700 C C . HIS A 1 344 ? -20.109 -17.609 -49 1 60.72 344 HIS A C 1
ATOM 2702 O O . HIS A 1 344 ? -20.781 -16.688 -49.5 1 60.72 344 HIS A O 1
ATOM 2708 N N . SER A 1 345 ? -20.469 -18.484 -48.094 1 64.25 345 SER A N 1
ATOM 2709 C CA . SER A 1 345 ? -21.859 -18.344 -47.656 1 64.25 345 SER A CA 1
ATOM 2710 C C . SER A 1 345 ? -21.984 -17.312 -46.531 1 64.25 345 SER A C 1
ATOM 2712 O O . SER A 1 345 ? -22.891 -16.484 -46.562 1 64.25 345 SER A O 1
ATOM 2714 N N . CYS A 1 346 ? -21.203 -17.406 -45.594 1 60.88 346 CYS A N 1
ATOM 2715 C CA . CYS A 1 346 ? -21.406 -16.516 -44.469 1 60.88 346 CYS A CA 1
ATOM 2716 C C . CYS A 1 346 ? -20.281 -15.477 -44.375 1 60.88 346 CYS A C 1
ATOM 2718 O O . CYS A 1 346 ? -20.328 -14.578 -43.531 1 60.88 346 CYS A O 1
ATOM 2720 N N . GLY A 1 347 ? -19.438 -15.523 -45.156 1 55.59 347 GLY A N 1
ATOM 2721 C CA . GLY A 1 347 ? -18.344 -14.555 -45.25 1 55.59 347 GLY A CA 1
ATOM 2722 C C . GLY A 1 347 ? -17.266 -14.773 -44.219 1 55.59 347 GLY A C 1
ATOM 2723 O O . GLY A 1 347 ? -16.297 -14.023 -44.156 1 55.59 347 GLY A O 1
ATOM 2724 N N . ARG A 1 348 ? -17.562 -15.523 -43.375 1 49.59 348 ARG A N 1
ATOM 2725 C CA . ARG A 1 348 ? -16.609 -15.688 -42.281 1 49.59 348 ARG A CA 1
ATOM 2726 C C . ARG A 1 348 ? -15.43 -16.547 -42.719 1 49.59 348 ARG A C 1
ATOM 2728 O O . ARG A 1 348 ? -15.562 -17.391 -43.594 1 49.59 348 ARG A O 1
ATOM 2735 N N . ILE A 1 349 ? -14.195 -16.062 -42.469 1 46.75 349 ILE A N 1
ATOM 2736 C CA . ILE A 1 349 ? -12.938 -16.703 -42.812 1 46.75 349 ILE A CA 1
ATOM 2737 C C . ILE A 1 349 ? -12.812 -18.031 -42.062 1 46.75 349 ILE A C 1
ATOM 2739 O O . ILE A 1 349 ? -13.008 -18.078 -40.844 1 46.75 349 ILE A O 1
ATOM 2743 N N . THR A 1 350 ? -12.898 -19.125 -42.656 1 49.41 350 THR A N 1
ATOM 2744 C CA . THR A 1 350 ? -12.383 -20.359 -42.062 1 49.41 350 THR A CA 1
ATOM 2745 C C . THR A 1 350 ? -10.875 -20.25 -41.844 1 49.41 350 THR A C 1
ATOM 2747 O O . THR A 1 350 ? -10.227 -19.328 -42.312 1 49.41 350 THR A O 1
ATOM 2750 N N . CYS A 1 351 ? -10.125 -21.281 -41.125 1 49.66 351 CYS A N 1
ATOM 2751 C CA . CYS A 1 351 ? -8.688 -21.109 -40.969 1 49.66 351 CYS A CA 1
ATOM 2752 C C . CYS A 1 351 ? -8.055 -20.531 -42.219 1 49.66 351 CYS A C 1
ATOM 2754 O O . CYS A 1 351 ? -8.25 -21.047 -43.312 1 49.66 351 CYS A O 1
ATOM 2756 N N . ASN A 1 352 ? -7.945 -19.297 -42.438 1 45.66 352 ASN A N 1
ATOM 2757 C CA . ASN A 1 352 ? -7.508 -18.578 -43.625 1 45.66 352 ASN A CA 1
ATOM 2758 C C . ASN A 1 352 ? -6.273 -19.219 -44.25 1 45.66 352 ASN A C 1
ATOM 2760 O O . ASN A 1 352 ? -5.699 -20.156 -43.688 1 45.66 352 ASN A O 1
ATOM 2764 N N . ALA A 1 353 ? -5.77 -18.438 -45.406 1 48.34 353 ALA A N 1
ATOM 2765 C CA . ALA A 1 353 ? -4.566 -18.703 -46.188 1 48.34 353 ALA A CA 1
ATOM 2766 C C . ALA A 1 353 ? -3.355 -18.906 -45.281 1 48.34 353 ALA A C 1
ATOM 2768 O O . ALA A 1 353 ? -3.096 -18.109 -44.406 1 48.34 353 ALA A O 1
ATOM 2769 N N . CYS A 1 354 ? -2.99 -20.203 -45.312 1 49.84 354 CYS A N 1
ATOM 2770 C CA . CYS A 1 354 ? -1.729 -20.422 -44.625 1 49.84 354 CYS A CA 1
ATOM 2771 C C . CYS A 1 354 ? -0.655 -19.469 -45.094 1 49.84 354 CYS A C 1
ATOM 2773 O O . CYS A 1 354 ? -0.588 -19.156 -46.312 1 49.84 354 CYS A O 1
ATOM 2775 N N . ILE A 1 355 ? -0.176 -18.859 -44.188 1 55.84 355 ILE A N 1
ATOM 2776 C CA . ILE A 1 355 ? 0.98 -18.094 -44.625 1 55.84 355 ILE A CA 1
ATOM 2777 C C . ILE A 1 355 ? 2.064 -19.031 -45.156 1 55.84 355 ILE A C 1
ATOM 2779 O O . ILE A 1 355 ? 2.061 -20.219 -44.844 1 55.84 355 ILE A O 1
ATOM 2783 N N . GLY A 1 356 ? 2.736 -18.531 -46.156 1 57.81 356 GLY A N 1
ATOM 2784 C CA . GLY A 1 356 ? 3.814 -19.312 -46.75 1 57.81 356 GLY A CA 1
ATOM 2785 C C . GLY A 1 356 ? 4.848 -19.75 -45.719 1 57.81 356 GLY A C 1
ATOM 2786 O O . GLY A 1 356 ? 5.422 -20.844 -45.844 1 57.81 356 GLY A O 1
ATOM 2787 N N . ASP A 1 357 ? 4.852 -18.953 -44.656 1 63.62 357 ASP A N 1
ATOM 2788 C CA . ASP A 1 357 ? 5.93 -19.219 -43.719 1 63.62 357 ASP A CA 1
ATOM 2789 C C . ASP A 1 357 ? 5.477 -20.203 -42.625 1 63.62 357 ASP A C 1
ATOM 2791 O O . ASP A 1 357 ? 4.32 -20.172 -42.219 1 63.62 357 ASP A O 1
ATOM 2795 N N . LEU A 1 358 ? 6.23 -20.953 -42.344 1 65.19 358 LEU A N 1
ATOM 2796 C CA . LEU A 1 358 ? 6.039 -21.859 -41.219 1 65.19 358 LEU A CA 1
ATOM 2797 C C . LEU A 1 358 ? 6.246 -21.109 -39.906 1 65.19 358 LEU A C 1
ATOM 2799 O O . LEU A 1 358 ? 7.059 -20.188 -39.812 1 65.19 358 LEU A O 1
ATOM 2803 N N . ARG A 1 359 ? 5.297 -21.344 -39.031 1 65.5 359 ARG A N 1
ATOM 2804 C CA . ARG A 1 359 ? 5.434 -20.734 -37.719 1 65.5 359 ARG A CA 1
ATOM 2805 C C . ARG A 1 359 ? 5.535 -21.797 -36.625 1 65.5 359 ARG A C 1
ATOM 2807 O O . ARG A 1 359 ? 4.902 -22.844 -36.719 1 65.5 359 ARG A O 1
ATOM 2814 N N . ILE A 1 360 ? 6.43 -21.469 -35.844 1 65.06 360 ILE A N 1
ATOM 2815 C CA . ILE A 1 360 ? 6.438 -22.281 -34.656 1 65.06 360 ILE A CA 1
ATOM 2816 C C . ILE A 1 360 ? 5.223 -21.938 -33.781 1 65.06 360 ILE A C 1
ATOM 2818 O O . ILE A 1 360 ? 4.949 -20.766 -33.531 1 65.06 360 ILE A O 1
ATOM 2822 N N . ILE A 1 361 ? 4.336 -22.812 -33.656 1 61.06 361 ILE A N 1
ATOM 2823 C CA . ILE A 1 361 ? 3.186 -22.641 -32.781 1 61.06 361 ILE A CA 1
ATOM 2824 C C . ILE A 1 361 ? 3.607 -22.844 -31.328 1 61.06 361 ILE A C 1
ATOM 2826 O O . ILE A 1 361 ? 3.965 -23.969 -30.938 1 61.06 361 ILE A O 1
ATOM 2830 N N . PRO A 1 362 ? 3.695 -21.844 -30.594 1 60.94 362 PRO A N 1
ATOM 2831 C CA . PRO A 1 362 ? 4.148 -22 -29.219 1 60.94 362 PRO A CA 1
ATOM 2832 C C . PRO A 1 362 ? 3.262 -22.938 -28.406 1 60.94 362 PRO A C 1
ATOM 2834 O O . PRO A 1 362 ? 2.041 -22.953 -28.578 1 60.94 362 PRO A O 1
ATOM 2837 N N . GLU A 1 363 ? 3.924 -23.828 -27.672 1 58.28 363 GLU A N 1
ATOM 2838 C CA . GLU A 1 363 ? 3.271 -24.734 -26.719 1 58.28 363 GLU A CA 1
ATOM 2839 C C . GLU A 1 363 ? 2.375 -25.734 -27.438 1 58.28 363 GLU A C 1
ATOM 2841 O O . GLU A 1 363 ? 1.227 -25.953 -27.047 1 58.28 363 GLU A O 1
ATOM 2846 N N . SER A 1 364 ? 2.828 -25.969 -28.672 1 59.81 364 SER A N 1
ATOM 2847 C CA . SER A 1 364 ? 2.16 -27 -29.453 1 59.81 364 SER A CA 1
ATOM 2848 C C . SER A 1 364 ? 2.982 -28.281 -29.5 1 59.81 364 SER A C 1
ATOM 2850 O O . SER A 1 364 ? 4.191 -28.266 -29.25 1 59.81 364 SER A O 1
ATOM 2852 N N . ARG A 1 365 ? 2.252 -29.406 -29.578 1 57.06 365 ARG A N 1
ATOM 2853 C CA . ARG A 1 365 ? 2.939 -30.688 -29.734 1 57.06 365 ARG A CA 1
ATOM 2854 C C . ARG A 1 365 ? 3.795 -30.703 -30.984 1 57.06 365 ARG A C 1
ATOM 2856 O O . ARG A 1 365 ? 4.719 -31.516 -31.109 1 57.06 365 ARG A O 1
ATOM 2863 N N . TRP A 1 366 ? 3.412 -29.797 -31.859 1 54.69 366 TRP A N 1
ATOM 2864 C CA . TRP A 1 366 ? 4.141 -29.734 -33.125 1 54.69 366 TRP A CA 1
ATOM 2865 C C . TRP A 1 366 ? 5.328 -28.781 -33 1 54.69 366 TRP A C 1
ATOM 2867 O O . TRP A 1 366 ? 5.148 -27.562 -32.938 1 54.69 366 TRP A O 1
ATOM 2877 N N . LYS A 1 367 ? 6.488 -29.375 -32.688 1 61.06 367 LYS A N 1
ATOM 2878 C CA . LYS A 1 367 ? 7.707 -28.578 -32.562 1 61.06 367 LYS A CA 1
ATOM 2879 C C . LYS A 1 367 ? 8.148 -28 -33.906 1 61.06 367 LYS A C 1
ATOM 2881 O O . LYS A 1 367 ? 8.781 -26.953 -33.938 1 61.06 367 LYS A O 1
ATOM 2886 N N . ALA A 1 368 ? 7.848 -28.672 -35 1 59.47 368 ALA A N 1
ATOM 2887 C CA . ALA A 1 368 ? 8.195 -28.188 -36.344 1 59.47 368 ALA A CA 1
ATOM 2888 C C . ALA A 1 368 ? 7.285 -27.031 -36.75 1 59.47 368 ALA A C 1
ATOM 2890 O O . ALA A 1 368 ? 6.102 -27 -36.406 1 59.47 368 ALA A O 1
ATOM 2891 N N . PRO A 1 369 ? 7.977 -25.969 -37.188 1 63.47 369 PRO A N 1
ATOM 2892 C CA . PRO A 1 369 ? 7.125 -24.891 -37.719 1 63.47 369 PRO A CA 1
ATOM 2893 C C . PRO A 1 369 ? 5.945 -25.422 -38.531 1 63.47 369 PRO A C 1
ATOM 2895 O O . PRO A 1 369 ? 6.09 -26.406 -39.281 1 63.47 369 PRO A O 1
ATOM 2898 N N . GLN A 1 370 ? 4.887 -24.953 -38.156 1 60.81 370 GLN A N 1
ATOM 2899 C CA . GLN A 1 370 ? 3.654 -25.359 -38.844 1 60.81 370 GLN A CA 1
ATOM 2900 C C . GLN A 1 370 ? 3.107 -24.25 -39.719 1 60.81 370 GLN A C 1
ATOM 2902 O O . GLN A 1 370 ? 3.41 -23.078 -39.5 1 60.81 370 GLN A O 1
ATOM 2907 N N . ARG A 1 371 ? 2.559 -24.609 -40.75 1 59.16 371 ARG A N 1
ATOM 2908 C CA . ARG A 1 371 ? 1.792 -23.625 -41.5 1 59.16 371 ARG A CA 1
ATOM 2909 C C . ARG A 1 371 ? 0.567 -23.156 -40.719 1 59.16 371 ARG A C 1
ATOM 2911 O O . ARG A 1 371 ? -0.152 -23.984 -40.156 1 59.16 371 ARG A O 1
ATOM 2918 N N . VAL A 1 372 ? 0.542 -21.953 -40.469 1 62.88 372 VAL A N 1
ATOM 2919 C CA . VAL A 1 372 ? -0.564 -21.359 -39.719 1 62.88 372 VAL A CA 1
ATOM 2920 C C . VAL A 1 372 ? -1.349 -20.406 -40.625 1 62.88 372 VAL A C 1
ATOM 2922 O O . VAL A 1 372 ? -0.827 -19.922 -41.625 1 62.88 372 VAL A O 1
ATOM 2925 N N . CYS A 1 373 ? -2.635 -20.406 -40.312 1 59.81 373 CYS A N 1
ATOM 2926 C CA . CYS A 1 373 ? -3.426 -19.469 -41.094 1 59.81 373 CYS A CA 1
ATOM 2927 C C . CYS A 1 373 ? -3.082 -18.031 -40.75 1 59.81 373 CYS A C 1
ATOM 2929 O O . CYS A 1 373 ? -2.408 -17.781 -39.75 1 59.81 373 CYS A O 1
ATOM 2931 N N . THR A 1 374 ? -3.412 -17.125 -41.594 1 57.5 374 THR A N 1
ATOM 2932 C CA . THR A 1 374 ? -3.117 -15.711 -41.438 1 57.5 374 THR A CA 1
ATOM 2933 C C . THR A 1 374 ? -3.635 -15.211 -40.062 1 57.5 374 THR A C 1
ATOM 2935 O O . THR A 1 374 ? -2.961 -14.438 -39.406 1 57.5 374 THR A O 1
ATOM 2938 N N . ALA A 1 375 ? -4.75 -15.703 -39.688 1 57.69 375 ALA A N 1
ATOM 2939 C CA . ALA A 1 375 ? -5.344 -15.258 -38.438 1 57.69 375 ALA A CA 1
ATOM 2940 C C . ALA A 1 375 ? -4.555 -15.781 -37.25 1 57.69 375 ALA A C 1
ATOM 2942 O O . ALA A 1 375 ? -4.258 -15.031 -36.312 1 57.69 375 ALA A O 1
ATOM 2943 N N . CYS A 1 376 ? -4.293 -17.031 -37.344 1 60.91 376 CYS A N 1
ATOM 2944 C CA . CYS A 1 376 ? -3.514 -17.641 -36.281 1 60.91 376 CYS A CA 1
ATOM 2945 C C . CYS A 1 376 ? -2.109 -17.062 -36.219 1 60.91 376 CYS A C 1
ATOM 2947 O O . CYS A 1 376 ? -1.55 -16.875 -35.125 1 60.91 376 CYS A O 1
ATOM 2949 N N . ALA A 1 377 ? -1.679 -16.797 -37.469 1 60.78 377 ALA A N 1
ATOM 2950 C CA . ALA A 1 377 ? -0.364 -16.172 -37.531 1 60.78 377 ALA A CA 1
ATOM 2951 C C . ALA A 1 377 ? -0.369 -14.82 -36.812 1 60.78 377 ALA A C 1
ATOM 2953 O O . ALA A 1 377 ? 0.588 -14.477 -36.125 1 60.78 377 ALA A O 1
ATOM 2954 N N . GLY A 1 378 ? -1.356 -14.117 -37 1 59.75 378 GLY A N 1
ATOM 2955 C CA . GLY A 1 378 ? -1.507 -12.859 -36.281 1 59.75 378 GLY A CA 1
ATOM 2956 C C . GLY A 1 378 ? -1.534 -13.031 -34.781 1 59.75 378 GLY A C 1
ATOM 2957 O O . GLY A 1 378 ? -0.905 -12.266 -34.062 1 59.75 378 GLY A O 1
ATOM 2958 N N . THR A 1 379 ? -2.299 -13.977 -34.375 1 57.72 379 THR A N 1
ATOM 2959 C CA . THR A 1 379 ? -2.398 -14.234 -32.969 1 57.72 379 THR A CA 1
ATOM 2960 C C . THR A 1 379 ? -1.066 -14.734 -32.406 1 57.72 379 THR A C 1
ATOM 2962 O O . THR A 1 379 ? -0.673 -14.375 -31.297 1 57.72 379 THR A O 1
ATOM 2965 N N . LEU A 1 380 ? -0.478 -15.578 -33.25 1 58.34 380 LEU A N 1
ATOM 2966 C CA . LEU A 1 380 ? 0.819 -16.109 -32.844 1 58.34 380 LEU A CA 1
ATOM 2967 C C . LEU A 1 380 ? 1.885 -15.023 -32.875 1 58.34 380 LEU A C 1
ATOM 2969 O O . LEU A 1 380 ? 2.812 -15.047 -32.062 1 58.34 380 LEU A O 1
ATOM 2973 N N . ASN A 1 381 ? 1.833 -14.195 -33.906 1 54.12 381 ASN A N 1
ATOM 2974 C CA . ASN A 1 381 ? 2.754 -13.07 -33.969 1 54.12 381 ASN A CA 1
ATOM 2975 C C . ASN A 1 381 ? 2.527 -12.109 -32.781 1 54.12 381 ASN A C 1
ATOM 2977 O O . ASN A 1 381 ? 3.459 -11.438 -32.344 1 54.12 381 ASN A O 1
ATOM 2981 N N . GLY A 1 382 ? 1.37 -11.797 -32.406 1 48.28 382 GLY A N 1
ATOM 2982 C CA . GLY A 1 382 ? 1.108 -11 -31.234 1 48.28 382 GLY A CA 1
ATOM 2983 C C . GLY A 1 382 ? 1.587 -11.656 -29.953 1 48.28 382 GLY A C 1
ATOM 2984 O O . GLY A 1 382 ? 1.571 -11.039 -28.891 1 48.28 382 GLY A O 1
ATOM 2985 N N . VAL A 1 383 ? 1.627 -12.867 -29.906 1 40.78 383 VAL A N 1
ATOM 2986 C CA . VAL A 1 383 ? 2.289 -13.562 -28.812 1 40.78 383 VAL A CA 1
ATOM 2987 C C . VAL A 1 383 ? 3.803 -13.391 -28.922 1 40.78 383 VAL A C 1
ATOM 2989 O O . VAL A 1 383 ? 4.41 -13.828 -29.906 1 40.78 383 VAL A O 1
ATOM 2992 N N . SER A 1 384 ? 4.246 -12.18 -28.719 1 32.66 384 SER A N 1
ATOM 2993 C CA . SER A 1 384 ? 5.672 -11.867 -28.75 1 32.66 384 SER A CA 1
ATOM 2994 C C . SER A 1 384 ? 6.504 -13.023 -28.219 1 32.66 384 SER A C 1
ATOM 2996 O O . SER A 1 384 ? 6.137 -13.641 -27.203 1 32.66 384 SER A O 1
ATOM 2998 N N . THR A 1 385 ? 7.223 -13.719 -29.078 1 27.98 385 THR A N 1
ATOM 2999 C CA . THR A 1 385 ? 8.336 -14.562 -28.656 1 27.98 385 THR A CA 1
ATOM 3000 C C . THR A 1 385 ? 9.047 -13.961 -27.438 1 27.98 385 THR A C 1
ATOM 3002 O O . THR A 1 385 ? 9.609 -12.867 -27.531 1 27.98 385 THR A O 1
ATOM 3005 N N . LEU A 1 386 ? 8.516 -14.156 -26.219 1 23.98 386 LEU A N 1
ATOM 3006 C CA . LEU A 1 386 ? 9.523 -13.992 -25.172 1 23.98 386 LEU A CA 1
ATOM 3007 C C . LEU A 1 386 ? 10.672 -14.977 -25.359 1 23.98 386 LEU A C 1
ATOM 3009 O O . LEU A 1 386 ? 10.445 -16.141 -25.734 1 23.98 386 LEU A O 1
ATOM 3013 N N . MET B 1 1 ? 22.625 37.125 -12 1 31.16 1 MET B N 1
ATOM 3014 C CA . MET B 1 1 ? 21.516 36.219 -12.25 1 31.16 1 MET B CA 1
ATOM 3015 C C . MET B 1 1 ? 21.328 35.25 -11.07 1 31.16 1 MET B C 1
ATOM 3017 O O . MET B 1 1 ? 22.297 34.719 -10.523 1 31.16 1 MET B O 1
ATOM 3021 N N . PRO B 1 2 ? 20.344 35.406 -10.172 1 43.91 2 PRO B N 1
ATOM 3022 C CA . PRO B 1 2 ? 20.266 34.531 -8.992 1 43.91 2 PRO B CA 1
ATOM 3023 C C . PRO B 1 2 ? 20.656 33.094 -9.289 1 43.91 2 PRO B C 1
ATOM 3025 O O . PRO B 1 2 ? 20.219 32.531 -10.289 1 43.91 2 PRO B O 1
ATOM 3028 N N . THR B 1 3 ? 21.844 32.719 -9.039 1 53.72 3 THR B N 1
ATOM 3029 C CA . THR B 1 3 ? 22.547 31.484 -9.383 1 53.72 3 THR B CA 1
ATOM 3030 C C . THR B 1 3 ? 21.703 30.266 -9.016 1 53.72 3 THR B C 1
ATOM 3032 O O . THR B 1 3 ? 21.094 30.219 -7.945 1 53.72 3 THR B O 1
ATOM 3035 N N . LYS B 1 4 ? 21.25 29.406 -10.039 1 77.81 4 LYS B N 1
ATOM 3036 C CA . LYS B 1 4 ? 20.562 28.141 -9.922 1 77.81 4 LYS B CA 1
ATOM 3037 C C . LYS B 1 4 ? 21.203 27.25 -8.875 1 77.81 4 LYS B C 1
ATOM 3039 O O . LYS B 1 4 ? 22.438 27.078 -8.859 1 77.81 4 LYS B O 1
ATOM 3044 N N . MET B 1 5 ? 20.531 27.031 -7.758 1 86.88 5 MET B N 1
ATOM 3045 C CA . MET B 1 5 ? 21.031 26.172 -6.695 1 86.88 5 MET B CA 1
ATOM 3046 C C . MET B 1 5 ? 21.531 24.844 -7.266 1 86.88 5 MET B C 1
ATOM 3048 O O . MET B 1 5 ? 20.938 24.297 -8.195 1 86.88 5 MET B O 1
ATOM 3052 N N . ALA B 1 6 ? 22.734 24.453 -6.828 1 90.81 6 ALA B N 1
ATOM 3053 C CA . ALA B 1 6 ? 23.312 23.172 -7.211 1 90.81 6 ALA B CA 1
ATOM 3054 C C . ALA B 1 6 ? 23.5 22.266 -5.992 1 90.81 6 ALA B C 1
ATOM 3056 O O . ALA B 1 6 ? 23.812 22.75 -4.902 1 90.81 6 ALA B O 1
ATOM 3057 N N . ALA B 1 7 ? 23.359 20.969 -6.23 1 92.25 7 ALA B N 1
ATOM 3058 C CA . ALA B 1 7 ? 23.469 20 -5.148 1 92.25 7 ALA B CA 1
ATOM 3059 C C . ALA B 1 7 ? 24.828 20.125 -4.445 1 92.25 7 ALA B C 1
ATOM 3061 O O . ALA B 1 7 ? 24.906 19.953 -3.227 1 92.25 7 ALA B O 1
ATOM 3062 N N . ALA B 1 8 ? 25.812 20.438 -5.199 1 91.94 8 ALA B N 1
ATOM 3063 C CA . ALA B 1 8 ? 27.172 20.531 -4.684 1 91.94 8 ALA B CA 1
ATOM 3064 C C . ALA B 1 8 ? 27.312 21.672 -3.691 1 91.94 8 ALA B C 1
ATOM 3066 O O . ALA B 1 8 ? 28.25 21.703 -2.881 1 91.94 8 ALA B O 1
ATOM 3067 N N . ASP B 1 9 ? 26.484 22.594 -3.713 1 94.5 9 ASP B N 1
ATOM 3068 C CA . ASP B 1 9 ? 26.547 23.766 -2.855 1 94.5 9 ASP B CA 1
ATOM 3069 C C . ASP B 1 9 ? 25.844 23.516 -1.521 1 94.5 9 ASP B C 1
ATOM 3071 O O . ASP B 1 9 ? 25.781 24.406 -0.668 1 94.5 9 ASP B O 1
ATOM 3075 N N . PHE B 1 10 ? 25.359 22.297 -1.345 1 95.75 10 PHE B N 1
ATOM 3076 C CA . PHE B 1 10 ? 24.656 21.969 -0.114 1 95.75 10 PHE B CA 1
ATOM 3077 C C . PHE B 1 10 ? 25.5 21.078 0.782 1 95.75 10 PHE B C 1
ATOM 3079 O O . PHE B 1 10 ? 26.266 20.25 0.291 1 95.75 10 PHE B O 1
ATOM 3086 N N . GLU B 1 11 ? 25.406 21.312 2.068 1 95.81 11 GLU B N 1
ATOM 3087 C CA . GLU B 1 11 ? 25.797 20.344 3.088 1 95.81 11 GLU B CA 1
ATOM 3088 C C . GLU B 1 11 ? 24.578 19.656 3.695 1 95.81 11 GLU B C 1
ATOM 3090 O O . GLU B 1 11 ? 23.766 20.281 4.367 1 95.81 11 GLU B O 1
ATOM 3095 N N . PHE B 1 12 ? 24.484 18.422 3.484 1 92.19 12 PHE B N 1
ATOM 3096 C CA . PHE B 1 12 ? 23.297 17.672 3.906 1 92.19 12 PHE B CA 1
ATOM 3097 C C . PHE B 1 12 ? 23.469 17.125 5.316 1 92.19 12 PHE B C 1
ATOM 3099 O O . PHE B 1 12 ? 24.547 16.609 5.652 1 92.19 12 PHE B O 1
ATOM 3106 N N . GLY B 1 13 ? 22.453 17.406 6.113 1 87.75 13 GLY B N 1
ATOM 3107 C CA . GLY B 1 13 ? 22.469 16.969 7.504 1 87.75 13 GLY B CA 1
ATOM 3108 C C . GLY B 1 13 ? 21.562 15.789 7.773 1 87.75 13 GLY B C 1
ATOM 3109 O O . GLY B 1 13 ? 21.422 14.906 6.922 1 87.75 13 GLY B O 1
ATOM 3110 N N . PRO B 1 14 ? 21.078 15.656 8.961 1 79.12 14 PRO B N 1
ATOM 3111 C CA . PRO B 1 14 ? 20.297 14.5 9.383 1 79.12 14 PRO B CA 1
ATOM 3112 C C . PRO B 1 14 ? 18.938 14.422 8.688 1 79.12 14 PRO B C 1
ATOM 3114 O O . PRO B 1 14 ? 18.422 15.445 8.211 1 79.12 14 PRO B O 1
ATOM 3117 N N . PRO B 1 15 ? 18.344 13.273 8.68 1 81.12 15 PRO B N 1
ATOM 3118 C CA . PRO B 1 15 ? 17.016 13.109 8.078 1 81.12 15 PRO B CA 1
ATOM 3119 C C . PRO B 1 15 ? 15.914 13.773 8.898 1 81.12 15 PRO B C 1
ATOM 3121 O O . PRO B 1 15 ? 15.961 13.766 10.133 1 81.12 15 PRO B O 1
ATOM 3124 N N . LEU B 1 16 ? 14.984 14.477 8.195 1 80.62 16 LEU B N 1
ATOM 3125 C CA . LEU B 1 16 ? 13.797 15.086 8.781 1 80.62 16 LEU B CA 1
ATOM 3126 C C . LEU B 1 16 ? 12.586 14.164 8.664 1 80.62 16 LEU B C 1
ATOM 3128 O O . LEU B 1 16 ? 11.672 14.227 9.484 1 80.62 16 LEU B O 1
ATOM 3132 N N . GLY B 1 17 ? 12.516 13.438 7.617 1 75.19 17 GLY B N 1
ATOM 3133 C CA . GLY B 1 17 ? 11.391 12.555 7.34 1 75.19 17 GLY B CA 1
ATOM 3134 C C . GLY B 1 17 ? 11.594 11.695 6.109 1 75.19 17 GLY B C 1
ATOM 3135 O O . GLY B 1 17 ? 12.562 11.883 5.363 1 75.19 17 GLY B O 1
ATOM 3136 N N . THR B 1 18 ? 10.75 10.688 6.062 1 70.31 18 THR B N 1
ATOM 3137 C CA . THR B 1 18 ? 10.836 9.789 4.914 1 70.31 18 THR B CA 1
ATOM 3138 C C . THR B 1 18 ? 9.445 9.539 4.324 1 70.31 18 THR B C 1
ATOM 3140 O O . THR B 1 18 ? 8.445 9.578 5.043 1 70.31 18 THR B O 1
ATOM 3143 N N . GLY B 1 19 ? 9.398 9.492 2.986 1 67.94 19 GLY B N 1
ATOM 3144 C CA . GLY B 1 19 ? 8.227 9.031 2.262 1 67.94 19 GLY B CA 1
ATOM 3145 C C . GLY B 1 19 ? 8.414 7.68 1.607 1 67.94 19 GLY B C 1
ATOM 3146 O O . GLY B 1 19 ? 9.453 7.039 1.788 1 67.94 19 GLY B O 1
ATOM 3147 N N . ALA B 1 20 ? 7.41 7.117 0.918 1 61.97 20 ALA B N 1
ATOM 3148 C CA . ALA B 1 20 ? 7.441 5.809 0.271 1 61.97 20 ALA B CA 1
ATOM 3149 C C . ALA B 1 20 ? 8.688 5.656 -0.597 1 61.97 20 ALA B C 1
ATOM 3151 O O . ALA B 1 20 ? 9.336 4.605 -0.585 1 61.97 20 ALA B O 1
ATOM 3152 N N . PHE B 1 21 ? 9.102 6.684 -1.277 1 65.38 21 PHE B N 1
ATOM 3153 C CA . PHE B 1 21 ? 10.242 6.555 -2.174 1 65.38 21 PHE B CA 1
ATOM 3154 C C . PHE B 1 21 ? 11.133 7.785 -2.098 1 65.38 21 PHE B C 1
ATOM 3156 O O . PHE B 1 21 ? 11.812 8.133 -3.07 1 65.38 21 PHE B O 1
ATOM 3163 N N . SER B 1 22 ? 10.961 8.469 -0.94 1 77.81 22 SER B N 1
ATOM 3164 C CA . SER B 1 22 ? 11.75 9.695 -0.814 1 77.81 22 SER B CA 1
ATOM 3165 C C . SER B 1 22 ? 12.266 9.875 0.609 1 77.81 22 SER B C 1
ATOM 3167 O O . SER B 1 22 ? 11.797 9.203 1.534 1 77.81 22 SER B O 1
ATOM 3169 N N . LYS B 1 23 ? 13.273 10.711 0.717 1 81.81 23 LYS B N 1
ATOM 3170 C CA . LYS B 1 23 ? 13.797 11.133 2.014 1 81.81 23 LYS B CA 1
ATOM 3171 C C . LYS B 1 23 ? 13.953 12.648 2.076 1 81.81 23 LYS B C 1
ATOM 3173 O O . LYS B 1 23 ? 14.273 13.281 1.069 1 81.81 23 LYS B O 1
ATOM 3178 N N . VAL B 1 24 ? 13.695 13.148 3.223 1 89.38 24 VAL B N 1
ATOM 3179 C CA . VAL B 1 24 ? 13.859 14.586 3.422 1 89.38 24 VAL B CA 1
ATOM 3180 C C . VAL B 1 24 ? 14.953 14.844 4.461 1 89.38 24 VAL B C 1
ATOM 3182 O O . VAL B 1 24 ? 14.945 14.242 5.539 1 89.38 24 VAL B O 1
ATOM 3185 N N . VAL B 1 25 ? 15.914 15.703 4.145 1 89.5 25 VAL B N 1
ATOM 3186 C CA . VAL B 1 25 ? 17.016 16.047 5.043 1 89.5 25 VAL B CA 1
ATOM 3187 C C . VAL B 1 25 ? 17.125 17.562 5.176 1 89.5 25 VAL B C 1
ATOM 3189 O O . VAL B 1 25 ? 16.578 18.297 4.359 1 89.5 25 VAL B O 1
ATOM 3192 N N . VAL B 1 26 ? 17.812 17.891 6.262 1 92.25 26 VAL B N 1
ATOM 3193 C CA . VAL B 1 26 ? 18.188 19.312 6.371 1 92.25 26 VAL B CA 1
ATOM 3194 C C . VAL B 1 26 ? 19.391 19.594 5.488 1 92.25 26 VAL B C 1
ATOM 3196 O O . VAL B 1 26 ? 20.375 18.844 5.492 1 92.25 26 VAL B O 1
ATOM 3199 N N . GLY B 1 27 ? 19.312 20.609 4.645 1 95.5 27 GLY B N 1
ATOM 3200 C CA . GLY B 1 27 ? 20.422 21.047 3.822 1 95.5 27 GLY B CA 1
ATOM 3201 C C . GLY B 1 27 ? 20.844 22.484 4.102 1 95.5 27 GLY B C 1
ATOM 3202 O O . GLY B 1 27 ? 20.016 23.391 4.07 1 95.5 27 GLY B O 1
ATOM 3203 N N . LEU B 1 28 ? 22.094 22.625 4.391 1 94.81 28 LEU B N 1
ATOM 3204 C CA . LEU B 1 28 ? 22.672 23.953 4.523 1 94.81 28 LEU B CA 1
ATOM 3205 C C . LEU B 1 28 ? 23.203 24.453 3.184 1 94.81 28 LEU B C 1
ATOM 3207 O O . LEU B 1 28 ? 24.094 23.844 2.596 1 94.81 28 LEU B O 1
ATOM 3211 N N . TYR B 1 29 ? 22.594 25.516 2.709 1 96.19 29 TYR B N 1
ATOM 3212 C CA . TYR B 1 29 ? 23.078 26.156 1.491 1 96.19 29 TYR B CA 1
ATOM 3213 C C . TYR B 1 29 ? 24.266 27.062 1.789 1 96.19 29 TYR B C 1
ATOM 3215 O O . TYR B 1 29 ? 24.094 28.156 2.33 1 96.19 29 TYR B O 1
ATOM 3223 N N . LYS B 1 30 ? 25.406 26.719 1.312 1 95.31 30 LYS B N 1
ATOM 3224 C CA . LYS B 1 30 ? 26.672 27.312 1.725 1 95.31 30 LYS B CA 1
ATOM 3225 C C . LYS B 1 30 ? 26.766 28.766 1.273 1 95.31 30 LYS B C 1
ATOM 3227 O O . LYS B 1 30 ? 27.234 29.625 2.025 1 95.31 30 LYS B O 1
ATOM 3232 N N . PRO B 1 31 ? 26.406 29 0.076 1 95.06 31 PRO B N 1
ATOM 3233 C CA . PRO B 1 31 ? 26.578 30.375 -0.411 1 95.06 31 PRO B CA 1
ATOM 3234 C C . PRO B 1 31 ? 25.875 31.406 0.467 1 95.06 31 PRO B C 1
ATOM 3236 O O . PRO B 1 31 ? 26.375 32.531 0.619 1 95.06 31 PRO B O 1
ATOM 3239 N N . THR B 1 32 ? 24.75 31.094 1.037 1 94.69 32 THR B N 1
ATOM 3240 C CA . THR B 1 32 ? 23.984 32.062 1.817 1 94.69 32 THR B CA 1
ATOM 3241 C C . THR B 1 32 ? 23.922 31.641 3.283 1 94.69 32 THR B C 1
ATOM 3243 O O . THR B 1 32 ? 23.453 32.406 4.133 1 94.69 32 THR B O 1
ATOM 3246 N N . ASN B 1 33 ? 24.266 30.469 3.639 1 94.56 33 ASN B N 1
ATOM 3247 C CA . ASN B 1 33 ? 24.266 29.922 4.988 1 94.56 33 ASN B CA 1
ATOM 3248 C C . ASN B 1 33 ? 22.844 29.75 5.527 1 94.56 33 ASN B C 1
ATOM 3250 O O . ASN B 1 33 ? 22.609 29.922 6.727 1 94.56 33 ASN B O 1
ATOM 3254 N N . VAL B 1 34 ? 21.922 29.578 4.664 1 94.44 34 VAL B N 1
ATOM 3255 C CA . VAL B 1 34 ? 20.531 29.344 5.027 1 94.44 34 VAL B CA 1
ATOM 3256 C C . VAL B 1 34 ? 20.219 27.844 4.965 1 94.44 34 VAL B C 1
ATOM 3258 O O . VAL B 1 34 ? 20.688 27.156 4.062 1 94.44 34 VAL B O 1
ATOM 3261 N N . ARG B 1 35 ? 19.391 27.359 5.941 1 94.62 35 ARG B N 1
ATOM 3262 C CA . ARG B 1 35 ? 19 25.969 5.98 1 94.62 35 ARG B CA 1
ATOM 3263 C C . ARG B 1 35 ? 17.672 25.75 5.266 1 94.62 35 ARG B C 1
ATOM 3265 O O . ARG B 1 35 ? 16.75 26.578 5.391 1 94.62 35 ARG B O 1
ATOM 3272 N N . TYR B 1 36 ? 17.625 24.641 4.527 1 96.31 36 TYR B N 1
ATOM 3273 C CA . TYR B 1 36 ? 16.438 24.25 3.779 1 96.31 36 TYR B CA 1
ATOM 3274 C C . TYR B 1 36 ? 16.094 22.781 4.059 1 96.31 36 TYR B C 1
ATOM 3276 O O . TYR B 1 36 ? 16.891 22.047 4.637 1 96.31 36 TYR B O 1
ATOM 3284 N N . ALA B 1 37 ? 14.836 22.453 3.805 1 95.19 37 ALA B N 1
ATOM 3285 C CA . ALA B 1 37 ? 14.469 21.047 3.688 1 95.19 37 ALA B CA 1
ATOM 3286 C C . ALA B 1 37 ? 14.703 20.547 2.266 1 95.19 37 ALA B C 1
ATOM 3288 O O . ALA B 1 37 ? 14.234 21.156 1.3 1 95.19 37 ALA B O 1
ATOM 3289 N N . VAL B 1 38 ? 15.422 19.469 2.141 1 94 38 VAL B N 1
ATOM 3290 C CA . VAL B 1 38 ? 15.734 18.922 0.824 1 94 38 VAL B CA 1
ATOM 3291 C C . VAL B 1 38 ? 15.18 17.5 0.702 1 94 38 VAL B C 1
ATOM 3293 O O . VAL B 1 38 ? 15.531 16.625 1.487 1 94 38 VAL B O 1
ATOM 3296 N N . LYS B 1 39 ? 14.258 17.297 -0.241 1 90.5 39 LYS B N 1
ATOM 3297 C CA . LYS B 1 39 ? 13.688 15.977 -0.52 1 90.5 39 LYS B CA 1
ATOM 3298 C C . LYS B 1 39 ? 14.469 15.266 -1.618 1 90.5 39 LYS B C 1
ATOM 3300 O O . LYS B 1 39 ? 14.703 15.828 -2.688 1 90.5 39 LYS B O 1
ATOM 3305 N N . PHE B 1 40 ? 14.883 14.055 -1.326 1 87.38 40 PHE B N 1
ATOM 3306 C CA . PHE B 1 40 ? 15.578 13.195 -2.273 1 87.38 40 PHE B CA 1
ATOM 3307 C C . PHE B 1 40 ? 14.641 12.125 -2.822 1 87.38 40 PHE B C 1
ATOM 3309 O O . PHE B 1 40 ? 14.016 11.391 -2.057 1 87.38 40 PHE B O 1
ATOM 3316 N N . ILE B 1 41 ? 14.508 12.086 -4.102 1 82.62 41 ILE B N 1
ATOM 3317 C CA . ILE B 1 41 ? 13.812 10.992 -4.766 1 82.62 41 ILE B CA 1
ATOM 3318 C C . ILE B 1 41 ? 14.805 10.172 -5.594 1 82.62 41 ILE B C 1
ATOM 3320 O O . ILE B 1 41 ? 15.406 10.695 -6.539 1 82.62 41 ILE B O 1
ATOM 3324 N N . SER B 1 42 ? 14.961 8.969 -5.25 1 78.5 42 SER B N 1
ATOM 3325 C CA . SER B 1 42 ? 15.93 8.117 -5.934 1 78.5 42 SER B CA 1
ATOM 3326 C C . SER B 1 42 ? 15.469 7.777 -7.348 1 78.5 42 SER B C 1
ATOM 3328 O O . SER B 1 42 ? 14.398 7.199 -7.535 1 78.5 42 SER B O 1
ATOM 3330 N N . LYS B 1 43 ? 16.297 8.133 -8.305 1 75.94 43 LYS B N 1
ATOM 3331 C CA . LYS B 1 43 ? 16.016 7.77 -9.695 1 75.94 43 LYS B CA 1
ATOM 3332 C C . LYS B 1 43 ? 16.016 6.254 -9.875 1 75.94 43 LYS B C 1
ATOM 3334 O O . LYS B 1 43 ? 15.211 5.715 -10.641 1 75.94 43 LYS B O 1
ATOM 3339 N N . ARG B 1 44 ? 16.875 5.629 -9.133 1 70.5 44 ARG B N 1
ATOM 3340 C CA . ARG B 1 44 ? 17 4.176 -9.234 1 70.5 44 ARG B CA 1
ATOM 3341 C C . ARG B 1 44 ? 15.727 3.486 -8.758 1 70.5 44 ARG B C 1
ATOM 3343 O O . ARG B 1 44 ? 15.289 2.498 -9.352 1 70.5 44 ARG B O 1
ATOM 3350 N N . SER B 1 45 ? 15.164 4.078 -7.715 1 69.69 45 SER B N 1
ATOM 3351 C CA . SER B 1 45 ? 13.914 3.506 -7.215 1 69.69 45 SER B CA 1
ATOM 3352 C C . SER B 1 45 ? 12.82 3.572 -8.266 1 69.69 45 SER B C 1
ATOM 3354 O O . SER B 1 45 ? 11.992 2.664 -8.367 1 69.69 45 SER B O 1
ATOM 3356 N N . ILE B 1 46 ? 12.82 4.582 -9.047 1 69.81 46 ILE B N 1
ATOM 3357 C CA . ILE B 1 46 ? 11.836 4.762 -10.109 1 69.81 46 ILE B CA 1
ATOM 3358 C C . ILE B 1 46 ? 12.133 3.795 -11.258 1 69.81 46 ILE B C 1
ATOM 3360 O O . ILE B 1 46 ? 11.234 3.104 -11.742 1 69.81 46 ILE B O 1
ATOM 3364 N N . LEU B 1 47 ? 13.398 3.697 -11.555 1 67.69 47 LEU B N 1
ATOM 3365 C CA . LEU B 1 47 ? 13.805 2.887 -12.695 1 67.69 47 LEU B CA 1
ATOM 3366 C C . LEU B 1 47 ? 13.656 1.4 -12.391 1 67.69 47 LEU B C 1
ATOM 3368 O O . LEU B 1 47 ? 13.383 0.603 -13.289 1 67.69 47 LEU B O 1
ATOM 3372 N N . ASP B 1 48 ? 13.766 1.153 -11.109 1 62.75 48 ASP B N 1
ATOM 3373 C CA . ASP B 1 48 ? 13.734 -0.247 -10.703 1 62.75 48 ASP B CA 1
ATOM 3374 C C . ASP B 1 48 ? 12.312 -0.688 -10.359 1 62.75 48 ASP B C 1
ATOM 3376 O O . ASP B 1 48 ? 12.109 -1.794 -9.852 1 62.75 48 ASP B O 1
ATOM 3380 N N . ALA B 1 49 ? 11.352 0.215 -10.734 1 61.97 49 ALA B N 1
ATOM 3381 C CA . ALA B 1 49 ? 9.977 -0.187 -10.484 1 61.97 49 ALA B CA 1
ATOM 3382 C C . ALA B 1 49 ? 9.625 -1.459 -11.25 1 61.97 49 ALA B C 1
ATOM 3384 O O . ALA B 1 49 ? 10.07 -1.649 -12.383 1 61.97 49 ALA B O 1
ATOM 3385 N N . PRO B 1 50 ? 8.836 -2.404 -10.656 1 52.94 50 PRO B N 1
ATOM 3386 C CA . PRO B 1 50 ? 8.602 -3.746 -11.195 1 52.94 50 PRO B CA 1
ATOM 3387 C C . PRO B 1 50 ? 7.906 -3.723 -12.555 1 52.94 50 PRO B C 1
ATOM 3389 O O . PRO B 1 50 ? 8.133 -4.605 -13.383 1 52.94 50 PRO B O 1
ATOM 3392 N N . THR B 1 51 ? 6.992 -2.857 -12.602 1 58.22 51 THR B N 1
ATOM 3393 C CA . THR B 1 51 ? 6.23 -2.779 -13.844 1 58.22 51 THR B CA 1
ATOM 3394 C C . THR B 1 51 ? 6.359 -1.396 -14.469 1 58.22 51 THR B C 1
ATOM 3396 O O . THR B 1 51 ? 6.684 -0.423 -13.789 1 58.22 51 THR B O 1
ATOM 3399 N N . ASP B 1 52 ? 6.285 -1.351 -15.672 1 63.31 52 ASP B N 1
ATOM 3400 C CA . ASP B 1 52 ? 6.277 -0.073 -16.375 1 63.31 52 ASP B CA 1
ATOM 3401 C C . ASP B 1 52 ? 5.23 0.873 -15.789 1 63.31 52 ASP B C 1
ATOM 3403 O O . ASP B 1 52 ? 5.457 2.082 -15.711 1 63.31 52 ASP B O 1
ATOM 3407 N N . GLU B 1 53 ? 4.215 0.202 -15.336 1 63.22 53 GLU B N 1
ATOM 3408 C CA . GLU B 1 53 ? 3.137 0.996 -14.758 1 63.22 53 GLU B CA 1
ATOM 3409 C C . GLU B 1 53 ? 3.57 1.652 -13.453 1 63.22 53 GLU B C 1
ATOM 3411 O O . GLU B 1 53 ? 3.309 2.836 -13.227 1 63.22 53 GLU B O 1
ATOM 3416 N N . GLU B 1 54 ? 4.211 0.879 -12.672 1 65.12 54 GLU B N 1
ATOM 3417 C CA . GLU B 1 54 ? 4.676 1.416 -11.398 1 65.12 54 GLU B CA 1
ATOM 3418 C C . GLU B 1 54 ? 5.77 2.461 -11.602 1 65.12 54 GLU B C 1
ATOM 3420 O O . GLU B 1 54 ? 5.812 3.469 -10.898 1 65.12 54 GLU B O 1
ATOM 3425 N N . ARG B 1 55 ? 6.594 2.17 -12.508 1 68.5 55 ARG B N 1
ATOM 3426 C CA . ARG B 1 55 ? 7.637 3.131 -12.859 1 68.5 55 ARG B CA 1
ATOM 3427 C C . ARG B 1 55 ? 7.027 4.461 -13.297 1 68.5 55 ARG B C 1
ATOM 3429 O O . ARG B 1 55 ? 7.438 5.523 -12.82 1 68.5 55 ARG B O 1
ATOM 3436 N N . THR B 1 56 ? 6.098 4.312 -14.094 1 70.62 56 THR B N 1
ATOM 3437 C CA . THR B 1 56 ? 5.414 5.496 -14.602 1 70.62 56 THR B CA 1
ATOM 3438 C C . THR B 1 56 ? 4.707 6.238 -13.469 1 70.62 56 THR B C 1
ATOM 3440 O O . THR B 1 56 ? 4.777 7.469 -13.391 1 70.62 56 THR B O 1
ATOM 3443 N N . ARG B 1 57 ? 4.141 5.445 -12.633 1 71.56 57 ARG B N 1
ATOM 3444 C CA . ARG B 1 57 ? 3.418 6.043 -11.516 1 71.56 57 ARG B CA 1
ATOM 3445 C C . ARG B 1 57 ? 4.363 6.82 -10.609 1 71.56 57 ARG B C 1
ATOM 3447 O O . ARG B 1 57 ? 4.074 7.957 -10.227 1 71.56 57 ARG B O 1
ATOM 3454 N N . MET B 1 58 ? 5.457 6.211 -10.289 1 72 58 MET B N 1
ATOM 3455 C CA . MET B 1 58 ? 6.418 6.859 -9.398 1 72 58 MET B CA 1
ATOM 3456 C C . MET B 1 58 ? 6.973 8.133 -10.039 1 72 58 MET B C 1
ATOM 3458 O O . MET B 1 58 ? 7.125 9.148 -9.367 1 72 58 MET B O 1
ATOM 3462 N N . ALA B 1 59 ? 7.27 7.992 -11.266 1 75.19 59 ALA B N 1
ATOM 3463 C CA . ALA B 1 59 ? 7.77 9.156 -12 1 75.19 59 ALA B CA 1
ATOM 3464 C C . ALA B 1 59 ? 6.727 10.266 -12.047 1 75.19 59 ALA B C 1
ATOM 3466 O O . ALA B 1 59 ? 7.055 11.445 -11.891 1 75.19 59 ALA B O 1
ATOM 3467 N N . GLU B 1 60 ? 5.566 9.836 -12.219 1 77.69 60 GLU B N 1
ATOM 3468 C CA . GLU B 1 60 ? 4.473 10.797 -12.289 1 77.69 60 GLU B CA 1
ATOM 3469 C C . GLU B 1 60 ? 4.262 11.5 -10.953 1 77.69 60 GLU B C 1
ATOM 3471 O O . GLU B 1 60 ? 3.99 12.703 -10.906 1 77.69 60 GLU B O 1
ATOM 3476 N N . VAL B 1 61 ? 4.379 10.789 -9.914 1 76.06 61 VAL B N 1
ATOM 3477 C CA . VAL B 1 61 ? 4.211 11.367 -8.578 1 76.06 61 VAL B CA 1
ATOM 3478 C C . VAL B 1 61 ? 5.277 12.438 -8.344 1 76.06 61 VAL B C 1
ATOM 3480 O O . VAL B 1 61 ? 4.969 13.531 -7.867 1 76.06 61 VAL B O 1
ATOM 3483 N N . ALA B 1 62 ? 6.508 12.094 -8.711 1 75.81 62 ALA B N 1
ATOM 3484 C CA . ALA B 1 62 ? 7.609 13.031 -8.539 1 75.81 62 ALA B CA 1
ATOM 3485 C C . ALA B 1 62 ? 7.395 14.289 -9.375 1 75.81 62 ALA B C 1
ATOM 3487 O O . ALA B 1 62 ? 7.578 15.406 -8.883 1 75.81 62 ALA B O 1
ATOM 3488 N N . ARG B 1 63 ? 6.984 14.102 -10.539 1 80.06 63 ARG B N 1
ATOM 3489 C CA . ARG B 1 63 ? 6.754 15.219 -11.445 1 80.06 63 ARG B CA 1
ATOM 3490 C C . ARG B 1 63 ? 5.586 16.078 -10.969 1 80.06 63 ARG B C 1
ATOM 3492 O O . ARG B 1 63 ? 5.656 17.312 -11.008 1 80.06 63 ARG B O 1
ATOM 3499 N N . ARG B 1 64 ? 4.617 15.43 -10.5 1 81.38 64 ARG B N 1
ATOM 3500 C CA . ARG B 1 64 ? 3.43 16.125 -10.008 1 81.38 64 ARG B CA 1
ATOM 3501 C C . ARG B 1 64 ? 3.764 17 -8.805 1 81.38 64 ARG B C 1
ATOM 3503 O O . ARG B 1 64 ? 3.316 18.141 -8.719 1 81.38 64 ARG B O 1
ATOM 3510 N N . GLU B 1 65 ? 4.445 16.422 -7.91 1 82.56 65 GLU B N 1
ATOM 3511 C CA . GLU B 1 65 ? 4.805 17.172 -6.711 1 82.56 65 GLU B CA 1
ATOM 3512 C C . GLU B 1 65 ? 5.566 18.453 -7.062 1 82.56 65 GLU B C 1
ATOM 3514 O O . GLU B 1 65 ? 5.238 19.531 -6.57 1 82.56 65 GLU B O 1
ATOM 3519 N N . THR B 1 66 ? 6.492 18.328 -7.98 1 80.81 66 THR B N 1
ATOM 3520 C CA . THR B 1 66 ? 7.285 19.484 -8.398 1 80.81 66 THR B CA 1
ATOM 3521 C C . THR B 1 66 ? 6.41 20.5 -9.109 1 80.81 66 THR B C 1
ATOM 3523 O O . THR B 1 66 ? 6.5 21.703 -8.836 1 80.81 66 THR B O 1
ATOM 3526 N N . ARG B 1 67 ? 5.609 20.047 -9.938 1 82.88 67 ARG B N 1
ATOM 3527 C CA . ARG B 1 67 ? 4.727 20.922 -10.695 1 82.88 67 ARG B CA 1
ATOM 3528 C C . ARG B 1 67 ? 3.799 21.703 -9.773 1 82.88 67 ARG B C 1
ATOM 3530 O O . ARG B 1 67 ? 3.627 22.906 -9.938 1 82.88 67 ARG B O 1
ATOM 3537 N N . MET B 1 68 ? 3.283 21 -8.805 1 84.31 68 MET B N 1
ATOM 3538 C CA . MET B 1 68 ? 2.35 21.625 -7.875 1 84.31 68 MET B CA 1
ATOM 3539 C C . MET B 1 68 ? 3.045 22.703 -7.051 1 84.31 68 MET B C 1
ATOM 3541 O O . MET B 1 68 ? 2.502 23.797 -6.859 1 84.31 68 MET B O 1
ATOM 3545 N N . LEU B 1 69 ? 4.227 22.344 -6.648 1 85.56 69 LEU B N 1
ATOM 3546 C CA . LEU B 1 69 ? 4.945 23.281 -5.789 1 85.56 69 LEU B CA 1
ATOM 3547 C C . LEU B 1 69 ? 5.395 24.516 -6.578 1 85.56 69 LEU B C 1
ATOM 3549 O O . LEU B 1 69 ? 5.5 25.609 -6.02 1 85.56 69 LEU B O 1
ATOM 3553 N N . LEU B 1 70 ? 5.555 24.375 -7.859 1 84.44 70 LEU B N 1
ATOM 3554 C CA . LEU B 1 70 ? 5.93 25.484 -8.719 1 84.44 70 LEU B CA 1
ATOM 3555 C C . LEU B 1 70 ? 4.73 26.391 -9 1 84.44 70 LEU B C 1
ATOM 3557 O O . LEU B 1 70 ? 4.863 27.609 -9.055 1 84.44 70 LEU B O 1
ATOM 3561 N N . MET B 1 71 ? 3.639 25.797 -9.078 1 87.56 71 MET B N 1
ATOM 3562 C CA . MET B 1 71 ? 2.447 26.547 -9.484 1 87.56 71 MET B CA 1
ATOM 3563 C C . MET B 1 71 ? 1.789 27.219 -8.281 1 87.56 71 MET B C 1
ATOM 3565 O O . MET B 1 71 ? 1.045 28.188 -8.438 1 87.56 71 MET B O 1
ATOM 3569 N N . CYS B 1 72 ? 2.029 26.672 -7.121 1 89.12 72 CYS B N 1
ATOM 3570 C CA . CYS B 1 72 ? 1.286 27.141 -5.957 1 89.12 72 CYS B CA 1
ATOM 3571 C C . CYS B 1 72 ? 2.164 28 -5.059 1 89.12 72 CYS B C 1
ATOM 3573 O O . CYS B 1 72 ? 3.227 27.562 -4.617 1 89.12 72 CYS B O 1
ATOM 3575 N N . GLU B 1 73 ? 1.754 29.203 -4.926 1 91.31 73 GLU B N 1
ATOM 3576 C CA . GLU B 1 73 ? 2.391 30.125 -3.992 1 91.31 73 GLU B CA 1
ATOM 3577 C C . GLU B 1 73 ? 1.386 30.672 -2.98 1 91.31 73 GLU B C 1
ATOM 3579 O O . GLU B 1 73 ? 0.465 31.406 -3.346 1 91.31 73 GLU B O 1
ATOM 3584 N N . HIS B 1 74 ? 1.545 30.328 -1.812 1 93.62 74 HIS B N 1
ATOM 3585 C CA . HIS B 1 74 ? 0.654 30.703 -0.717 1 93.62 74 HIS B CA 1
ATOM 3586 C C . HIS B 1 74 ? 1.381 30.656 0.623 1 93.62 74 HIS B C 1
ATOM 3588 O O . HIS B 1 74 ? 2.225 29.781 0.845 1 93.62 74 HIS B O 1
ATOM 3594 N N . PRO B 1 75 ? 1.08 31.562 1.519 1 95 75 PRO B N 1
ATOM 3595 C CA . PRO B 1 75 ? 1.802 31.625 2.791 1 95 75 PRO B CA 1
ATOM 3596 C C . PRO B 1 75 ? 1.638 30.359 3.627 1 95 75 PRO B C 1
ATOM 3598 O O . PRO B 1 75 ? 2.465 30.078 4.5 1 95 75 PRO B O 1
ATOM 3601 N N . ASN B 1 76 ? 0.578 29.578 3.396 1 96.75 76 ASN B N 1
ATOM 3602 C CA . ASN B 1 76 ? 0.329 28.391 4.199 1 96.75 76 ASN B CA 1
ATOM 3603 C C . ASN B 1 76 ? 0.653 27.109 3.426 1 96.75 76 ASN B C 1
ATOM 3605 O O . ASN B 1 76 ? 0.239 26.031 3.818 1 96.75 76 ASN B O 1
ATOM 3609 N N . ILE B 1 77 ? 1.32 27.219 2.357 1 96.44 77 ILE B N 1
ATOM 3610 C CA . ILE B 1 77 ? 1.916 26.125 1.608 1 96.44 77 ILE B CA 1
ATOM 3611 C C . ILE B 1 77 ? 3.438 26.25 1.617 1 96.44 77 ILE B C 1
ATOM 3613 O O . ILE B 1 77 ? 3.971 27.359 1.471 1 96.44 77 ILE B O 1
ATOM 3617 N N . VAL B 1 78 ? 4.066 25.156 1.87 1 96.44 78 VAL B N 1
ATOM 3618 C CA . VAL B 1 78 ? 5.52 25.172 1.975 1 96.44 78 VAL B CA 1
ATOM 3619 C C . VAL B 1 78 ? 6.121 25.828 0.731 1 96.44 78 VAL B C 1
ATOM 3621 O O . VAL B 1 78 ? 5.668 25.578 -0.388 1 96.44 78 VAL B O 1
ATOM 3624 N N . LYS B 1 79 ? 7.008 26.625 0.925 1 94.62 79 LYS B N 1
ATOM 3625 C CA . LYS B 1 79 ? 7.605 27.391 -0.171 1 94.62 79 LYS B CA 1
ATOM 3626 C C . LYS B 1 79 ? 8.633 26.547 -0.925 1 94.62 79 LYS B C 1
ATOM 3628 O O . LYS B 1 79 ? 9.516 25.938 -0.314 1 94.62 79 LYS B O 1
ATOM 3633 N N . PHE B 1 80 ? 8.453 26.5 -2.197 1 92.44 80 PHE B N 1
ATOM 3634 C CA . PHE B 1 80 ? 9.391 25.828 -3.088 1 92.44 80 PHE B CA 1
ATOM 3635 C C . PHE B 1 80 ? 10.492 26.781 -3.543 1 92.44 80 PHE B C 1
ATOM 3637 O O . PHE B 1 80 ? 10.211 27.906 -3.934 1 92.44 80 PHE B O 1
ATOM 3644 N N . HIS B 1 81 ? 11.766 26.281 -3.543 1 92.88 81 HIS B N 1
ATOM 3645 C CA . HIS B 1 81 ? 12.867 27.172 -3.914 1 92.88 81 HIS B CA 1
ATOM 3646 C C . HIS B 1 81 ? 13.562 26.688 -5.18 1 92.88 81 HIS B C 1
ATOM 3648 O O . HIS B 1 81 ? 13.938 27.484 -6.035 1 92.88 81 HIS B O 1
ATOM 3654 N N . ALA B 1 82 ? 13.727 25.344 -5.254 1 91.5 82 ALA B N 1
ATOM 3655 C CA . ALA B 1 82 ? 14.492 24.859 -6.402 1 91.5 82 ALA B CA 1
ATOM 3656 C C . ALA B 1 82 ? 14.32 23.359 -6.594 1 91.5 82 ALA B C 1
ATOM 3658 O O . ALA B 1 82 ? 13.938 22.641 -5.664 1 91.5 82 ALA B O 1
ATOM 3659 N N . SER B 1 83 ? 14.5 22.953 -7.793 1 89.31 83 SER B N 1
ATOM 3660 C CA . SER B 1 83 ? 14.641 21.547 -8.156 1 89.31 83 SER B CA 1
ATOM 3661 C C . SER B 1 83 ? 15.984 21.281 -8.828 1 89.31 83 SER B C 1
ATOM 3663 O O . SER B 1 83 ? 16.469 22.109 -9.609 1 89.31 83 SER B O 1
ATOM 3665 N N . MET B 1 84 ? 16.562 20.234 -8.414 1 89.94 84 MET B N 1
ATOM 3666 C CA . MET B 1 84 ? 17.844 19.844 -8.977 1 89.94 84 MET B CA 1
ATOM 3667 C C . MET B 1 84 ? 17.891 18.344 -9.258 1 89.94 84 MET B C 1
ATOM 3669 O O . MET B 1 84 ? 17.031 17.594 -8.797 1 89.94 84 MET B O 1
ATOM 3673 N N . GLN B 1 85 ? 18.844 18 -10.102 1 87.5 85 GLN B N 1
ATOM 3674 C CA . GLN B 1 85 ? 19.031 16.594 -10.422 1 87.5 85 GLN B CA 1
ATOM 3675 C C . GLN B 1 85 ? 20.484 16.188 -10.305 1 87.5 85 GLN B C 1
ATOM 3677 O O . GLN B 1 85 ? 21.391 16.938 -10.711 1 87.5 85 GLN B O 1
ATOM 3682 N N . THR B 1 86 ? 20.719 15.125 -9.672 1 87.69 86 THR B N 1
ATOM 3683 C CA . THR B 1 86 ? 22.016 14.445 -9.688 1 87.69 86 THR B CA 1
ATOM 3684 C C . THR B 1 86 ? 21.938 13.156 -10.492 1 87.69 86 THR B C 1
ATOM 3686 O O . THR B 1 86 ? 20.922 12.875 -11.125 1 87.69 86 THR B O 1
ATOM 3689 N N . THR B 1 87 ? 22.984 12.414 -10.523 1 83.19 87 THR B N 1
ATOM 3690 C CA . THR B 1 87 ? 23 11.141 -11.227 1 83.19 87 THR B CA 1
ATOM 3691 C C . THR B 1 87 ? 22.078 10.133 -10.547 1 83.19 87 THR B C 1
ATOM 3693 O O . THR B 1 87 ? 21.453 9.305 -11.211 1 83.19 87 THR B O 1
ATOM 3696 N N . GLU B 1 88 ? 21.906 10.359 -9.234 1 81.81 88 GLU B N 1
ATOM 3697 C CA . GLU B 1 88 ? 21.234 9.32 -8.469 1 81.81 88 GLU B CA 1
ATOM 3698 C C . GLU B 1 88 ? 19.844 9.789 -8.023 1 81.81 88 GLU B C 1
ATOM 3700 O O . GLU B 1 88 ? 18.953 8.977 -7.816 1 81.81 88 GLU B O 1
ATOM 3705 N N . ASP B 1 89 ? 19.781 11.133 -7.918 1 86.88 89 ASP B N 1
ATOM 3706 C CA . ASP B 1 89 ? 18.578 11.594 -7.227 1 86.88 89 ASP B CA 1
ATOM 3707 C C . ASP B 1 89 ? 17.984 12.82 -7.914 1 86.88 89 ASP B C 1
ATOM 3709 O O . ASP B 1 89 ? 18.703 13.578 -8.578 1 86.88 89 ASP B O 1
ATOM 3713 N N . LEU B 1 90 ? 16.672 12.883 -7.789 1 86.38 90 LEU B N 1
ATOM 3714 C CA . LEU B 1 90 ? 15.969 14.141 -7.961 1 86.38 90 LEU B CA 1
ATOM 3715 C C . LEU B 1 90 ? 15.805 14.859 -6.625 1 86.38 90 LEU B C 1
ATOM 3717 O O . LEU B 1 90 ? 15.414 14.25 -5.629 1 86.38 90 LEU B O 1
ATOM 3721 N N . LEU B 1 91 ? 16.219 16.125 -6.555 1 90.31 91 LEU B N 1
ATOM 3722 C CA . LEU B 1 91 ? 16.141 16.891 -5.312 1 90.31 91 LEU B CA 1
ATOM 3723 C C . LEU B 1 91 ? 15.172 18.047 -5.449 1 90.31 91 LEU B C 1
ATOM 3725 O O . LEU B 1 91 ? 15.148 18.734 -6.477 1 90.31 91 LEU B O 1
ATOM 3729 N N . TYR B 1 92 ? 14.398 18.234 -4.383 1 91.88 92 TYR B N 1
ATOM 3730 C CA . TYR B 1 92 ? 13.555 19.422 -4.246 1 91.88 92 TYR B CA 1
ATOM 3731 C C . TYR B 1 92 ? 13.891 20.188 -2.973 1 91.88 92 TYR B C 1
ATOM 3733 O O . TYR B 1 92 ? 14 19.594 -1.895 1 91.88 92 TYR B O 1
ATOM 3741 N N . VAL B 1 93 ? 14.055 21.484 -3.15 1 93.88 93 VAL B N 1
ATOM 3742 C CA . VAL B 1 93 ? 14.414 22.328 -2.021 1 93.88 93 VAL B CA 1
ATOM 3743 C C . VAL B 1 93 ? 13.203 23.156 -1.589 1 93.88 93 VAL B C 1
ATOM 3745 O O . VAL B 1 93 ? 12.617 23.875 -2.398 1 93.88 93 VAL B O 1
ATOM 3748 N N . THR B 1 94 ? 12.852 23.031 -0.36 1 94.94 94 THR B N 1
ATOM 3749 C CA . THR B 1 94 ? 11.766 23.828 0.208 1 94.94 94 THR B CA 1
ATOM 3750 C C . THR B 1 94 ? 12.227 24.516 1.485 1 94.94 94 THR B C 1
ATOM 3752 O O . THR B 1 94 ? 13.336 24.281 1.97 1 94.94 94 THR B O 1
ATOM 3755 N N . GLU B 1 95 ? 11.422 25.453 1.933 1 95.5 95 GLU B N 1
ATOM 3756 C CA . GLU B 1 95 ? 11.727 26.078 3.215 1 95.5 95 GLU B CA 1
ATOM 3757 C C . GLU B 1 95 ? 11.781 25.047 4.336 1 95.5 95 GLU B C 1
ATOM 3759 O O . GLU B 1 95 ? 11.109 24.016 4.27 1 95.5 95 GLU B O 1
ATOM 3764 N N . LEU B 1 96 ? 12.578 25.312 5.289 1 95 96 LEU B N 1
ATOM 3765 C CA . LEU B 1 96 ? 12.641 24.484 6.488 1 95 96 LEU B CA 1
ATOM 3766 C C . LEU B 1 96 ? 11.625 24.953 7.527 1 95 96 LEU B C 1
ATOM 3768 O O . LEU B 1 96 ? 11.641 26.125 7.941 1 95 96 LEU B O 1
ATOM 3772 N N . CYS B 1 97 ? 10.727 24.109 7.867 1 94.94 97 CYS B N 1
ATOM 3773 C CA . CYS B 1 97 ? 9.742 24.422 8.906 1 94.94 97 CYS B CA 1
ATOM 3774 C C . CYS B 1 97 ? 10.281 24.062 10.289 1 94.94 97 CYS B C 1
ATOM 3776 O O . CYS B 1 97 ? 10.109 22.938 10.75 1 94.94 97 CYS B O 1
ATOM 3778 N N . GLU B 1 98 ? 10.742 25 10.961 1 89.56 98 GLU B N 1
ATOM 3779 C CA . GLU B 1 98 ? 11.492 24.797 12.195 1 89.56 98 GLU B CA 1
ATOM 3780 C C . GLU B 1 98 ? 10.555 24.469 13.359 1 89.56 98 GLU B C 1
ATOM 3782 O O . GLU B 1 98 ? 10.992 23.953 14.391 1 89.56 98 GLU B O 1
ATOM 3787 N N . GLY B 1 99 ? 9.297 24.75 13.211 1 90 99 GLY B N 1
ATOM 3788 C CA . GLY B 1 99 ? 8.336 24.453 14.258 1 90 99 GLY B CA 1
ATOM 3789 C C . GLY B 1 99 ? 7.98 22.984 14.344 1 90 99 GLY B C 1
ATOM 3790 O O . GLY B 1 99 ? 7.309 22.547 15.281 1 90 99 GLY B O 1
ATOM 3791 N N . GLY B 1 100 ? 8.32 22.203 13.352 1 89.75 100 GLY B N 1
ATOM 3792 C CA . GLY B 1 100 ? 8.133 20.766 13.398 1 89.75 100 GLY B CA 1
ATOM 3793 C C . GLY B 1 100 ? 6.801 20.312 12.828 1 89.75 100 GLY B C 1
ATOM 3794 O O . GLY B 1 100 ? 6.062 21.125 12.258 1 89.75 100 GLY B O 1
ATOM 3795 N N . GLU B 1 101 ? 6.547 19.047 13.039 1 91.69 101 GLU B N 1
ATOM 3796 C CA . GLU B 1 101 ? 5.359 18.391 12.5 1 91.69 101 GLU B CA 1
ATOM 3797 C C . GLU B 1 101 ? 4.168 18.547 13.445 1 91.69 101 GLU B C 1
ATOM 3799 O O . GLU B 1 101 ? 4.312 18.422 14.664 1 91.69 101 GLU B O 1
ATOM 3804 N N . LEU B 1 102 ? 3.037 18.844 12.875 1 95.88 102 LEU B N 1
ATOM 3805 C CA . LEU B 1 102 ? 1.818 19.016 13.664 1 95.88 102 LEU B CA 1
ATOM 3806 C C . LEU B 1 102 ? 1.506 17.75 14.461 1 95.88 102 LEU B C 1
ATOM 3808 O O . LEU B 1 102 ? 1.172 17.844 15.648 1 95.88 102 LEU B O 1
ATOM 3812 N N . LEU B 1 103 ? 1.615 16.594 13.82 1 93.69 103 LEU B N 1
ATOM 3813 C CA . LEU B 1 103 ? 1.299 15.344 14.492 1 93.69 103 LEU B CA 1
ATOM 3814 C C . LEU B 1 103 ? 2.152 15.164 15.75 1 93.69 103 LEU B C 1
ATOM 3816 O O . LEU B 1 103 ? 1.655 14.727 16.781 1 93.69 103 LEU B O 1
ATOM 3820 N N . LYS B 1 104 ? 3.359 15.484 15.68 1 86.69 104 LYS B N 1
ATOM 3821 C CA . LYS B 1 104 ? 4.258 15.336 16.828 1 86.69 104 LYS B CA 1
ATOM 3822 C C . LYS B 1 104 ? 3.834 16.25 17.969 1 86.69 104 LYS B C 1
ATOM 3824 O O . LYS B 1 104 ? 3.961 15.883 19.141 1 86.69 104 LYS B O 1
ATOM 3829 N N . HIS B 1 105 ? 3.391 17.422 17.641 1 87.81 105 HIS B N 1
ATOM 3830 C CA . HIS B 1 105 ? 2.873 18.328 18.672 1 87.81 105 HIS B CA 1
ATOM 3831 C C . HIS B 1 105 ? 1.654 17.719 19.359 1 87.81 105 HIS B C 1
ATOM 3833 O O . HIS B 1 105 ? 1.527 17.797 20.578 1 87.81 105 HIS B O 1
ATOM 3839 N N . ILE B 1 106 ? 0.79 17.156 18.578 1 90.94 106 ILE B N 1
ATOM 3840 C CA . ILE B 1 106 ? -0.419 16.547 19.125 1 90.94 106 ILE B CA 1
ATOM 3841 C C . ILE B 1 106 ? -0.042 15.391 20.047 1 90.94 106 ILE B C 1
ATOM 3843 O O . ILE B 1 106 ? -0.573 15.273 21.156 1 90.94 106 ILE B O 1
ATOM 3847 N N . GLU B 1 107 ? 0.834 14.562 19.562 1 84 107 GLU B N 1
ATOM 3848 C CA . GLU B 1 107 ? 1.275 13.422 20.359 1 84 107 GLU B CA 1
ATOM 3849 C C . GLU B 1 107 ? 1.915 13.867 21.672 1 84 107 GLU B C 1
ATOM 3851 O O . GLU B 1 107 ? 1.672 13.273 22.719 1 84 107 GLU B O 1
ATOM 3856 N N . ARG B 1 108 ? 2.676 14.867 21.594 1 78.12 108 ARG B N 1
ATOM 3857 C CA . ARG B 1 108 ? 3.41 15.352 22.75 1 78.12 108 ARG B CA 1
ATOM 3858 C C . ARG B 1 108 ? 2.461 15.938 23.797 1 78.12 108 ARG B C 1
ATOM 3860 O O . ARG B 1 108 ? 2.629 15.703 24.984 1 78.12 108 ARG B O 1
ATOM 3867 N N . TRP B 1 109 ? 1.441 16.562 23.359 1 78.88 109 TRP B N 1
ATOM 3868 C CA . TRP B 1 109 ? 0.583 17.312 24.281 1 78.88 109 TRP B CA 1
ATOM 3869 C C . TRP B 1 109 ? -0.723 16.562 24.531 1 78.88 109 TRP B C 1
ATOM 3871 O O . TRP B 1 109 ? -1.465 16.891 25.453 1 78.88 109 TRP B O 1
ATOM 3881 N N . GLY B 1 110 ? -0.93 15.57 23.688 1 83.25 110 GLY B N 1
ATOM 3882 C CA . GLY B 1 110 ? -2.209 14.883 23.766 1 83.25 110 GLY B CA 1
ATOM 3883 C C . GLY B 1 110 ? -3.297 15.562 22.953 1 83.25 110 GLY B C 1
ATOM 3884 O O . GLY B 1 110 ? -4.121 14.891 22.328 1 83.25 110 GLY B O 1
ATOM 3885 N N . HIS B 1 111 ? -3.342 16.938 23.125 1 87.81 111 HIS B N 1
ATOM 3886 C CA . HIS B 1 111 ? -4.215 17.75 22.281 1 87.81 111 HIS B CA 1
ATOM 3887 C C . HIS B 1 111 ? -3.674 19.172 22.141 1 87.81 111 HIS B C 1
ATOM 3889 O O . HIS B 1 111 ? -2.799 19.594 22.906 1 87.81 111 HIS B O 1
ATOM 3895 N N . ILE B 1 112 ? -4.16 19.906 21.188 1 92.25 112 ILE B N 1
ATOM 3896 C CA . ILE B 1 112 ? -3.732 21.281 20.906 1 92.25 112 ILE B CA 1
ATOM 3897 C C . ILE B 1 112 ? -4.699 22.266 21.547 1 92.25 112 ILE B C 1
ATOM 3899 O O . ILE B 1 112 ? -5.914 22.047 21.547 1 92.25 112 ILE B O 1
ATOM 3903 N N . PRO B 1 113 ? -4.168 23.359 22.172 1 88.44 113 PRO B N 1
ATOM 3904 C CA . PRO B 1 113 ? -5.059 24.375 22.734 1 88.44 113 PRO B CA 1
ATOM 3905 C C . PRO B 1 113 ? -6.059 24.906 21.719 1 88.44 113 PRO B C 1
ATOM 3907 O O . PRO B 1 113 ? -5.734 25.016 20.531 1 88.44 113 PRO B O 1
ATOM 3910 N N . LEU B 1 114 ? -7.195 25.266 22.188 1 93.38 114 LEU B N 1
ATOM 3911 C CA . LEU B 1 114 ? -8.336 25.625 21.344 1 93.38 114 LEU B CA 1
ATOM 3912 C C . LEU B 1 114 ? -7.965 26.734 20.375 1 93.38 114 LEU B C 1
ATOM 3914 O O . LEU B 1 114 ? -8.203 26.609 19.172 1 93.38 114 LEU B O 1
ATOM 3918 N N . GLU B 1 115 ? -7.285 27.766 20.844 1 92.56 115 GLU B N 1
ATOM 3919 C CA . GLU B 1 115 ? -6.988 28.922 20 1 92.56 115 GLU B CA 1
ATOM 3920 C C . GLU B 1 115 ? -5.895 28.578 18.984 1 92.56 115 GLU B C 1
ATOM 3922 O O . GLU B 1 115 ? -5.922 29.062 17.844 1 92.56 115 GLU B O 1
ATOM 3927 N N . ALA B 1 116 ? -4.941 27.766 19.406 1 94 116 ALA B N 1
ATOM 3928 C CA . ALA B 1 116 ? -3.938 27.281 18.453 1 94 116 ALA B CA 1
ATOM 3929 C C . ALA B 1 116 ? -4.582 26.453 17.344 1 94 116 ALA B C 1
ATOM 3931 O O . ALA B 1 116 ? -4.289 26.656 16.172 1 94 116 ALA B O 1
ATOM 3932 N N . ALA B 1 117 ? -5.516 25.594 17.766 1 97.31 117 ALA B N 1
ATOM 3933 C CA . ALA B 1 117 ? -6.223 24.75 16.797 1 97.31 117 ALA B CA 1
ATOM 3934 C C . ALA B 1 117 ? -7.07 25.594 15.852 1 97.31 117 ALA B C 1
ATOM 3936 O O . ALA B 1 117 ? -7.117 25.328 14.648 1 97.31 117 ALA B O 1
ATOM 3937 N N . ARG B 1 118 ? -7.719 26.594 16.406 1 97.38 118 ARG B N 1
ATOM 3938 C CA . ARG B 1 118 ? -8.562 27.5 15.641 1 97.38 118 ARG B CA 1
ATOM 3939 C C . ARG B 1 118 ? -7.762 28.203 14.555 1 97.38 118 ARG B C 1
ATOM 3941 O O . ARG B 1 118 ? -8.172 28.234 13.391 1 97.38 118 ARG B O 1
ATOM 3948 N N . HIS B 1 119 ? -6.641 28.703 14.898 1 96.38 119 HIS B N 1
ATOM 3949 C CA . HIS B 1 119 ? -5.82 29.438 13.945 1 96.38 119 HIS B CA 1
ATOM 3950 C C . HIS B 1 119 ? -5.141 28.5 12.961 1 96.38 119 HIS B C 1
ATOM 3952 O O . HIS B 1 119 ? -5.031 28.812 11.773 1 96.38 119 HIS B O 1
ATOM 3958 N N . ALA B 1 120 ? -4.703 27.359 13.469 1 97.62 120 ALA B N 1
ATOM 3959 C CA . ALA B 1 120 ? -4.07 26.375 12.586 1 97.62 120 ALA B CA 1
ATOM 3960 C C . ALA B 1 120 ? -5.043 25.891 11.523 1 97.62 120 ALA B C 1
ATOM 3962 O O . ALA B 1 120 ? -4.691 25.828 10.336 1 97.62 120 ALA B O 1
ATOM 3963 N N . ILE B 1 121 ? -6.266 25.594 11.93 1 98.44 121 ILE B N 1
ATOM 3964 C CA . ILE B 1 121 ? -7.223 25.062 10.969 1 98.44 121 ILE B CA 1
ATOM 3965 C C . ILE B 1 121 ? -7.629 26.156 9.984 1 98.44 121 ILE B C 1
ATOM 3967 O O . ILE B 1 121 ? -7.891 25.875 8.812 1 98.44 121 ILE B O 1
ATOM 3971 N N . ALA B 1 122 ? -7.703 27.375 10.484 1 97.94 122 ALA B N 1
ATOM 3972 C CA . ALA B 1 122 ? -7.98 28.5 9.602 1 97.94 122 ALA B CA 1
ATOM 3973 C C . ALA B 1 122 ? -6.918 28.609 8.508 1 97.94 122 ALA B C 1
ATOM 3975 O O . ALA B 1 122 ? -7.238 28.844 7.34 1 97.94 122 ALA B O 1
ATOM 3976 N N . GLU B 1 123 ? -5.719 28.484 8.852 1 97.88 123 GLU B N 1
ATOM 3977 C CA . GLU B 1 123 ? -4.625 28.547 7.887 1 97.88 123 GLU B CA 1
ATOM 3978 C C . GLU B 1 123 ? -4.664 27.359 6.926 1 97.88 123 GLU B C 1
ATOM 3980 O O . GLU B 1 123 ? -4.363 27.516 5.738 1 97.88 123 GLU B O 1
ATOM 3985 N N . LEU B 1 124 ? -5.023 26.203 7.426 1 98.31 124 LEU B N 1
ATOM 3986 C CA . LEU B 1 124 ? -5.184 25.047 6.551 1 98.31 124 LEU B CA 1
ATOM 3987 C C . LEU B 1 124 ? -6.285 25.297 5.527 1 98.31 124 LEU B C 1
ATOM 3989 O O . LEU B 1 124 ? -6.105 25.016 4.336 1 98.31 124 LEU B O 1
ATOM 3993 N N . PHE B 1 125 ? -7.391 25.859 6.043 1 98.12 125 PHE B N 1
ATOM 3994 C CA . PHE B 1 125 ? -8.477 26.203 5.129 1 98.12 125 PHE B CA 1
ATOM 3995 C C . PHE B 1 125 ? -8 27.219 4.086 1 98.12 125 PHE B C 1
ATOM 3997 O O . PHE B 1 125 ? -8.328 27.094 2.904 1 98.12 125 PHE B O 1
ATOM 4004 N N . SER B 1 126 ? -7.277 28.156 4.543 1 96.56 126 SER B N 1
ATOM 4005 C CA . SER B 1 126 ? -6.758 29.172 3.625 1 96.56 126 SER B CA 1
ATOM 4006 C C . SER B 1 126 ? -5.961 28.531 2.494 1 96.56 126 SER B C 1
ATOM 4008 O O . SER B 1 126 ? -6.148 28.875 1.324 1 96.56 126 SER B O 1
ATOM 4010 N N . ALA B 1 127 ? -5.117 27.609 2.828 1 96.69 127 ALA B N 1
ATOM 4011 C CA . ALA B 1 127 ? -4.328 26.891 1.832 1 96.69 127 ALA B CA 1
ATOM 4012 C C . ALA B 1 127 ? -5.227 26.078 0.906 1 96.69 127 ALA B C 1
ATOM 4014 O O . ALA B 1 127 ? -5.062 26.109 -0.316 1 96.69 127 ALA B O 1
ATOM 4015 N N . VAL B 1 128 ? -6.168 25.375 1.456 1 97.12 128 VAL B N 1
ATOM 4016 C CA . VAL B 1 128 ? -7.043 24.469 0.703 1 97.12 128 VAL B CA 1
ATOM 4017 C C . VAL B 1 128 ? -7.922 25.297 -0.243 1 97.12 128 VAL B C 1
ATOM 4019 O O . VAL B 1 128 ? -8.102 24.922 -1.407 1 97.12 128 VAL B O 1
ATOM 4022 N N . PHE B 1 129 ? -8.445 26.406 0.27 1 95.81 129 PHE B N 1
ATOM 4023 C CA . PHE B 1 129 ? -9.266 27.281 -0.576 1 95.81 129 PHE B CA 1
ATOM 4024 C C . PHE B 1 129 ? -8.445 27.828 -1.732 1 95.81 129 PHE B C 1
ATOM 4026 O O . PHE B 1 129 ? -8.938 27.938 -2.857 1 95.81 129 PHE B O 1
ATOM 4033 N N . TYR B 1 130 ? -7.277 28.188 -1.465 1 93.88 130 TYR B N 1
ATOM 4034 C CA . TYR B 1 130 ? -6.387 28.641 -2.523 1 93.88 130 TYR B CA 1
ATOM 4035 C C . TYR B 1 130 ? -6.18 27.562 -3.572 1 93.88 130 TYR B C 1
ATOM 4037 O O . TYR B 1 130 ? -6.25 27.828 -4.773 1 93.88 130 TYR B O 1
ATOM 4045 N N . LEU B 1 131 ? -5.898 26.344 -3.152 1 95 131 LEU B N 1
ATOM 4046 C CA . LEU B 1 131 ? -5.703 25.234 -4.078 1 95 131 LEU B CA 1
ATOM 4047 C C . LEU B 1 131 ? -6.938 25.031 -4.953 1 95 131 LEU B C 1
ATOM 4049 O O . LEU B 1 131 ? -6.816 24.781 -6.156 1 95 131 LEU B O 1
ATOM 4053 N N . HIS B 1 132 ? -8.055 25.172 -4.34 1 94.31 132 HIS B N 1
ATOM 4054 C CA . HIS B 1 132 ? -9.305 24.891 -5.027 1 94.31 132 HIS B CA 1
ATOM 4055 C C . HIS B 1 132 ? -9.695 26.016 -5.965 1 94.31 132 HIS B C 1
ATOM 4057 O O . HIS B 1 132 ? -10.203 25.781 -7.062 1 94.31 132 HIS B O 1
ATOM 4063 N N . HIS B 1 133 ? -9.414 27.203 -5.508 1 91.44 133 HIS B N 1
ATOM 4064 C CA . HIS B 1 133 ? -10.055 28.312 -6.207 1 91.44 133 HIS B CA 1
ATOM 4065 C C . HIS B 1 133 ? -9.055 29.406 -6.543 1 91.44 133 HIS B C 1
ATOM 4067 O O . HIS B 1 133 ? -9.367 30.328 -7.312 1 91.44 133 HIS B O 1
ATOM 4073 N N . GLY B 1 134 ? -7.945 29.359 -5.977 1 89.12 134 GLY B N 1
ATOM 4074 C CA . GLY B 1 134 ? -6.98 30.438 -6.168 1 89.12 134 GLY B CA 1
ATOM 4075 C C . GLY B 1 134 ? -6.316 30.406 -7.531 1 89.12 134 GLY B C 1
ATOM 4076 O O . GLY B 1 134 ? -6.305 29.375 -8.195 1 89.12 134 GLY B O 1
ATOM 4077 N N . GLU B 1 135 ? -5.742 31.531 -7.898 1 86.62 135 GLU B N 1
ATOM 4078 C CA . GLU B 1 135 ? -4.996 31.625 -9.148 1 86.62 135 GLU B CA 1
ATOM 4079 C C . GLU B 1 135 ? -3.613 31 -9.023 1 86.62 135 GLU B C 1
ATOM 4081 O O . GLU B 1 135 ? -2.896 31.25 -8.055 1 86.62 135 GLU B O 1
ATOM 4086 N N . LYS B 1 136 ? -3.34 30.172 -10.031 1 87.19 136 LYS B N 1
ATOM 4087 C CA . LYS B 1 136 ? -2.037 29.5 -10.039 1 87.19 136 LYS B CA 1
ATOM 4088 C C . LYS B 1 136 ? -1.058 30.234 -10.953 1 87.19 136 LYS B C 1
ATOM 4090 O O . LYS B 1 136 ? -1.471 30.984 -11.836 1 87.19 136 LYS B O 1
ATOM 4095 N N . LYS B 1 137 ? 0.155 30.016 -10.633 1 80.38 137 LYS B N 1
ATOM 4096 C CA . LYS B 1 137 ? 1.184 30.625 -11.461 1 80.38 137 LYS B CA 1
ATOM 4097 C C . LYS B 1 137 ? 1.309 29.906 -12.805 1 80.38 137 LYS B C 1
ATOM 4099 O O . LYS B 1 137 ? 1.203 28.672 -12.867 1 80.38 137 LYS B O 1
ATOM 4104 N N . SER B 1 138 ? 1.159 30.453 -13.984 1 63.59 138 SER B N 1
ATOM 4105 C CA . SER B 1 138 ? 1.325 29.875 -15.312 1 63.59 138 SER B CA 1
ATOM 4106 C C . SER B 1 138 ? 2.799 29.781 -15.695 1 63.59 138 SER B C 1
ATOM 4108 O O . SER B 1 138 ? 3.621 30.562 -15.211 1 63.59 138 SER B O 1
ATOM 4110 N N . LYS B 1 139 ? 3.09 28.594 -16.375 1 57.03 139 LYS B N 1
ATOM 4111 C CA . LYS B 1 139 ? 4.438 28.422 -16.906 1 57.03 139 LYS B CA 1
ATOM 4112 C C . LYS B 1 139 ? 4.91 29.672 -17.641 1 57.03 139 LYS B C 1
ATOM 4114 O O . LYS B 1 139 ? 6.098 29.812 -17.953 1 57.03 139 LYS B O 1
ATOM 4119 N N . SER B 1 140 ? 3.982 30.109 -18.562 1 47.19 140 SER B N 1
ATOM 4120 C CA . SER B 1 140 ? 4.5 31.125 -19.484 1 47.19 140 SER B CA 1
ATOM 4121 C C . SER B 1 140 ? 4.695 32.469 -18.781 1 47.19 140 SER B C 1
ATOM 4123 O O . SER B 1 140 ? 3.834 32.875 -18 1 47.19 140 SER B O 1
ATOM 4125 N N . GLY B 1 141 ? 5.887 33.188 -18.812 1 44.19 141 GLY B N 1
ATOM 4126 C CA . GLY B 1 141 ? 6.391 34.469 -18.422 1 44.19 141 GLY B CA 1
ATOM 4127 C C . GLY B 1 141 ? 5.324 35.375 -17.812 1 44.19 141 GLY B C 1
ATOM 4128 O O . GLY B 1 141 ? 4.148 35 -17.781 1 44.19 141 GLY B O 1
ATOM 4129 N N . PRO B 1 142 ? 5.691 36.531 -17.141 1 45.19 142 PRO B N 1
ATOM 4130 C CA . PRO B 1 142 ? 4.844 37.562 -16.516 1 45.19 142 PRO B CA 1
ATOM 4131 C C . PRO B 1 142 ? 3.578 37.844 -17.328 1 45.19 142 PRO B C 1
ATOM 4133 O O . PRO B 1 142 ? 2.598 38.344 -16.781 1 45.19 142 PRO B O 1
ATOM 4136 N N . SER B 1 143 ? 3.693 37.906 -18.641 1 41.94 143 SER B N 1
ATOM 4137 C CA . SER B 1 143 ? 2.688 38.438 -19.547 1 41.94 143 SER B CA 1
ATOM 4138 C C . SER B 1 143 ? 1.796 37.312 -20.094 1 41.94 143 SER B C 1
ATOM 4140 O O . SER B 1 143 ? 1.067 37.5 -21.062 1 41.94 143 SER B O 1
ATOM 4142 N N . GLY B 1 144 ? 1.991 36.062 -19.719 1 46.47 144 GLY B N 1
ATOM 4143 C CA . GLY B 1 144 ? 1.17 35.125 -20.453 1 46.47 144 GLY B CA 1
ATOM 4144 C C . GLY B 1 144 ? -0.257 35.062 -19.953 1 46.47 144 GLY B C 1
ATOM 4145 O O . GLY B 1 144 ? -0.57 35.594 -18.875 1 46.47 144 GLY B O 1
ATOM 4146 N N . PRO B 1 145 ? -1.209 34.688 -20.859 1 45.66 145 PRO B N 1
ATOM 4147 C CA . PRO B 1 145 ? -2.635 34.688 -20.531 1 45.66 145 PRO B CA 1
ATOM 4148 C C . PRO B 1 145 ? -2.951 33.906 -19.266 1 45.66 145 PRO B C 1
ATOM 4150 O O . PRO B 1 145 ? -2.264 32.938 -18.953 1 45.66 145 PRO B O 1
ATOM 4153 N N . VAL B 1 146 ? -3.494 34.656 -18.359 1 46.84 146 VAL B N 1
ATOM 4154 C CA . VAL B 1 146 ? -4.066 34.062 -17.141 1 46.84 146 VAL B CA 1
ATOM 4155 C C . VAL B 1 146 ? -4.758 32.75 -17.5 1 46.84 146 VAL B C 1
ATOM 4157 O O . VAL B 1 146 ? -5.633 32.688 -18.359 1 46.84 146 VAL B O 1
ATOM 4160 N N . MET B 1 147 ? -4.129 31.688 -17.453 1 51.09 147 MET B N 1
ATOM 4161 C CA . MET B 1 147 ? -4.785 30.406 -17.688 1 51.09 147 MET B CA 1
ATOM 4162 C C . MET B 1 147 ? -6.039 30.266 -16.844 1 51.09 147 MET B C 1
ATOM 4164 O O . MET B 1 147 ? -6.148 30.891 -15.781 1 51.09 147 MET B O 1
ATOM 4168 N N . LYS B 1 148 ? -7.07 29.609 -17.359 1 56.47 148 LYS B N 1
ATOM 4169 C CA . LYS B 1 148 ? -8.297 29.219 -16.672 1 56.47 148 LYS B CA 1
ATOM 4170 C C . LYS B 1 148 ? -7.992 28.656 -15.281 1 56.47 148 LYS B C 1
ATOM 4172 O O . LYS B 1 148 ? -6.957 28.016 -15.086 1 56.47 148 LYS B O 1
ATOM 4177 N N . PRO B 1 149 ? -8.742 29.234 -14.25 1 66.5 149 PRO B N 1
ATOM 4178 C CA . PRO B 1 149 ? -8.508 28.797 -12.875 1 66.5 149 PRO B CA 1
ATOM 4179 C C . PRO B 1 149 ? -8.461 27.281 -12.727 1 66.5 149 PRO B C 1
ATOM 4181 O O . PRO B 1 149 ? -9.367 26.578 -13.195 1 66.5 149 PRO B O 1
ATOM 4184 N N . LEU B 1 150 ? -7.324 26.734 -12.484 1 82.19 150 LEU B N 1
ATOM 4185 C CA . LEU B 1 150 ? -7.125 25.312 -12.242 1 82.19 150 LEU B CA 1
ATOM 4186 C C . LEU B 1 150 ? -7.457 24.953 -10.797 1 82.19 150 LEU B C 1
ATOM 4188 O O . LEU B 1 150 ? -7.164 25.719 -9.883 1 82.19 150 LEU B O 1
ATOM 4192 N N . THR B 1 151 ? -8.266 23.969 -10.648 1 89.88 151 THR B N 1
ATOM 4193 C CA . THR B 1 151 ? -8.578 23.422 -9.328 1 89.88 151 THR B CA 1
ATOM 4194 C C . THR B 1 151 ? -7.617 22.297 -8.969 1 89.88 151 THR B C 1
ATOM 4196 O O . THR B 1 151 ? -7.449 21.344 -9.742 1 89.88 151 THR B O 1
ATOM 4199 N N . VAL B 1 152 ? -6.961 22.5 -7.871 1 92.25 152 VAL B N 1
ATOM 4200 C CA . VAL B 1 152 ? -6.074 21.453 -7.359 1 92.25 152 VAL B CA 1
ATOM 4201 C C . VAL B 1 152 ? -6.703 20.797 -6.133 1 92.25 152 VAL B C 1
ATOM 4203 O O . VAL B 1 152 ? -7.062 21.484 -5.172 1 92.25 152 VAL B O 1
ATOM 4206 N N . ILE B 1 153 ? -6.918 19.547 -6.211 1 93.69 153 ILE B N 1
ATOM 4207 C CA . ILE B 1 153 ? -7.348 18.781 -5.055 1 93.69 153 ILE B CA 1
ATOM 4208 C C . ILE B 1 153 ? -6.145 18.078 -4.426 1 93.69 153 ILE B C 1
ATOM 4210 O O . ILE B 1 153 ? -5.43 17.328 -5.098 1 93.69 153 ILE B O 1
ATOM 4214 N N . HIS B 1 154 ? -5.84 18.297 -3.176 1 94.56 154 HIS B N 1
ATOM 4215 C CA . HIS B 1 154 ? -4.648 17.781 -2.51 1 94.56 154 HIS B CA 1
ATOM 4216 C C . HIS B 1 154 ? -4.723 16.266 -2.346 1 94.56 154 HIS B C 1
ATOM 4218 O O . HIS B 1 154 ? -3.773 15.547 -2.68 1 94.56 154 HIS B O 1
ATOM 4224 N N . ARG B 1 155 ? -5.867 15.75 -1.729 1 92.19 155 ARG B N 1
ATOM 4225 C CA . ARG B 1 155 ? -6.262 14.344 -1.636 1 92.19 155 ARG B CA 1
ATOM 4226 C C . ARG B 1 155 ? -5.543 13.648 -0.486 1 92.19 155 ARG B C 1
ATOM 4228 O O . ARG B 1 155 ? -5.77 12.461 -0.234 1 92.19 155 ARG B O 1
ATOM 4235 N N . ASP B 1 156 ? -4.762 14.352 0.257 1 92.94 156 ASP B N 1
ATOM 4236 C CA . ASP B 1 156 ? -4.055 13.703 1.36 1 92.94 156 ASP B CA 1
ATOM 4237 C C . ASP B 1 156 ? -3.855 14.672 2.525 1 92.94 156 ASP B C 1
ATOM 4239 O O . ASP B 1 156 ? -2.744 14.812 3.039 1 92.94 156 ASP B O 1
ATOM 4243 N N . ILE B 1 157 ? -4.887 15.32 2.863 1 97.25 157 ILE B N 1
ATOM 4244 C CA . ILE B 1 157 ? -4.875 16.203 4.027 1 97.25 157 ILE B CA 1
ATOM 4245 C C . ILE B 1 157 ? -4.871 15.367 5.305 1 97.25 157 ILE B C 1
ATOM 4247 O O . ILE B 1 157 ? -5.82 14.633 5.578 1 97.25 157 ILE B O 1
ATOM 4251 N N . LYS B 1 158 ? -3.822 15.445 6.07 1 96.44 158 LYS B N 1
ATOM 4252 C CA . LYS B 1 158 ? -3.631 14.75 7.34 1 96.44 158 LYS B CA 1
ATOM 4253 C C . LYS B 1 158 ? -2.555 15.43 8.188 1 96.44 158 LYS B C 1
ATOM 4255 O O . LYS B 1 158 ? -1.764 16.219 7.668 1 96.44 158 LYS B O 1
ATOM 4260 N N . PRO B 1 159 ? -2.553 15.203 9.461 1 95.88 159 PRO B N 1
ATOM 4261 C CA . PRO B 1 159 ? -1.597 15.891 10.328 1 95.88 159 PRO B CA 1
ATOM 4262 C C . PRO B 1 159 ? -0.145 15.648 9.922 1 95.88 159 PRO B C 1
ATOM 4264 O O . PRO B 1 159 ? 0.706 16.531 10.109 1 95.88 159 PRO B O 1
ATOM 4267 N N . GLU B 1 160 ? 0.124 14.477 9.305 1 91.44 160 GLU B N 1
ATOM 4268 C CA . GLU B 1 160 ? 1.479 14.125 8.883 1 91.44 160 GLU B CA 1
ATOM 4269 C C . GLU B 1 160 ? 1.959 15.047 7.766 1 91.44 160 GLU B C 1
ATOM 4271 O O . GLU B 1 160 ? 3.164 15.172 7.531 1 91.44 160 GLU B O 1
ATOM 4276 N N . ASN B 1 161 ? 1.015 15.711 7.102 1 93.56 161 ASN B N 1
ATOM 4277 C CA . ASN B 1 161 ? 1.364 16.578 5.977 1 93.56 161 ASN B CA 1
ATOM 4278 C C . ASN B 1 161 ? 1.22 18.047 6.34 1 93.56 161 ASN B C 1
ATOM 4280 O O . ASN B 1 161 ? 1.079 18.906 5.457 1 93.56 161 ASN B O 1
ATOM 4284 N N . VAL B 1 162 ? 1.218 18.312 7.602 1 97.31 162 VAL B N 1
ATOM 4285 C CA . VAL B 1 162 ? 1.156 19.688 8.102 1 97.31 162 VAL B CA 1
ATOM 4286 C C . VAL B 1 162 ? 2.371 19.969 8.984 1 97.31 162 VAL B C 1
ATOM 4288 O O . VAL B 1 162 ? 2.605 19.281 9.977 1 97.31 162 VAL B O 1
ATOM 4291 N N . MET B 1 163 ? 3.096 20.969 8.617 1 96.56 163 MET B N 1
ATOM 4292 C CA . MET B 1 163 ? 4.25 21.422 9.383 1 96.56 163 MET B CA 1
ATOM 4293 C C . MET B 1 163 ? 3.99 22.797 9.992 1 96.56 163 MET B C 1
ATOM 4295 O O . MET B 1 163 ? 3.059 23.5 9.586 1 96.56 163 MET B O 1
ATOM 4299 N N . LEU B 1 164 ? 4.816 23.094 10.977 1 95.69 164 LEU B N 1
ATOM 4300 C CA . LEU B 1 164 ? 4.75 24.422 11.594 1 95.69 164 LEU B CA 1
ATOM 4301 C C . LEU B 1 164 ? 6.066 25.172 11.414 1 95.69 164 LEU B C 1
ATOM 4303 O O . LEU B 1 164 ? 7.141 24.578 11.531 1 95.69 164 LEU B O 1
ATOM 4307 N N . SER B 1 165 ? 5.934 26.469 11.078 1 94.62 165 SER B N 1
ATOM 4308 C CA . SER B 1 165 ? 7.105 27.328 11.086 1 94.62 165 SER B CA 1
ATOM 4309 C C . SER B 1 165 ? 7.543 27.656 12.508 1 94.62 165 SER B C 1
ATOM 4311 O O . SER B 1 165 ? 6.871 27.281 13.477 1 94.62 165 SER B O 1
ATOM 4313 N N . ALA B 1 166 ? 8.633 28.391 12.609 1 89.06 166 ALA B N 1
ATOM 4314 C CA . ALA B 1 166 ? 9.164 28.766 13.914 1 89.06 166 ALA B CA 1
ATOM 4315 C C . ALA B 1 166 ? 8.148 29.594 14.695 1 89.06 166 ALA B C 1
ATOM 4317 O O . ALA B 1 166 ? 8.047 29.469 15.922 1 89.06 166 ALA B O 1
ATOM 4318 N N . ASP B 1 167 ? 7.438 30.391 13.977 1 90.81 167 ASP B N 1
ATOM 4319 C CA . ASP B 1 167 ? 6.441 31.25 14.602 1 90.81 167 ASP B CA 1
ATOM 4320 C C . ASP B 1 167 ? 5.082 30.547 14.664 1 90.81 167 ASP B C 1
ATOM 4322 O O . ASP B 1 167 ? 4.059 31.203 14.914 1 90.81 167 ASP B O 1
ATOM 4326 N N . LYS B 1 168 ? 4.984 29.266 14.312 1 93.81 168 LYS B N 1
ATOM 4327 C CA . LYS B 1 168 ? 3.877 28.344 14.531 1 93.81 168 LYS B CA 1
ATOM 4328 C C . LYS B 1 168 ? 2.783 28.531 13.484 1 93.81 168 LYS B C 1
ATOM 4330 O O . LYS B 1 168 ? 1.632 28.156 13.703 1 93.81 168 LYS B O 1
ATOM 4335 N N . HIS B 1 169 ? 3.193 29.141 12.375 1 96.31 169 HIS B N 1
ATOM 4336 C CA . HIS B 1 169 ? 2.26 29.156 11.25 1 96.31 169 HIS B CA 1
ATOM 4337 C C . HIS B 1 169 ? 2.299 27.828 10.492 1 96.31 169 HIS B C 1
ATOM 4339 O O . HIS B 1 169 ? 3.365 27.234 10.32 1 96.31 169 HIS B O 1
ATOM 4345 N N . LEU B 1 170 ? 1.176 27.438 10.023 1 97.44 170 LEU B N 1
ATOM 4346 C CA . LEU B 1 170 ? 1.007 26.156 9.359 1 97.44 170 LEU B CA 1
ATOM 4347 C C . LEU B 1 170 ? 1.543 26.188 7.938 1 97.44 170 LEU B C 1
ATOM 4349 O O . LEU B 1 170 ? 1.36 27.188 7.227 1 97.44 170 LEU B O 1
ATOM 4353 N N . ARG B 1 171 ? 2.256 25.188 7.535 1 97.75 171 ARG B N 1
ATOM 4354 C CA . ARG B 1 171 ? 2.668 24.922 6.16 1 97.75 171 ARG B CA 1
ATOM 4355 C C . ARG B 1 171 ? 2.174 23.562 5.688 1 97.75 171 ARG B C 1
ATOM 4357 O O . ARG B 1 171 ? 2.506 22.531 6.281 1 97.75 171 ARG B O 1
ATOM 4364 N N . LEU B 1 172 ? 1.322 23.562 4.66 1 97.62 172 LEU B N 1
ATOM 4365 C CA . LEU B 1 172 ? 0.912 22.328 4.016 1 97.62 172 LEU B CA 1
ATOM 4366 C C . LEU B 1 172 ? 2.023 21.781 3.123 1 97.62 172 LEU B C 1
ATOM 4368 O O . LEU B 1 172 ? 2.631 22.531 2.355 1 97.62 172 LEU B O 1
ATOM 4372 N N . ILE B 1 173 ? 2.336 20.484 3.281 1 93.88 173 ILE B N 1
ATOM 4373 C CA . ILE B 1 173 ? 3.404 19.875 2.5 1 93.88 173 ILE B CA 1
ATOM 4374 C C . ILE B 1 173 ? 2.863 18.656 1.755 1 93.88 173 ILE B C 1
ATOM 4376 O O . ILE B 1 173 ? 1.712 18.266 1.952 1 93.88 173 ILE B O 1
ATOM 4380 N N . ASP B 1 174 ? 3.623 18.062 0.824 1 89.38 174 ASP B N 1
ATOM 4381 C CA . ASP B 1 174 ? 3.43 16.781 0.136 1 89.38 174 ASP B CA 1
ATOM 4382 C C . ASP B 1 174 ? 2.252 16.859 -0.832 1 89.38 174 ASP B C 1
ATOM 4384 O O . ASP B 1 174 ? 1.113 16.562 -0.455 1 89.38 174 ASP B O 1
ATOM 4388 N N . PHE B 1 175 ? 2.494 17.047 -2.02 1 90.88 175 PHE B N 1
ATOM 4389 C CA . PHE B 1 175 ? 1.495 17.141 -3.08 1 90.88 175 PHE B CA 1
ATOM 4390 C C . PHE B 1 175 ? 1.596 15.945 -4.023 1 90.88 175 PHE B C 1
ATOM 4392 O O . PHE B 1 175 ? 1.214 16.031 -5.191 1 90.88 175 PHE B O 1
ATOM 4399 N N . GLY B 1 176 ? 2.137 14.914 -3.551 1 85 176 GLY B N 1
ATOM 4400 C CA . GLY B 1 176 ? 2.379 13.727 -4.352 1 85 176 GLY B CA 1
ATOM 4401 C C . GLY B 1 176 ? 1.105 13.094 -4.883 1 85 176 GLY B C 1
ATOM 4402 O O . GLY B 1 176 ? 1.124 12.422 -5.914 1 85 176 GLY B O 1
ATOM 4403 N N . THR B 1 177 ? 0.013 13.266 -4.246 1 86.75 177 THR B N 1
ATOM 4404 C CA . THR B 1 177 ? -1.242 12.648 -4.656 1 86.75 177 THR B CA 1
ATOM 4405 C C . THR B 1 177 ? -2.199 13.688 -5.23 1 86.75 177 THR B C 1
ATOM 4407 O O . THR B 1 177 ? -3.338 13.367 -5.574 1 86.75 177 THR B O 1
ATOM 4410 N N . ALA B 1 178 ? -1.746 14.898 -5.285 1 90.12 178 ALA B N 1
ATOM 4411 C CA . ALA B 1 178 ? -2.613 15.984 -5.738 1 90.12 178 ALA B CA 1
ATOM 4412 C C . ALA B 1 178 ? -3.012 15.789 -7.199 1 90.12 178 ALA B C 1
ATOM 4414 O O . ALA B 1 178 ? -2.273 15.18 -7.977 1 90.12 178 ALA B O 1
ATOM 4415 N N . VAL B 1 179 ? -4.141 16.234 -7.566 1 86.44 179 VAL B N 1
ATOM 4416 C CA . VAL B 1 179 ? -4.605 16.156 -8.945 1 86.44 179 VAL B CA 1
ATOM 4417 C C . VAL B 1 179 ? -5.125 17.516 -9.398 1 86.44 179 VAL B C 1
ATOM 4419 O O . VAL B 1 179 ? -5.652 18.281 -8.586 1 86.44 179 VAL B O 1
ATOM 4422 N N . VAL B 1 180 ? -4.926 17.719 -10.68 1 84.06 180 VAL B N 1
ATOM 4423 C CA . VAL B 1 180 ? -5.41 18.969 -11.281 1 84.06 180 VAL B CA 1
ATOM 4424 C C . VAL B 1 180 ? -6.68 18.688 -12.078 1 84.06 180 VAL B C 1
ATOM 4426 O O . VAL B 1 180 ? -6.723 17.75 -12.883 1 84.06 180 VAL B O 1
ATOM 4429 N N . CYS B 1 181 ? -7.664 19.297 -11.719 1 79.31 181 CYS B N 1
ATOM 4430 C CA . CYS B 1 181 ? -8.922 19.188 -12.453 1 79.31 181 CYS B CA 1
ATOM 4431 C C . CYS B 1 181 ? -9.219 20.453 -13.227 1 79.31 181 CYS B C 1
ATOM 4433 O O . CYS B 1 181 ? -8.836 21.547 -12.812 1 79.31 181 CYS B O 1
ATOM 4435 N N . GLN B 1 182 ? -9.672 20.172 -14.477 1 66.75 182 GLN B N 1
ATOM 4436 C CA . GLN B 1 182 ? -10.016 21.328 -15.289 1 66.75 182 GLN B CA 1
ATOM 4437 C C . GLN B 1 182 ? -11.172 22.109 -14.672 1 66.75 182 GLN B C 1
ATOM 4439 O O . GLN B 1 182 ? -11.32 23.312 -14.914 1 66.75 182 GLN B O 1
ATOM 4444 N N . SER B 1 183 ? -12.055 21.375 -14.031 1 60 183 SER B N 1
ATOM 4445 C CA . SER B 1 183 ? -13.125 22.078 -13.328 1 60 183 SER B CA 1
ATOM 4446 C C . SER B 1 183 ? -13.359 21.484 -11.945 1 60 183 SER B C 1
ATOM 4448 O O . SER B 1 183 ? -12.969 20.344 -11.672 1 60 183 SER B O 1
ATOM 4450 N N . VAL B 1 184 ? -13.797 22.297 -11.062 1 55.22 184 VAL B N 1
ATOM 4451 C CA . VAL B 1 184 ? -14.07 21.922 -9.68 1 55.22 184 VAL B CA 1
ATOM 4452 C C . VAL B 1 184 ? -14.992 20.703 -9.656 1 55.22 184 VAL B C 1
ATOM 4454 O O . VAL B 1 184 ? -15.039 19.969 -8.672 1 55.22 184 VAL B O 1
ATOM 4457 N N . ASP B 1 185 ? -15.594 20.469 -10.766 1 53.28 185 ASP B N 1
ATOM 4458 C CA . ASP B 1 185 ? -16.609 19.422 -10.82 1 53.28 185 ASP B CA 1
ATOM 4459 C C . ASP B 1 185 ? -16.078 18.156 -11.453 1 53.28 185 ASP B C 1
ATOM 4461 O O . ASP B 1 185 ? -16.781 17.141 -11.547 1 53.28 185 ASP B O 1
ATOM 4465 N N . GLU B 1 186 ? -14.789 18.266 -11.828 1 55.16 186 GLU B N 1
ATOM 4466 C CA . GLU B 1 186 ? -14.242 17.094 -12.516 1 55.16 186 GLU B CA 1
ATOM 4467 C C . GLU B 1 186 ? -13.828 16.016 -11.531 1 55.16 186 GLU B C 1
ATOM 4469 O O . GLU B 1 186 ? -13.227 16.312 -10.492 1 55.16 186 GLU B O 1
ATOM 4474 N N . LYS B 1 187 ? -14.312 14.789 -11.867 1 55.91 187 LYS B N 1
ATOM 4475 C CA . LYS B 1 187 ? -14.016 13.617 -11.055 1 55.91 187 LYS B CA 1
ATOM 4476 C C . LYS B 1 187 ? -12.648 13.039 -11.391 1 55.91 187 LYS B C 1
ATOM 4478 O O . LYS B 1 187 ? -12.32 12.844 -12.57 1 55.91 187 LYS B O 1
ATOM 4483 N N . ALA B 1 188 ? -11.742 13.289 -10.422 1 53.59 188 ALA B N 1
ATOM 4484 C CA . ALA B 1 188 ? -10.492 12.57 -10.656 1 53.59 188 ALA B CA 1
ATOM 4485 C C . ALA B 1 188 ? -10.633 11.094 -10.312 1 53.59 188 ALA B C 1
ATOM 4487 O O . ALA B 1 188 ? -11.117 10.742 -9.234 1 53.59 188 ALA B O 1
ATOM 4488 N N . THR B 1 189 ? -10.594 10.102 -11.344 1 55.88 189 THR B N 1
ATOM 4489 C CA . THR B 1 189 ? -10.719 8.672 -11.094 1 55.88 189 THR B CA 1
ATOM 4490 C C . THR B 1 189 ? -9.344 8.008 -11.07 1 55.88 189 THR B C 1
ATOM 4492 O O . THR B 1 189 ? -8.406 8.484 -11.711 1 55.88 189 THR B O 1
ATOM 4495 N N . GLY B 1 190 ? -9.133 7.156 -10.109 1 54.97 190 GLY B N 1
ATOM 4496 C CA . GLY B 1 190 ? -7.926 6.34 -10.109 1 54.97 190 GLY B CA 1
ATOM 4497 C C . GLY B 1 190 ? -7.742 5.543 -11.391 1 54.97 190 GLY B C 1
ATOM 4498 O O . GLY B 1 190 ? -8.711 5.246 -12.086 1 54.97 190 GLY B O 1
ATOM 4499 N N . GLU B 1 191 ? -6.496 5.531 -11.992 1 48.94 191 GLU B N 1
ATOM 4500 C CA . GLU B 1 191 ? -6.191 4.871 -13.258 1 48.94 191 GLU B CA 1
ATOM 4501 C C . GLU B 1 191 ? -6.344 3.357 -13.141 1 48.94 191 GLU B C 1
ATOM 4503 O O . GLU B 1 191 ? -5.895 2.756 -12.164 1 48.94 191 GLU B O 1
ATOM 4508 N N . GLU B 1 192 ? -7.32 2.787 -13.844 1 49.91 192 GLU B N 1
ATOM 4509 C CA . GLU B 1 192 ? -7.387 1.339 -14.008 1 49.91 192 GLU B CA 1
ATOM 4510 C C . GLU B 1 192 ? -6.234 0.825 -14.867 1 49.91 192 GLU B C 1
ATOM 4512 O O . GLU B 1 192 ? -5.906 1.42 -15.898 1 49.91 192 GLU B O 1
ATOM 4517 N N . THR B 1 193 ? -5.191 0.238 -14.234 1 51.31 193 THR B N 1
ATOM 4518 C CA . THR B 1 193 ? -4.152 -0.321 -15.086 1 51.31 193 THR B CA 1
ATOM 4519 C C . THR B 1 193 ? -4.668 -1.54 -15.844 1 51.31 193 THR B C 1
ATOM 4521 O O . THR B 1 193 ? -5.449 -2.326 -15.305 1 51.31 193 THR B O 1
ATOM 4524 N N . GLY B 1 194 ? -4.664 -1.48 -17.109 1 52.28 194 GLY B N 1
ATOM 4525 C CA . GLY B 1 194 ? -5.062 -2.432 -18.141 1 52.28 194 GLY B CA 1
ATOM 4526 C C . GLY B 1 194 ? -4.34 -3.76 -18.047 1 52.28 194 GLY B C 1
ATOM 4527 O O . GLY B 1 194 ? -4.488 -4.621 -18.906 1 52.28 194 GLY B O 1
ATOM 4528 N N . SER B 1 195 ? -3.404 -3.906 -17 1 58.53 195 SER B N 1
ATOM 4529 C CA . SER B 1 195 ? -2.744 -5.207 -17.062 1 58.53 195 SER B CA 1
ATOM 4530 C C . SER B 1 195 ? -3.52 -6.262 -16.281 1 58.53 195 SER B C 1
ATOM 4532 O O . SER B 1 195 ? -4.27 -5.93 -15.359 1 58.53 195 SER B O 1
ATOM 4534 N N . GLY B 1 196 ? -4.062 -7.316 -16.906 1 68.75 196 GLY B N 1
ATOM 4535 C CA . GLY B 1 196 ? -4.691 -8.477 -16.312 1 68.75 196 GLY B CA 1
ATOM 4536 C C . GLY B 1 196 ? -4.195 -8.758 -14.898 1 68.75 196 GLY B C 1
ATOM 4537 O O . GLY B 1 196 ? -4.785 -9.562 -14.172 1 68.75 196 GLY B O 1
ATOM 4538 N N . ARG B 1 197 ? -3.143 -7.98 -14.398 1 76.62 197 ARG B N 1
ATOM 4539 C CA . ARG B 1 197 ? -2.574 -8.18 -13.07 1 76.62 197 ARG B CA 1
ATOM 4540 C C . ARG B 1 197 ? -3.434 -7.52 -12 1 76.62 197 ARG B C 1
ATOM 4542 O O . ARG B 1 197 ? -4.031 -6.469 -12.242 1 76.62 197 ARG B O 1
ATOM 4549 N N . ALA B 1 198 ? -3.451 -8.203 -10.852 1 78.94 198 ALA B N 1
ATOM 4550 C CA . ALA B 1 198 ? -4.199 -7.633 -9.734 1 78.94 198 ALA B CA 1
ATOM 4551 C C . ALA B 1 198 ? -3.566 -6.332 -9.25 1 78.94 198 ALA B C 1
ATOM 4553 O O . ALA B 1 198 ? -2.35 -6.258 -9.07 1 78.94 198 ALA B O 1
ATOM 4554 N N . GLN B 1 199 ? -4.352 -5.32 -9.195 1 75.12 199 GLN B N 1
ATOM 4555 C CA . GLN B 1 199 ? -3.877 -4.02 -8.742 1 75.12 199 GLN B CA 1
ATOM 4556 C C . GLN B 1 199 ? -3.615 -4.027 -7.238 1 75.12 199 GLN B C 1
ATOM 4558 O O . GLN B 1 199 ? -4.383 -4.613 -6.469 1 75.12 199 GLN B O 1
ATOM 4563 N N . THR B 1 200 ? -2.422 -3.502 -6.883 1 76.06 200 THR B N 1
ATOM 4564 C CA . THR B 1 200 ? -2.09 -3.324 -5.473 1 76.06 200 THR B CA 1
ATOM 4565 C C . THR B 1 200 ? -2.562 -1.961 -4.977 1 76.06 200 THR B C 1
ATOM 4567 O O . THR B 1 200 ? -2.428 -0.956 -5.676 1 76.06 200 THR B O 1
ATOM 4570 N N . PHE B 1 201 ? -3.135 -1.873 -3.809 1 73.62 201 PHE B N 1
ATOM 4571 C CA . PHE B 1 201 ? -3.553 -0.649 -3.137 1 73.62 201 PHE B CA 1
ATOM 4572 C C . PHE B 1 201 ? -2.562 -0.263 -2.047 1 73.62 201 PHE B C 1
ATOM 4574 O O . PHE B 1 201 ? -2.072 -1.124 -1.312 1 73.62 201 PHE B O 1
ATOM 4581 N N . CYS B 1 202 ? -2.156 1 -2.086 1 73.38 202 CYS B N 1
ATOM 4582 C CA . CYS B 1 202 ? -1.336 1.56 -1.017 1 73.38 202 CYS B CA 1
ATOM 4583 C C . CYS B 1 202 ? -1.92 2.875 -0.514 1 73.38 202 CYS B C 1
ATOM 4585 O O . CYS B 1 202 ? -2.189 3.781 -1.304 1 73.38 202 CYS B O 1
ATOM 4587 N N . GLY B 1 203 ? -2.254 2.961 0.78 1 76.38 203 GLY B N 1
ATOM 4588 C CA . GLY B 1 203 ? -2.789 4.215 1.291 1 76.38 203 GLY B CA 1
ATOM 4589 C C . GLY B 1 203 ? -2.941 4.227 2.801 1 76.38 203 GLY B C 1
ATOM 4590 O O . GLY B 1 203 ? -2.922 3.172 3.441 1 76.38 203 GLY B O 1
ATOM 4591 N N . THR B 1 204 ? -2.939 5.445 3.318 1 85.44 204 THR B N 1
ATOM 4592 C CA . THR B 1 204 ? -3.283 5.668 4.719 1 85.44 204 THR B CA 1
ATOM 4593 C C . THR B 1 204 ? -4.773 5.965 4.871 1 85.44 204 THR B C 1
ATOM 4595 O O . THR B 1 204 ? -5.207 7.102 4.668 1 85.44 204 THR B O 1
ATOM 4598 N N . THR B 1 205 ? -5.531 5.125 5.332 1 90.75 205 THR B N 1
ATOM 4599 C CA . THR B 1 205 ? -6.984 5.078 5.234 1 90.75 205 THR B CA 1
ATOM 4600 C C . THR B 1 205 ? -7.625 5.98 6.285 1 90.75 205 THR B C 1
ATOM 4602 O O . THR B 1 205 ? -8.719 6.512 6.066 1 90.75 205 THR B O 1
ATOM 4605 N N . TYR B 1 206 ? -6.984 6.332 7.316 1 93.75 206 TYR B N 1
ATOM 4606 C CA . TYR B 1 206 ? -7.555 6.938 8.516 1 93.75 206 TYR B CA 1
ATOM 4607 C C . TYR B 1 206 ? -8.219 8.273 8.188 1 93.75 206 TYR B C 1
ATOM 4609 O O . TYR B 1 206 ? -9.141 8.703 8.891 1 93.75 206 TYR B O 1
ATOM 4617 N N . TYR B 1 207 ? -7.738 8.867 7.145 1 95.56 207 TYR B N 1
ATOM 4618 C CA . TYR B 1 207 ? -8.203 10.227 6.867 1 95.56 207 TYR B CA 1
ATOM 4619 C C . TYR B 1 207 ? -8.898 10.297 5.516 1 95.56 207 TYR B C 1
ATOM 4621 O O . TYR B 1 207 ? -9.281 11.383 5.066 1 95.56 207 TYR B O 1
ATOM 4629 N N . MET B 1 208 ? -9.016 9.133 4.867 1 94.75 208 MET B N 1
ATOM 4630 C CA . MET B 1 208 ? -9.625 9.102 3.541 1 94.75 208 MET B CA 1
ATOM 4631 C C . MET B 1 208 ? -11.125 9.375 3.625 1 94.75 208 MET B C 1
ATOM 4633 O O . MET B 1 208 ? -11.797 8.906 4.547 1 94.75 208 MET B O 1
ATOM 4637 N N . SER B 1 209 ? -11.617 10.07 2.658 1 96.44 209 SER B N 1
ATOM 4638 C CA . SER B 1 209 ? -13.031 10.438 2.639 1 96.44 209 SER B CA 1
ATOM 4639 C C . SER B 1 209 ? -13.898 9.266 2.191 1 96.44 209 SER B C 1
ATOM 4641 O O . SER B 1 209 ? -13.43 8.383 1.475 1 96.44 209 SER B O 1
ATOM 4643 N N . PRO B 1 210 ? -15.203 9.281 2.586 1 96.25 210 PRO B N 1
ATOM 4644 C CA . PRO B 1 210 ? -16.125 8.203 2.203 1 96.25 210 PRO B CA 1
ATOM 4645 C C . PRO B 1 210 ? -16.234 8.039 0.691 1 96.25 210 PRO B C 1
ATOM 4647 O O . PRO B 1 210 ? -16.234 6.914 0.187 1 96.25 210 PRO B O 1
ATOM 4650 N N . GLU B 1 211 ? -16.312 9.141 -0.085 1 94.5 211 GLU B N 1
ATOM 4651 C CA . GLU B 1 211 ? -16.484 9.039 -1.532 1 94.5 211 GLU B CA 1
ATOM 4652 C C . GLU B 1 211 ? -15.234 8.453 -2.189 1 94.5 211 GLU B C 1
ATOM 4654 O O . GLU B 1 211 ? -15.328 7.758 -3.203 1 94.5 211 GLU B O 1
ATOM 4659 N N . LEU B 1 212 ? -14.07 8.773 -1.645 1 91.56 212 LEU B N 1
ATOM 4660 C CA . LEU B 1 212 ? -12.852 8.156 -2.152 1 91.56 212 LEU B CA 1
ATOM 4661 C C . LEU B 1 212 ? -12.852 6.652 -1.889 1 91.56 212 LEU B C 1
ATOM 4663 O O . LEU B 1 212 ? -12.516 5.859 -2.773 1 91.56 212 LEU B O 1
ATOM 4667 N N . LEU B 1 213 ? -13.203 6.227 -0.682 1 91.19 213 LEU B N 1
ATOM 4668 C CA . LEU B 1 213 ? -13.211 4.824 -0.274 1 91.19 213 LEU B CA 1
ATOM 4669 C C . LEU B 1 213 ? -14.234 4.031 -1.068 1 91.19 213 LEU B C 1
ATOM 4671 O O . LEU B 1 213 ? -13.961 2.906 -1.498 1 91.19 213 LEU B O 1
ATOM 4675 N N . GLU B 1 214 ? -15.352 4.566 -1.297 1 90.19 214 GLU B N 1
ATOM 4676 C CA . GLU B 1 214 ? -16.484 3.834 -1.869 1 90.19 214 GLU B CA 1
ATOM 4677 C C . GLU B 1 214 ? -16.438 3.854 -3.395 1 90.19 214 GLU B C 1
ATOM 4679 O O . GLU B 1 214 ? -16.797 2.873 -4.047 1 90.19 214 GLU B O 1
ATOM 4684 N N . SER B 1 215 ? -15.977 4.977 -3.969 1 87.75 215 SER B N 1
ATOM 4685 C CA . SER B 1 215 ? -16.172 5.137 -5.406 1 87.75 215 SER B CA 1
ATOM 4686 C C . SER B 1 215 ? -14.883 5.598 -6.086 1 87.75 215 SER B C 1
ATOM 4688 O O . SER B 1 215 ? -14.891 5.957 -7.266 1 87.75 215 SER B O 1
ATOM 4690 N N . SER B 1 216 ? -13.781 5.68 -5.34 1 84.88 216 SER B N 1
ATOM 4691 C CA . SER B 1 216 ? -12.523 6.172 -5.887 1 84.88 216 SER B CA 1
ATOM 4692 C C . SER B 1 216 ? -12.695 7.547 -6.527 1 84.88 216 SER B C 1
ATOM 4694 O O . SER B 1 216 ? -12.133 7.816 -7.59 1 84.88 216 SER B O 1
ATOM 4696 N N . TYR B 1 217 ? -13.555 8.266 -5.863 1 86.12 217 TYR B N 1
ATOM 4697 C CA . TYR B 1 217 ? -13.906 9.617 -6.297 1 86.12 217 TYR B CA 1
ATOM 4698 C C . TYR B 1 217 ? -13.367 10.656 -5.324 1 86.12 217 TYR B C 1
ATOM 4700 O O . TYR B 1 217 ? -13.414 10.461 -4.105 1 86.12 217 TYR B O 1
ATOM 4708 N N . THR B 1 218 ? -12.75 11.75 -5.984 1 90.75 218 THR B N 1
ATOM 4709 C CA . THR B 1 218 ? -12.352 12.844 -5.105 1 90.75 218 THR B CA 1
ATOM 4710 C C . THR B 1 218 ? -12.867 14.18 -5.629 1 90.75 218 THR B C 1
ATOM 4712 O O . THR B 1 218 ? -13.086 14.336 -6.832 1 90.75 218 THR B O 1
ATOM 4715 N N . CYS B 1 219 ? -13.164 15.078 -4.82 1 93 219 CYS B N 1
ATOM 4716 C CA . CYS B 1 219 ? -13.578 16.453 -5.086 1 93 219 CYS B CA 1
ATOM 4717 C C . CYS B 1 219 ? -13.07 17.391 -4.008 1 93 219 CYS B C 1
ATOM 4719 O O . CYS B 1 219 ? -12.336 16.984 -3.109 1 93 219 CYS B O 1
ATOM 4721 N N . CYS B 1 220 ? -13.414 18.656 -4.109 1 95.06 220 CYS B N 1
ATOM 4722 C CA . CYS B 1 220 ? -12.961 19.656 -3.141 1 95.06 220 CYS B CA 1
ATOM 4723 C C . CYS B 1 220 ? -13.414 19.281 -1.731 1 95.06 220 CYS B C 1
ATOM 4725 O O . CYS B 1 220 ? -12.664 19.469 -0.769 1 95.06 220 CYS B O 1
ATOM 4727 N N . ALA B 1 221 ? -14.602 18.734 -1.646 1 96.38 221 ALA B N 1
ATOM 4728 C CA . ALA B 1 221 ? -15.164 18.359 -0.352 1 96.38 221 ALA B CA 1
ATOM 4729 C C . ALA B 1 221 ? -14.344 17.266 0.317 1 96.38 221 ALA B C 1
ATOM 4731 O O . ALA B 1 221 ? -14.391 17.109 1.538 1 96.38 221 ALA B O 1
ATOM 4732 N N . SER B 1 222 ? -13.648 16.453 -0.487 1 96.38 222 SER B N 1
ATOM 4733 C CA . SER B 1 222 ? -12.773 15.43 0.071 1 96.38 222 SER B CA 1
ATOM 4734 C C . SER B 1 222 ? -11.664 16.031 0.91 1 96.38 222 SER B C 1
ATOM 4736 O O . SER B 1 222 ? -11.289 15.492 1.948 1 96.38 222 SER B O 1
ATOM 4738 N N . ASP B 1 223 ? -11.141 17.203 0.438 1 97.69 223 ASP B N 1
ATOM 4739 C CA . ASP B 1 223 ? -10.133 17.922 1.216 1 97.69 223 ASP B CA 1
ATOM 4740 C C . ASP B 1 223 ? -10.734 18.484 2.5 1 97.69 223 ASP B C 1
ATOM 4742 O O . ASP B 1 223 ? -10.07 18.516 3.539 1 97.69 223 ASP B O 1
ATOM 4746 N N . TYR B 1 224 ? -11.992 18.938 2.402 1 98.56 224 TYR B N 1
ATOM 4747 C CA . TYR B 1 224 ? -12.656 19.453 3.594 1 98.56 224 TYR B CA 1
ATOM 4748 C C . TYR B 1 224 ? -12.82 18.359 4.641 1 98.56 224 TYR B C 1
ATOM 4750 O O . TYR B 1 224 ? -12.695 18.609 5.84 1 98.56 224 TYR B O 1
ATOM 4758 N N . TRP B 1 225 ? -13.133 17.172 4.156 1 98.38 225 TRP B N 1
ATOM 4759 C CA . TRP B 1 225 ? -13.164 16.016 5.055 1 98.38 225 TRP B CA 1
ATOM 4760 C C . TRP B 1 225 ? -11.844 15.875 5.805 1 98.38 225 TRP B C 1
ATOM 4762 O O . TRP B 1 225 ? -11.836 15.727 7.031 1 98.38 225 TRP B O 1
ATOM 4772 N N . GLY B 1 226 ? -10.742 15.898 5.07 1 98.44 226 GLY B N 1
ATOM 4773 C CA . GLY B 1 226 ? -9.422 15.836 5.688 1 98.44 226 GLY B CA 1
ATOM 4774 C C . GLY B 1 226 ? -9.203 16.906 6.734 1 98.44 226 GLY B C 1
ATOM 4775 O O . GLY B 1 226 ? -8.656 16.641 7.805 1 98.44 226 GLY B O 1
ATOM 4776 N N . CYS B 1 227 ? -9.664 18.125 6.422 1 98.81 227 CYS B N 1
ATOM 4777 C CA . CYS B 1 227 ? -9.555 19.219 7.375 1 98.81 227 CYS B CA 1
ATOM 4778 C C . CYS B 1 227 ? -10.32 18.906 8.656 1 98.81 227 CYS B C 1
ATOM 4780 O O . CYS B 1 227 ? -9.844 19.203 9.758 1 98.81 227 CYS B O 1
ATOM 4782 N N . GLY B 1 228 ? -11.5 18.359 8.492 1 98.81 228 GLY B N 1
ATOM 4783 C CA . GLY B 1 228 ? -12.273 17.953 9.656 1 98.81 228 GLY B CA 1
ATOM 4784 C C . GLY B 1 228 ? -11.547 16.938 10.531 1 98.81 228 GLY B C 1
ATOM 4785 O O . GLY B 1 228 ? -11.562 17.047 11.758 1 98.81 228 GLY B O 1
ATOM 4786 N N . CYS B 1 229 ? -10.93 16 9.883 1 98.56 229 CYS B N 1
ATOM 4787 C CA . CYS B 1 229 ? -10.172 15 10.609 1 98.56 229 CYS B CA 1
ATOM 4788 C C . CYS B 1 229 ? -9.008 15.633 11.359 1 98.56 229 CYS B C 1
ATOM 4790 O O . CYS B 1 229 ? -8.742 15.273 12.516 1 98.56 229 CYS B O 1
ATOM 4792 N N . VAL B 1 230 ? -8.297 16.531 10.734 1 98.62 230 VAL B N 1
ATOM 4793 C CA . VAL B 1 230 ? -7.156 17.203 11.344 1 98.62 230 VAL B CA 1
ATOM 4794 C C . VAL B 1 230 ? -7.621 18 12.562 1 98.62 230 VAL B C 1
ATOM 4796 O O . VAL B 1 230 ? -7.016 17.922 13.633 1 98.62 230 VAL B O 1
ATOM 4799 N N . LEU B 1 231 ? -8.688 18.766 12.398 1 98.81 231 LEU B N 1
ATOM 4800 C CA . LEU B 1 231 ? -9.219 19.562 13.5 1 98.81 231 LEU B CA 1
ATOM 4801 C C . LEU B 1 231 ? -9.641 18.656 14.664 1 98.81 231 LEU B C 1
ATOM 4803 O O . LEU B 1 231 ? -9.352 18.969 15.82 1 98.81 231 LEU B O 1
ATOM 4807 N N . TYR B 1 232 ? -10.367 17.594 14.359 1 98.56 232 TYR B N 1
ATOM 4808 C CA . TYR B 1 232 ? -10.773 16.641 15.391 1 98.56 232 TYR B CA 1
ATOM 4809 C C . TYR B 1 232 ? -9.562 16.125 16.156 1 98.56 232 TYR B C 1
ATOM 4811 O O . TYR B 1 232 ? -9.562 16.125 17.391 1 98.56 232 TYR B O 1
ATOM 4819 N N . LEU B 1 233 ? -8.562 15.734 15.469 1 97.88 233 LEU B N 1
ATOM 4820 C CA . LEU B 1 233 ? -7.363 15.195 16.094 1 97.88 233 LEU B CA 1
ATOM 4821 C C . LEU B 1 233 ? -6.68 16.25 16.953 1 97.88 233 LEU B C 1
ATOM 4823 O O . LEU B 1 233 ? -6.18 15.938 18.047 1 97.88 233 LEU B O 1
ATOM 4827 N N . MET B 1 234 ? -6.594 17.469 16.484 1 97.56 234 MET B N 1
ATOM 4828 C CA . MET B 1 234 ? -5.977 18.531 17.266 1 97.56 234 MET B CA 1
ATOM 4829 C C . MET B 1 234 ? -6.691 18.719 18.594 1 97.56 234 MET B C 1
ATOM 4831 O O . MET B 1 234 ? -6.047 18.922 19.625 1 97.56 234 MET B O 1
ATOM 4835 N N . LEU B 1 235 ? -7.98 18.625 18.562 1 96.75 235 LEU B N 1
ATOM 4836 C CA . LEU B 1 235 ? -8.766 19.016 19.734 1 96.75 235 LEU B CA 1
ATOM 4837 C C . LEU B 1 235 ? -9 17.812 20.656 1 96.75 235 LEU B C 1
ATOM 4839 O O . LEU B 1 235 ? -9.125 17.984 21.875 1 96.75 235 LEU B O 1
ATOM 4843 N N . VAL B 1 236 ? -9.094 16.609 20.078 1 96.12 236 VAL B N 1
ATOM 4844 C CA . VAL B 1 236 ? -9.461 15.43 20.859 1 96.12 236 VAL B CA 1
ATOM 4845 C C . VAL B 1 236 ? -8.203 14.625 21.172 1 96.12 236 VAL B C 1
ATOM 4847 O O . VAL B 1 236 ? -8.148 13.922 22.188 1 96.12 236 VAL B O 1
ATOM 4850 N N . GLY B 1 237 ? -7.199 14.656 20.266 1 93.38 237 GLY B N 1
ATOM 4851 C CA . GLY B 1 23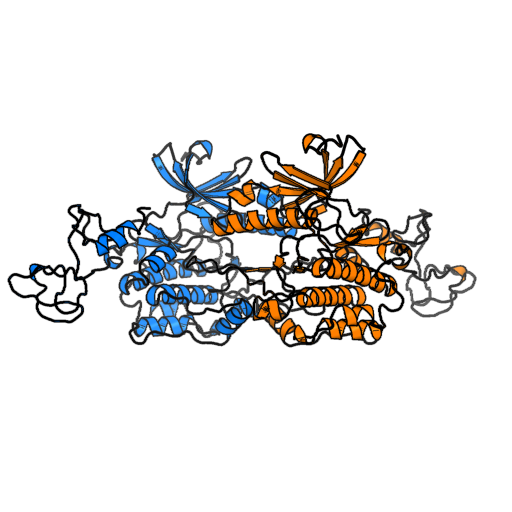7 ? -5.98 13.898 20.469 1 93.38 237 GLY B CA 1
ATOM 4852 C C . GLY B 1 237 ? -6.047 12.492 19.891 1 93.38 237 GLY B C 1
ATOM 4853 O O . GLY B 1 237 ? -5.047 11.766 19.891 1 93.38 237 GLY B O 1
ATOM 4854 N N . GLN B 1 238 ? -7.188 12.172 19.406 1 94.19 238 GLN B N 1
ATOM 4855 C CA . GLN B 1 238 ? -7.402 10.891 18.75 1 94.19 238 GLN B CA 1
ATOM 4856 C C . GLN B 1 238 ? -8.086 11.078 17.406 1 94.19 238 GLN B C 1
ATOM 4858 O O . GLN B 1 238 ? -8.805 12.062 17.188 1 94.19 238 GLN B O 1
ATOM 4863 N N . ARG B 1 239 ? -7.824 10.141 16.562 1 96.06 239 ARG B N 1
ATOM 4864 C CA . ARG B 1 239 ? -8.477 10.203 15.25 1 96.06 239 ARG B CA 1
ATOM 4865 C C . ARG B 1 239 ? -9.984 10.016 15.375 1 96.06 239 ARG B C 1
ATOM 4867 O O . ARG B 1 239 ? -10.453 9.336 16.297 1 96.06 239 ARG B O 1
ATOM 4874 N N . PRO B 1 240 ? -10.734 10.617 14.5 1 97.56 240 PRO B N 1
ATOM 4875 C CA . PRO B 1 240 ? -12.188 10.461 14.594 1 97.56 240 PRO B CA 1
ATOM 4876 C C . PRO B 1 240 ? -12.648 9.031 14.336 1 97.56 240 PRO B C 1
ATOM 4878 O O . PRO B 1 240 ? -13.695 8.609 14.828 1 97.56 240 PRO B O 1
ATOM 4881 N N . PHE B 1 241 ? -11.867 8.336 13.508 1 97.12 241 PHE B N 1
ATOM 4882 C CA . PHE B 1 241 ? -12.18 6.949 13.188 1 97.12 241 PHE B CA 1
ATOM 4883 C C . PHE B 1 241 ? -10.953 6.062 13.383 1 97.12 241 PHE B C 1
ATOM 4885 O O . PHE B 1 241 ? -9.836 6.445 13.031 1 97.12 241 PHE B O 1
ATOM 4892 N N . ASP B 1 242 ? -11.164 4.98 13.977 1 93.06 242 ASP B N 1
ATOM 4893 C CA . ASP B 1 242 ? -10.102 4.008 14.219 1 93.06 242 ASP B CA 1
ATOM 4894 C C . ASP B 1 242 ? -10.664 2.59 14.297 1 93.06 242 ASP B C 1
ATOM 4896 O O . ASP B 1 242 ? -11.828 2.393 14.648 1 93.06 242 ASP B O 1
ATOM 4900 N N . ALA B 1 243 ? -9.883 1.697 13.891 1 92.12 243 ALA B N 1
ATOM 4901 C CA . ALA B 1 243 ? -10.242 0.283 13.969 1 92.12 243 ALA B CA 1
ATOM 4902 C C . ALA B 1 243 ? -9.008 -0.604 13.859 1 92.12 243 ALA B C 1
ATOM 4904 O O . ALA B 1 243 ? -7.926 -0.133 13.5 1 92.12 243 ALA B O 1
ATOM 4905 N N . SER B 1 244 ? -9.164 -1.801 14.141 1 85.06 244 SER B N 1
ATOM 4906 C CA . SER B 1 244 ? -8.047 -2.732 14.242 1 85.06 244 SER B CA 1
ATOM 4907 C C . SER B 1 244 ? -7.609 -3.234 12.875 1 85.06 244 SER B C 1
ATOM 4909 O O . SER B 1 244 ? -6.469 -3.672 12.703 1 85.06 244 SER B O 1
ATOM 4911 N N . THR B 1 245 ? -8.523 -3.26 11.914 1 84.94 245 THR B N 1
ATOM 4912 C CA . THR B 1 245 ? -8.203 -3.729 10.57 1 84.94 245 THR B CA 1
ATOM 4913 C C . THR B 1 245 ? -8.633 -2.705 9.523 1 84.94 245 THR B C 1
ATOM 4915 O O . THR B 1 245 ? -9.469 -1.839 9.805 1 84.94 245 THR B O 1
ATOM 4918 N N . GLN B 1 246 ? -8.109 -2.854 8.328 1 84.06 246 GLN B N 1
ATOM 4919 C CA . GLN B 1 246 ? -8.453 -1.957 7.234 1 84.06 246 GLN B CA 1
ATOM 4920 C C . GLN B 1 246 ? -9.945 -2.033 6.906 1 84.06 246 GLN B C 1
ATOM 4922 O O . GLN B 1 246 ? -10.586 -1.008 6.664 1 84.06 246 GLN B O 1
ATOM 4927 N N . TYR B 1 247 ? -10.5 -3.217 6.906 1 86.5 247 TYR B N 1
ATOM 4928 C CA . TYR B 1 247 ? -11.914 -3.383 6.574 1 86.5 247 TYR B CA 1
ATOM 4929 C C . TYR B 1 247 ? -12.805 -2.693 7.602 1 86.5 247 TYR B C 1
ATOM 4931 O O . TYR B 1 247 ? -13.711 -1.946 7.242 1 86.5 247 TYR B O 1
ATOM 4939 N N . LEU B 1 248 ? -12.508 -2.967 8.852 1 90.5 248 LEU B N 1
ATOM 4940 C CA . LEU B 1 248 ? -13.312 -2.375 9.914 1 90.5 248 LEU B CA 1
ATOM 4941 C C . LEU B 1 248 ? -13.156 -0.858 9.93 1 90.5 248 LEU B C 1
ATOM 4943 O O . LEU B 1 248 ? -14.117 -0.139 10.227 1 90.5 248 LEU B O 1
ATOM 4947 N N . LEU B 1 249 ? -11.945 -0.418 9.641 1 93.5 249 LEU B N 1
ATOM 4948 C CA . LEU B 1 249 ? -11.711 1.021 9.586 1 93.5 249 LEU B CA 1
ATOM 4949 C C . LEU B 1 249 ? -12.555 1.67 8.492 1 93.5 249 LEU B C 1
ATOM 4951 O O . LEU B 1 249 ? -13.227 2.676 8.742 1 93.5 249 LEU B O 1
ATOM 4955 N N . ILE B 1 250 ? -12.539 1.085 7.305 1 93.19 250 ILE B N 1
ATOM 4956 C CA . ILE B 1 250 ? -13.328 1.617 6.195 1 93.19 250 ILE B CA 1
ATOM 4957 C C . ILE B 1 250 ? -14.812 1.604 6.566 1 93.19 250 ILE B C 1
ATOM 4959 O O . ILE B 1 250 ? -15.516 2.596 6.363 1 93.19 250 ILE B O 1
ATOM 4963 N N . LYS B 1 251 ? -15.227 0.532 7.133 1 92.38 251 LYS B N 1
ATOM 4964 C CA . LYS B 1 251 ? -16.625 0.408 7.559 1 92.38 251 LYS B CA 1
ATOM 4965 C C . LYS B 1 251 ? -16.984 1.487 8.57 1 92.38 251 LYS B C 1
ATOM 4967 O O . LYS B 1 251 ? -18.047 2.111 8.477 1 92.38 251 LYS B O 1
ATOM 4972 N N . THR B 1 252 ? -16.094 1.675 9.516 1 95.88 252 THR B N 1
ATOM 4973 C CA . THR B 1 252 ? -16.312 2.684 10.547 1 95.88 252 THR B CA 1
ATOM 4974 C C . THR B 1 252 ? -16.422 4.074 9.93 1 95.88 252 THR B C 1
ATOM 4976 O O . THR B 1 252 ? -17.312 4.848 10.273 1 95.88 252 THR B O 1
ATOM 4979 N N . ILE B 1 253 ? -15.547 4.375 9.008 1 97.19 253 ILE B N 1
ATOM 4980 C CA . ILE B 1 253 ? -15.531 5.676 8.352 1 97.19 253 ILE B CA 1
ATOM 4981 C C . ILE B 1 253 ? -16.844 5.875 7.578 1 97.19 253 ILE B C 1
ATOM 4983 O O . ILE B 1 253 ? -17.422 6.961 7.602 1 97.19 253 ILE B O 1
ATOM 4987 N N . LEU B 1 254 ? -17.328 4.859 6.953 1 95.75 254 LEU B N 1
ATOM 4988 C CA . LEU B 1 254 ? -18.484 4.957 6.074 1 95.75 254 LEU B CA 1
ATOM 4989 C C . LEU B 1 254 ? -19.781 4.957 6.883 1 95.75 254 LEU B C 1
ATOM 4991 O O . LEU B 1 254 ? -20.781 5.562 6.469 1 95.75 254 LEU B O 1
ATOM 4995 N N . GLU B 1 255 ? -19.766 4.328 8.062 1 95.31 255 GLU B N 1
ATOM 4996 C CA . GLU B 1 255 ? -21.047 4.027 8.672 1 95.31 255 GLU B CA 1
ATOM 4997 C C . GLU B 1 255 ? -21.203 4.719 10.023 1 95.31 255 GLU B C 1
ATOM 4999 O O . GLU B 1 255 ? -22.312 4.879 10.523 1 95.31 255 GLU B O 1
ATOM 5004 N N . LYS B 1 256 ? -20.156 5.039 10.664 1 97 256 LYS B N 1
ATOM 5005 C CA . LYS B 1 256 ? -20.234 5.559 12.023 1 97 256 LYS B CA 1
ATOM 5006 C C . LYS B 1 256 ? -19.938 7.055 12.07 1 97 256 LYS B C 1
ATOM 5008 O O . LYS B 1 256 ? -19.281 7.586 11.172 1 97 256 LYS B O 1
ATOM 5013 N N . GLU B 1 257 ? -20.469 7.691 13.086 1 97.38 257 GLU B N 1
ATOM 5014 C CA . GLU B 1 257 ? -20.125 9.078 13.383 1 97.38 257 GLU B CA 1
ATOM 5015 C C . GLU B 1 257 ? -19.016 9.172 14.43 1 97.38 257 GLU B C 1
ATOM 5017 O O . GLU B 1 257 ? -18.906 8.297 15.289 1 97.38 257 GLU B O 1
ATOM 5022 N N . PRO B 1 258 ? -18.234 10.164 14.32 1 96.94 258 PRO B N 1
ATOM 5023 C CA . PRO B 1 258 ? -17.219 10.312 15.352 1 96.94 258 PRO B CA 1
ATOM 5024 C C . PRO B 1 258 ? -17.812 10.57 16.734 1 96.94 258 PRO B C 1
ATOM 5026 O O . PRO B 1 258 ? -18.906 11.109 16.844 1 96.94 258 PRO B O 1
ATOM 5029 N N . GLU B 1 259 ? -17.062 10.188 17.719 1 96.69 259 GLU B N 1
ATOM 5030 C CA . GLU B 1 259 ? -17.422 10.477 19.094 1 96.69 259 GLU B CA 1
ATOM 5031 C C . GLU B 1 259 ? -16.797 11.781 19.562 1 96.69 259 GLU B C 1
ATOM 5033 O O . GLU B 1 259 ? -15.625 12.047 19.281 1 96.69 259 GLU B O 1
ATOM 5038 N N . PHE B 1 260 ? -17.578 12.586 20.25 1 96.75 260 PHE B N 1
ATOM 5039 C CA . PHE B 1 260 ? -17.078 13.867 20.734 1 96.75 260 PHE B CA 1
ATOM 5040 C C . PHE B 1 260 ? -17.047 13.898 22.25 1 96.75 260 PHE B C 1
ATOM 5042 O O . PHE B 1 260 ? -18 13.453 22.906 1 96.75 260 PHE B O 1
ATOM 5049 N N . PRO B 1 261 ? -15.953 14.422 22.766 1 93.38 261 PRO B N 1
ATOM 5050 C CA . PRO B 1 261 ? -15.953 14.656 24.203 1 93.38 261 PRO B CA 1
ATOM 5051 C C . PRO B 1 261 ? -17.031 15.633 24.656 1 93.38 261 PRO B C 1
ATOM 5053 O O . PRO B 1 261 ? -17.375 16.562 23.906 1 93.38 261 PRO B O 1
ATOM 5056 N N . ASP B 1 262 ? -17.484 15.555 25.906 1 92.5 262 ASP B N 1
ATOM 5057 C CA . ASP B 1 262 ? -18.562 16.375 26.438 1 92.5 262 ASP B CA 1
ATOM 5058 C C . ASP B 1 262 ? -18.125 17.828 26.594 1 92.5 262 ASP B C 1
ATOM 5060 O O . ASP B 1 262 ? -18.938 18.75 26.453 1 92.5 262 ASP B O 1
ATOM 5064 N N . ASP B 1 263 ? -16.859 18.031 26.828 1 91.56 263 ASP B N 1
ATOM 5065 C CA . ASP B 1 263 ? -16.391 19.375 27.141 1 91.56 263 ASP B CA 1
ATOM 5066 C C . ASP B 1 263 ? -15.812 20.062 25.906 1 91.56 263 ASP B C 1
ATOM 5068 O O . ASP B 1 263 ? -15.172 21.109 26.016 1 91.56 263 ASP B O 1
ATOM 5072 N N . MET B 1 264 ? -16.125 19.547 24.797 1 94.25 264 MET B N 1
ATOM 5073 C CA . MET B 1 264 ? -15.586 20.141 23.578 1 94.25 264 MET B CA 1
ATOM 5074 C C . MET B 1 264 ? -16.312 21.438 23.234 1 94.25 264 MET B C 1
ATOM 5076 O O . MET B 1 264 ? -17.531 21.531 23.422 1 94.25 264 MET B O 1
ATOM 5080 N N . ASP B 1 265 ? -15.547 22.422 22.781 1 96 265 ASP B N 1
ATOM 5081 C CA . ASP B 1 265 ? -16.141 23.672 22.297 1 96 265 ASP B CA 1
ATOM 5082 C C . ASP B 1 265 ? -17.281 23.406 21.328 1 96 265 ASP B C 1
ATOM 5084 O O . ASP B 1 265 ? -17.109 22.672 20.359 1 96 265 ASP B O 1
ATOM 5088 N N . PRO B 1 266 ? -18.453 23.906 21.578 1 97.31 266 PRO B N 1
ATOM 5089 C CA . PRO B 1 266 ? -19.625 23.578 20.766 1 97.31 266 PRO B CA 1
ATOM 5090 C C . PRO B 1 266 ? -19.469 24 19.297 1 97.31 266 PRO B C 1
ATOM 5092 O O . PRO B 1 266 ? -19.969 23.328 18.406 1 97.31 266 PRO B O 1
ATOM 5095 N N . ASP B 1 267 ? -18.828 25.125 19.062 1 98.06 267 ASP B N 1
ATOM 5096 C CA . ASP B 1 267 ? -18.625 25.578 17.688 1 98.06 267 ASP B CA 1
ATOM 5097 C C . ASP B 1 267 ? -17.656 24.656 16.938 1 98.06 267 ASP B C 1
ATOM 5099 O O . ASP B 1 267 ? -17.859 24.375 15.758 1 98.06 267 ASP B O 1
ATOM 5103 N N . ALA B 1 268 ? -16.625 24.219 17.656 1 98.19 268 ALA B N 1
ATOM 5104 C CA . ALA B 1 268 ? -15.695 23.266 17.047 1 98.19 268 ALA B CA 1
ATOM 5105 C C . ALA B 1 268 ? -16.422 21.969 16.688 1 98.19 268 ALA B C 1
ATOM 5107 O O . ALA B 1 268 ? -16.234 21.453 15.578 1 98.19 268 ALA B O 1
ATOM 5108 N N . LYS B 1 269 ? -17.219 21.547 17.641 1 98.25 269 LYS B N 1
ATOM 5109 C CA . LYS B 1 269 ? -17.984 20.312 17.422 1 98.25 269 LYS B CA 1
ATOM 5110 C C . LYS B 1 269 ? -18.891 20.453 16.203 1 98.25 269 LYS B C 1
ATOM 5112 O O . LYS B 1 269 ? -18.953 19.547 15.367 1 98.25 269 LYS B O 1
ATOM 5117 N N . ASP B 1 270 ? -19.547 21.547 16.125 1 98.56 270 ASP B N 1
ATOM 5118 C CA . ASP B 1 270 ? -20.469 21.781 15.008 1 98.56 270 ASP B CA 1
ATOM 5119 C C . ASP B 1 270 ? -19.734 21.828 13.68 1 98.56 270 ASP B C 1
ATOM 5121 O O . ASP B 1 270 ? -20.172 21.219 12.695 1 98.56 270 ASP B O 1
ATOM 5125 N N . LEU B 1 271 ? -18.609 22.5 13.641 1 98.69 271 LEU B N 1
ATOM 5126 C CA . LEU B 1 271 ? -17.828 22.594 12.406 1 98.69 271 LEU B CA 1
ATOM 5127 C C . LEU B 1 271 ? -17.344 21.219 11.969 1 98.69 271 LEU B C 1
ATOM 5129 O O . LEU B 1 271 ? -17.484 20.859 10.797 1 98.69 271 LEU B O 1
ATOM 5133 N N . ILE B 1 272 ? -16.828 20.438 12.914 1 98.88 272 ILE B N 1
ATOM 5134 C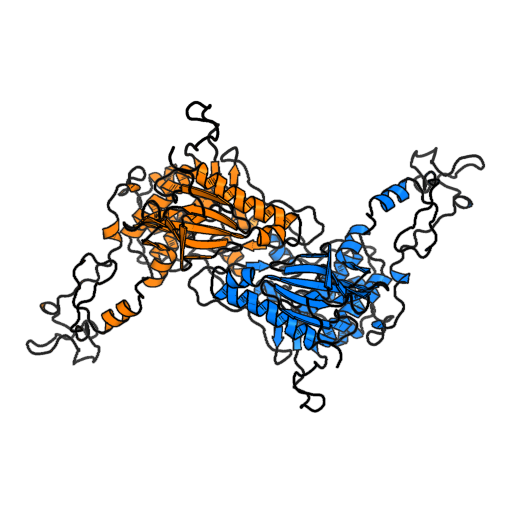 CA . ILE B 1 272 ? -16.312 19.109 12.602 1 98.88 272 ILE B CA 1
ATOM 5135 C C . ILE B 1 272 ? -17.438 18.219 12.086 1 98.88 272 ILE B C 1
ATOM 5137 O O . ILE B 1 272 ? -17.266 17.516 11.094 1 98.88 272 ILE B O 1
ATOM 5141 N N . ARG B 1 273 ? -18.578 18.281 12.695 1 98.62 273 ARG B N 1
ATOM 5142 C CA . ARG B 1 273 ? -19.719 17.484 12.266 1 98.62 273 ARG B CA 1
ATOM 5143 C C . ARG B 1 273 ? -20.094 17.797 10.82 1 98.62 273 ARG B C 1
ATOM 5145 O O . ARG B 1 273 ? -20.406 16.891 10.039 1 98.62 273 ARG B O 1
ATOM 5152 N N . LYS B 1 274 ? -20.062 19.031 10.508 1 98.69 274 LYS B N 1
ATOM 5153 C CA . LYS B 1 274 ? -20.438 19.453 9.164 1 98.69 274 LYS B CA 1
ATOM 5154 C C . LYS B 1 274 ? -19.375 19.062 8.141 1 98.69 274 LYS B C 1
ATOM 5156 O O . LYS B 1 274 ? -19.688 18.75 6.992 1 98.69 274 LYS B O 1
ATOM 5161 N N . LEU B 1 275 ? -18.125 19.094 8.555 1 98.81 275 LEU B N 1
ATOM 5162 C CA . LEU B 1 275 ? -17.016 18.719 7.688 1 98.81 275 LEU B CA 1
ATOM 5163 C C . LEU B 1 275 ? -16.969 17.203 7.469 1 98.81 275 LEU B C 1
ATOM 5165 O O . LEU B 1 275 ? -16.484 16.734 6.438 1 98.81 275 LEU B O 1
ATOM 5169 N N . LEU B 1 276 ? -17.531 16.422 8.422 1 98.62 276 LEU B N 1
ATOM 5170 C CA . LEU B 1 276 ? -17.422 14.969 8.367 1 98.62 276 LEU B CA 1
ATOM 5171 C C . LEU B 1 276 ? -18.75 14.336 7.977 1 98.62 276 LEU B C 1
ATOM 5173 O O . LEU B 1 276 ? -19.016 13.18 8.305 1 98.62 276 LEU B O 1
ATOM 5177 N N . VAL B 1 277 ? -19.578 15.172 7.352 1 98.5 277 VAL B N 1
ATOM 5178 C CA . VAL B 1 277 ? -20.75 14.602 6.719 1 98.5 277 VAL B CA 1
ATOM 5179 C C . VAL B 1 277 ? -20.344 13.633 5.617 1 98.5 277 VAL B C 1
ATOM 5181 O O . VAL B 1 277 ? -19.453 13.938 4.812 1 98.5 277 VAL B O 1
ATOM 5184 N N . LYS B 1 278 ? -20.938 12.508 5.523 1 97.56 278 LYS B N 1
ATOM 5185 C CA . LYS B 1 278 ? -20.5 11.422 4.652 1 97.56 278 LYS B CA 1
ATOM 5186 C C . LYS B 1 278 ? -20.719 11.773 3.182 1 97.56 278 LYS B C 1
ATOM 5188 O O . LYS B 1 278 ? -19.859 11.523 2.342 1 97.56 278 LYS B O 1
ATOM 5193 N N . ASP B 1 279 ? -21.844 12.414 2.877 1 96.81 279 ASP B N 1
ATOM 5194 C CA . ASP B 1 279 ? -22.125 12.844 1.51 1 96.81 279 ASP B CA 1
ATOM 5195 C C . ASP B 1 279 ? -21.375 14.125 1.165 1 96.81 279 ASP B C 1
ATOM 5197 O O . ASP B 1 279 ? -21.656 15.188 1.721 1 96.81 279 ASP B O 1
ATOM 5201 N N . PRO B 1 280 ? -20.5 14.039 0.215 1 96.12 280 PRO B N 1
ATOM 5202 C CA . PRO B 1 280 ? -19.703 15.234 -0.106 1 96.12 280 PRO B CA 1
ATOM 5203 C C . PRO B 1 280 ? -20.562 16.391 -0.592 1 96.12 280 PRO B C 1
ATOM 5205 O O . PRO B 1 280 ? -20.203 17.562 -0.419 1 96.12 280 PRO B O 1
ATOM 5208 N N . LYS B 1 281 ? -21.719 16.141 -1.158 1 95.69 281 LYS B N 1
ATOM 5209 C CA . LYS B 1 281 ? -22.594 17.203 -1.654 1 95.69 281 LYS B CA 1
ATOM 5210 C C . LYS B 1 281 ? -23.281 17.938 -0.502 1 95.69 281 LYS B C 1
ATOM 5212 O O . LYS B 1 281 ? -23.703 19.078 -0.655 1 95.69 281 LYS B O 1
ATOM 5217 N N . ALA B 1 282 ? -23.406 17.234 0.592 1 97.88 282 ALA B N 1
ATOM 5218 C CA . ALA B 1 282 ? -24.062 17.812 1.757 1 97.88 282 ALA B CA 1
ATOM 5219 C C . ALA B 1 282 ? -23.047 18.391 2.746 1 97.88 282 ALA B C 1
ATOM 5221 O O . ALA B 1 282 ? -23.422 19 3.746 1 97.88 282 ALA B O 1
ATOM 5222 N N . ARG B 1 283 ? -21.781 18.188 2.48 1 97.62 283 ARG B N 1
ATOM 5223 C CA . ARG B 1 283 ? -20.734 18.656 3.375 1 97.62 283 ARG B CA 1
ATOM 5224 C C . ARG B 1 283 ? -20.578 20.172 3.311 1 97.62 283 ARG B C 1
ATOM 5226 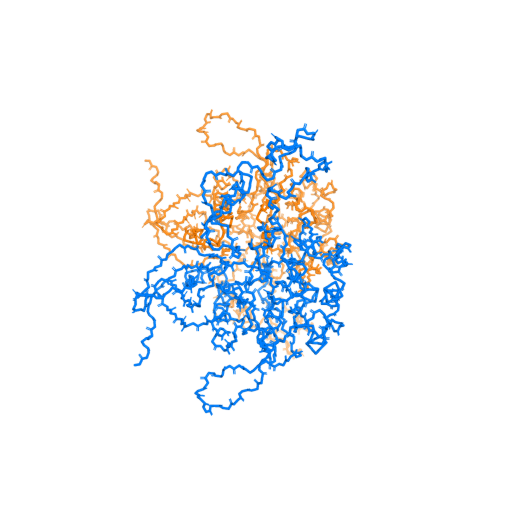O O . ARG B 1 283 ? -20.766 20.766 2.25 1 97.62 283 ARG B O 1
ATOM 5233 N N . ILE B 1 284 ? -20.234 20.766 4.387 1 97.88 284 ILE B N 1
ATOM 5234 C CA . ILE B 1 284 ? -20.062 22.219 4.453 1 97.88 284 ILE B CA 1
ATOM 5235 C C . ILE B 1 284 ? -19.031 22.672 3.412 1 97.88 284 ILE B C 1
ATOM 5237 O O . ILE B 1 284 ? -18.016 22 3.213 1 97.88 284 ILE B O 1
ATOM 5241 N N . GLY B 1 285 ? -19.297 23.75 2.721 1 96.19 285 GLY B N 1
ATOM 5242 C CA . GLY B 1 285 ? -18.422 24.266 1.685 1 96.19 285 GLY B CA 1
ATOM 5243 C C . GLY B 1 285 ? -17.625 25.484 2.135 1 96.19 285 GLY B C 1
ATOM 5244 O O . GLY B 1 285 ? -17.734 25.906 3.285 1 96.19 285 GLY B O 1
ATOM 5245 N N . MET B 1 286 ? -16.875 26 1.22 1 96.25 286 MET B N 1
ATOM 5246 C CA . MET B 1 286 ? -15.953 27.109 1.494 1 96.25 286 MET B CA 1
ATOM 5247 C C . MET B 1 286 ? -16.688 28.297 2.08 1 96.25 286 MET B C 1
ATOM 5249 O O . MET B 1 286 ? -16.281 28.844 3.107 1 96.25 286 MET B O 1
ATOM 5253 N N . LYS B 1 287 ? -17.797 28.719 1.453 1 96.25 287 LYS B N 1
ATOM 5254 C CA . LYS B 1 287 ? -18.531 29.891 1.888 1 96.25 287 LYS B CA 1
ATOM 5255 C C . LYS B 1 287 ? -19.062 29.719 3.311 1 96.25 287 LYS B C 1
ATOM 5257 O O . LYS B 1 287 ? -18.938 30.625 4.137 1 96.25 287 LYS B O 1
ATOM 5262 N N . GLU B 1 288 ? -19.625 28.562 3.557 1 97.56 288 GLU B N 1
ATOM 5263 C CA . GLU B 1 288 ? -20.188 28.297 4.879 1 97.56 288 GLU B CA 1
ATOM 5264 C C . GLU B 1 288 ? -19.078 28.172 5.926 1 97.56 288 GLU B C 1
ATOM 5266 O O . GLU B 1 288 ? -19.266 28.562 7.078 1 97.56 288 GLU B O 1
ATOM 5271 N N . VAL B 1 289 ? -17.906 27.609 5.574 1 97.75 289 VAL B N 1
ATOM 5272 C CA . VAL B 1 289 ? -16.781 27.484 6.496 1 97.75 289 VAL B CA 1
ATOM 5273 C C . VAL B 1 289 ? -16.281 28.859 6.895 1 97.75 289 VAL B C 1
ATOM 5275 O O . VAL B 1 289 ? -16.047 29.125 8.078 1 97.75 289 VAL B O 1
ATOM 5278 N N . LYS B 1 290 ? -16.188 29.812 5.941 1 95.94 290 LYS B N 1
ATOM 5279 C CA . LYS B 1 290 ? -15.68 31.156 6.184 1 95.94 290 LYS B CA 1
ATOM 5280 C C . LYS B 1 290 ? -16.578 31.922 7.152 1 95.94 290 LYS B C 1
ATOM 5282 O O . LYS B 1 290 ? -16.109 32.75 7.918 1 95.94 290 LYS B O 1
ATOM 5287 N N . ARG B 1 291 ? -17.844 31.547 7.168 1 96 291 ARG B N 1
ATOM 5288 C CA . ARG B 1 291 ? -18.812 32.25 7.984 1 96 291 ARG B CA 1
ATOM 5289 C C . ARG B 1 291 ? -19.094 31.516 9.281 1 96 291 ARG B C 1
ATOM 5291 O O . ARG B 1 291 ? -19.875 31.969 10.109 1 96 291 ARG B O 1
ATOM 5298 N N . HIS B 1 292 ? -18.547 30.406 9.445 1 97.75 292 HIS B N 1
ATOM 5299 C CA . HIS B 1 292 ? -18.859 29.578 10.602 1 97.75 292 HIS B CA 1
ATOM 5300 C C . HIS B 1 292 ? -18.453 30.25 11.906 1 97.75 292 HIS B C 1
ATOM 5302 O O . HIS B 1 292 ? -17.391 30.859 11.984 1 97.75 292 HIS B O 1
ATOM 5308 N N . PRO B 1 293 ? -19.188 30.094 12.977 1 97.75 293 PRO B N 1
ATOM 5309 C CA . PRO B 1 293 ? -18.922 30.766 14.25 1 97.75 293 PRO B CA 1
ATOM 5310 C C . PRO B 1 293 ? -17.562 30.391 14.836 1 97.75 293 PRO B C 1
ATOM 5312 O O . PRO B 1 293 ? -16.922 31.203 15.508 1 97.75 293 PRO B O 1
ATOM 5315 N N . PHE B 1 294 ? -17.047 29.234 14.633 1 97.81 294 PHE B N 1
ATOM 5316 C CA . PHE B 1 294 ? -15.766 28.797 15.172 1 97.81 294 PHE B CA 1
ATOM 5317 C C . PHE B 1 294 ? -14.633 29.672 14.641 1 97.81 294 PHE B C 1
ATOM 5319 O O . PHE B 1 294 ? -13.625 29.875 15.32 1 97.81 294 PHE B O 1
ATOM 5326 N N . LEU B 1 295 ? -14.797 30.156 13.406 1 97.31 295 LEU B N 1
ATOM 5327 C CA . LEU B 1 295 ? -13.742 30.922 12.75 1 97.31 295 LEU B CA 1
ATOM 5328 C C . LEU B 1 295 ? -14.062 32.406 12.766 1 97.31 295 LEU B C 1
ATOM 5330 O O . LEU B 1 295 ? -13.383 33.219 12.109 1 97.31 295 LEU B O 1
ATOM 5334 N N . ALA B 1 296 ? -15.047 32.812 13.484 1 92.88 296 ALA B N 1
ATOM 5335 C CA . ALA B 1 296 ? -15.508 34.219 13.508 1 92.88 296 ALA B CA 1
ATOM 5336 C C . ALA B 1 296 ? -14.422 35.125 14.039 1 92.88 296 ALA B C 1
ATOM 5338 O O . ALA B 1 296 ? -14.336 36.281 13.625 1 92.88 296 ALA B O 1
ATOM 5339 N N . SER B 1 297 ? -13.602 34.656 14.875 1 90.12 297 SER B N 1
ATOM 5340 C CA . SER B 1 297 ? -12.586 35.5 15.508 1 90.12 297 SER B CA 1
ATOM 5341 C C . SER B 1 297 ? -11.297 35.5 14.688 1 90.12 297 SER B C 1
ATOM 5343 O O . SER B 1 297 ? -10.328 36.188 15.055 1 90.12 297 SER B O 1
ATOM 5345 N N . VAL B 1 298 ? -11.281 34.719 13.594 1 92.44 298 VAL B N 1
ATOM 5346 C CA . VAL B 1 298 ? -10.078 34.625 12.773 1 92.44 298 VAL B CA 1
ATOM 5347 C C . VAL B 1 298 ? -10.344 35.188 11.383 1 92.44 298 VAL B C 1
ATOM 5349 O O . VAL B 1 298 ? -11.375 34.906 10.773 1 92.44 298 VAL B O 1
ATOM 5352 N N . ASN B 1 299 ? -9.523 36.125 10.992 1 85.69 299 ASN B N 1
ATOM 5353 C CA . ASN B 1 299 ? -9.578 36.562 9.602 1 85.69 299 ASN B CA 1
ATOM 5354 C C . ASN B 1 299 ? -8.75 35.656 8.695 1 85.69 299 ASN B C 1
ATOM 5356 O O . ASN B 1 299 ? -7.516 35.719 8.703 1 85.69 299 ASN B O 1
ATOM 5360 N N . LEU B 1 300 ? -9.414 34.906 7.879 1 85.19 300 LEU B N 1
ATOM 5361 C CA . LEU B 1 300 ? -8.773 33.906 7.051 1 85.19 300 LEU B CA 1
ATOM 5362 C C . LEU B 1 300 ? -7.805 34.531 6.059 1 85.19 300 LEU B C 1
ATOM 5364 O O . LEU B 1 300 ? -6.77 33.938 5.734 1 85.19 300 LEU B O 1
ATOM 5368 N N . SER B 1 301 ? -8.086 35.719 5.621 1 82.31 301 SER B N 1
ATOM 5369 C CA . SER B 1 301 ? -7.273 36.375 4.605 1 82.31 301 SER B CA 1
ATOM 5370 C C . SER B 1 301 ? -5.984 36.938 5.207 1 82.31 301 SER B C 1
ATOM 5372 O O . SER B 1 301 ? -4.988 37.094 4.5 1 82.31 301 SER B O 1
ATOM 5374 N N . THR B 1 302 ? -5.992 37.125 6.582 1 84.94 302 THR B N 1
ATOM 5375 C CA . THR B 1 302 ? -4.816 37.75 7.176 1 84.94 302 THR B CA 1
ATOM 5376 C C . THR B 1 302 ? -4.227 36.875 8.273 1 84.94 302 THR B C 1
ATOM 5378 O O . THR B 1 302 ? -3.342 37.312 9.016 1 84.94 302 THR B O 1
ATOM 5381 N N . VAL B 1 303 ? -4.762 35.719 8.328 1 85.19 303 VAL B N 1
ATOM 5382 C CA . VAL B 1 303 ? -4.371 34.844 9.438 1 85.19 303 VAL B CA 1
ATOM 5383 C C . VAL B 1 303 ? -2.871 34.594 9.375 1 85.19 303 VAL B C 1
ATOM 5385 O O . VAL B 1 303 ? -2.211 34.438 10.406 1 85.19 303 VAL B O 1
ATOM 5388 N N . ALA B 1 304 ? -2.297 34.594 8.234 1 85.12 304 ALA B N 1
ATOM 5389 C CA . ALA B 1 304 ? -0.882 34.312 8.047 1 85.12 304 ALA B CA 1
ATOM 5390 C C . ALA B 1 304 ? 0 35.406 8.625 1 85.12 304 ALA B C 1
ATOM 5392 O O . ALA B 1 304 ? 1.193 35.188 8.852 1 85.12 304 ALA B O 1
ATOM 5393 N N . ASP B 1 305 ? -0.608 36.531 8.914 1 85.75 305 ASP B N 1
ATOM 5394 C CA . ASP B 1 305 ? 0.151 37.688 9.398 1 85.75 305 ASP B CA 1
ATOM 5395 C C . ASP B 1 305 ? -0.063 37.875 10.891 1 85.75 305 ASP B C 1
ATOM 5397 O O . ASP B 1 305 ? 0.537 38.781 11.492 1 85.75 305 ASP B O 1
ATOM 5401 N N . GLN B 1 306 ? -0.842 37.125 11.445 1 86.88 306 GLN B N 1
ATOM 5402 C CA . GLN B 1 306 ? -1.143 37.25 12.867 1 86.88 306 GLN B CA 1
ATOM 5403 C C . GLN B 1 306 ? -0.083 36.562 13.719 1 86.88 306 GLN B C 1
ATOM 5405 O O . GLN B 1 306 ? 0.556 35.594 13.273 1 86.88 306 GLN B O 1
ATOM 5410 N N . ASP B 1 307 ? 0.115 37.125 14.844 1 87.81 307 ASP B N 1
ATOM 5411 C CA . ASP B 1 307 ? 0.976 36.438 15.797 1 87.81 307 ASP B CA 1
ATOM 5412 C C . ASP B 1 307 ? 0.233 35.281 16.484 1 87.81 307 ASP B C 1
ATOM 5414 O O . ASP B 1 307 ? -0.656 35.531 17.312 1 87.81 307 ASP B O 1
ATOM 5418 N N . VAL B 1 308 ? 0.59 34.062 16.125 1 90.19 308 VAL B N 1
ATOM 5419 C CA . VAL B 1 308 ? -0.171 32.938 16.625 1 90.19 308 VAL B CA 1
ATOM 5420 C C . VAL B 1 308 ? 0.682 32.125 17.594 1 90.19 308 VAL B C 1
ATOM 5422 O O . VAL B 1 308 ? 0.212 31.141 18.172 1 90.19 308 VAL B O 1
ATOM 5425 N N . ALA B 1 309 ? 1.918 32.438 17.859 1 86.44 309 ALA B N 1
ATOM 5426 C CA . ALA B 1 309 ? 2.861 31.656 18.656 1 86.44 309 ALA B CA 1
ATOM 5427 C C . ALA B 1 309 ? 2.367 31.5 20.094 1 86.44 309 ALA B C 1
ATOM 5429 O O . ALA B 1 309 ? 2.496 30.422 20.688 1 86.44 309 ALA B O 1
ATOM 5430 N N . ASP B 1 310 ? 1.76 32.5 20.547 1 82.56 310 ASP B N 1
ATOM 5431 C CA . ASP B 1 310 ? 1.345 32.531 21.938 1 82.56 310 ASP B CA 1
ATOM 5432 C C . ASP B 1 310 ? 0.194 31.562 22.188 1 82.56 310 ASP B C 1
ATOM 5434 O O . ASP B 1 310 ? -0.015 31.109 23.312 1 82.56 310 ASP B O 1
ATOM 5438 N N . PHE B 1 311 ? -0.54 31.266 21.141 1 87.38 311 PHE B N 1
ATOM 5439 C CA . PHE B 1 311 ? -1.661 30.344 21.297 1 87.38 311 PHE B CA 1
ATOM 5440 C C . PHE B 1 311 ? -1.168 28.938 21.547 1 87.38 311 PHE B C 1
ATOM 5442 O O . PHE B 1 311 ? -1.93 28.078 22.016 1 87.38 311 PHE B O 1
ATOM 5449 N N . TRP B 1 312 ? 0.042 28.688 21.219 1 86 312 TRP B N 1
ATOM 5450 C CA . TRP B 1 312 ? 0.604 27.359 21.344 1 86 312 TRP B CA 1
ATOM 5451 C C . TRP B 1 312 ? 1.275 27.172 22.703 1 86 312 TRP B C 1
ATOM 5453 O O . TRP B 1 312 ? 1.971 26.172 22.922 1 86 312 TRP B O 1
ATOM 5463 N N . LEU B 1 313 ? 1.097 28.125 23.562 1 72.25 313 LEU B N 1
ATOM 5464 C CA . LEU B 1 313 ? 1.666 28.047 24.906 1 72.25 313 LEU B CA 1
ATOM 5465 C C . LEU B 1 313 ? 0.683 27.406 25.875 1 72.25 313 LEU B C 1
ATOM 5467 O O . LEU B 1 313 ? -0.524 27.641 25.781 1 72.25 313 LEU B O 1
ATOM 5471 N N . ARG B 1 314 ? 1.122 26.359 26.422 1 59.5 314 ARG B N 1
ATOM 5472 C CA . ARG B 1 314 ? 0.299 25.766 27.484 1 59.5 314 ARG B CA 1
ATOM 5473 C C . ARG B 1 314 ? 0.47 26.516 28.797 1 59.5 314 ARG B C 1
ATOM 5475 O O . ARG B 1 314 ? 1.596 26.781 29.219 1 59.5 314 ARG B O 1
ATOM 5482 N N . GLU B 1 315 ? -0.463 27.391 29.016 1 47.66 315 GLU B N 1
ATOM 5483 C CA . GLU B 1 315 ? -0.376 28.047 30.312 1 47.66 315 GLU B CA 1
ATOM 5484 C C . GLU B 1 315 ? -0.57 27.047 31.453 1 47.66 315 GLU B C 1
ATOM 5486 O O . GLU B 1 315 ? -1.601 26.375 31.531 1 47.66 315 GLU B O 1
ATOM 5491 N N . THR B 1 316 ? 0.331 26.172 31.531 1 45.12 316 THR B N 1
ATOM 5492 C CA . THR B 1 316 ? 0.14 25.484 32.812 1 45.12 316 THR B CA 1
ATOM 5493 C C . THR B 1 316 ? 0.147 26.469 33.969 1 45.12 316 THR B C 1
ATOM 5495 O O . THR B 1 316 ? 1.034 27.328 34.062 1 45.12 316 THR B O 1
ATOM 5498 N N . PRO B 1 317 ? -1.062 26.75 34.469 1 41 317 PRO B N 1
ATOM 5499 C CA . PRO B 1 317 ? -1.05 27.672 35.594 1 41 317 PRO B CA 1
ATOM 5500 C C . PRO B 1 317 ? 0.12 27.422 36.562 1 41 317 PRO B C 1
ATOM 5502 O O . PRO B 1 317 ? 0.384 26.281 36.938 1 41 317 PRO B O 1
ATOM 5505 N N . TRP B 1 318 ? 1.094 28.141 36.281 1 41.88 318 TRP B N 1
ATOM 5506 C CA . TRP B 1 318 ? 2.119 28.156 37.312 1 41.88 318 TRP B CA 1
ATOM 5507 C C . TRP B 1 318 ? 1.52 28.516 38.656 1 41.88 318 TRP B C 1
ATOM 5509 O O . TRP B 1 318 ? 0.691 29.422 38.75 1 41.88 318 TRP B O 1
ATOM 5519 N N . VAL B 1 319 ? 1.274 27.625 39.344 1 45 319 VAL B N 1
ATOM 5520 C CA . VAL B 1 319 ? 0.842 28 40.688 1 45 319 VAL B CA 1
ATOM 5521 C C . VAL B 1 319 ? 2.055 28.359 41.562 1 45 319 VAL B C 1
ATOM 5523 O O . VAL B 1 319 ? 3.025 27.594 41.625 1 45 319 VAL B O 1
ATOM 5526 N N . ASP B 1 320 ? 2.225 29.594 41.656 1 44.91 320 ASP B N 1
ATOM 5527 C CA . ASP B 1 320 ? 3.254 30.062 42.594 1 44.91 320 ASP B CA 1
ATOM 5528 C C . ASP B 1 320 ? 3.264 29.234 43.875 1 44.91 320 ASP B C 1
ATOM 5530 O O . ASP B 1 320 ? 2.219 29.031 44.5 1 44.91 320 ASP B O 1
ATOM 5534 N N . GLU B 1 321 ? 4.43 28.703 44.031 1 50.84 321 GLU B N 1
ATOM 5535 C CA . GLU B 1 321 ? 4.551 27.938 45.25 1 50.84 321 GLU B CA 1
ATOM 5536 C C . GLU B 1 321 ? 3.959 28.703 46.438 1 50.84 321 GLU B C 1
ATOM 5538 O O . GLU B 1 321 ? 3.326 28.125 47.312 1 50.84 321 GLU B O 1
ATOM 5543 N N . ALA B 1 322 ? 4.266 30 46.344 1 52.12 322 ALA B N 1
ATOM 5544 C CA . ALA B 1 322 ? 3.82 30.859 47.438 1 52.12 322 ALA B CA 1
ATOM 5545 C C . ALA B 1 322 ? 2.297 30.906 47.5 1 52.12 322 ALA B C 1
ATOM 5547 O O . ALA B 1 322 ? 1.728 31.156 48.562 1 52.12 322 ALA B O 1
ATOM 5548 N N . SER B 1 323 ? 1.699 30.547 46.469 1 54.69 323 SER B N 1
ATOM 5549 C CA . SER B 1 323 ? 0.247 30.703 46.438 1 54.69 323 SER B CA 1
ATOM 5550 C C . SER B 1 323 ? -0.445 29.359 46.688 1 54.69 323 SER B C 1
ATOM 5552 O O . SER B 1 323 ? -1.663 29.312 46.875 1 54.69 323 SER B O 1
ATOM 5554 N N . ILE B 1 324 ? 0.31 28.375 46.5 1 58.09 324 ILE B N 1
ATOM 5555 C CA . ILE B 1 324 ? -0.27 27.078 46.781 1 58.09 324 ILE B CA 1
ATOM 5556 C C . ILE B 1 324 ? -0.393 26.875 48.281 1 58.09 324 ILE B C 1
ATOM 5558 O O . ILE B 1 324 ? 0.611 26.859 49 1 58.09 324 ILE B O 1
ATOM 5562 N N . SER B 1 325 ? -1.476 26.969 48.719 1 64.06 325 SER B N 1
ATOM 5563 C CA . SER B 1 325 ? -1.729 26.859 50.156 1 64.06 325 SER B CA 1
ATOM 5564 C C . SER B 1 325 ? -2.113 25.438 50.562 1 64.06 325 SER B C 1
ATOM 5566 O O . SER B 1 325 ? -2.037 25.078 51.719 1 64.06 325 SER B O 1
ATOM 5568 N N . ALA B 1 326 ? -2.492 24.641 49.375 1 66.81 326 ALA B N 1
ATOM 5569 C CA . ALA B 1 326 ? -2.922 23.281 49.688 1 66.81 326 ALA B CA 1
ATOM 5570 C C . ALA B 1 326 ? -2.445 22.312 48.625 1 66.81 326 ALA B C 1
ATOM 5572 O O . ALA B 1 326 ? -2.158 22.703 47.5 1 66.81 326 ALA B O 1
ATOM 5573 N N . CYS B 1 327 ? -2.262 21.047 49.062 1 60.03 327 CYS B N 1
ATOM 5574 C CA . CYS B 1 327 ? -1.898 19.953 48.156 1 60.03 327 CYS B CA 1
ATOM 5575 C C . CYS B 1 327 ? -2.951 19.766 47.062 1 60.03 327 CYS B C 1
ATOM 5577 O O . CYS B 1 327 ? -4.148 19.719 47.344 1 60.03 327 CYS B O 1
ATOM 5579 N N . MET B 1 328 ? -2.486 19.781 45.844 1 62.81 328 MET B N 1
ATOM 5580 C CA . MET B 1 328 ? -3.416 19.672 44.719 1 62.81 328 MET B CA 1
ATOM 5581 C C . MET B 1 328 ? -4.051 18.281 44.688 1 62.81 328 MET B C 1
ATOM 5583 O O . MET B 1 328 ? -5.16 18.125 44.188 1 62.81 328 MET B O 1
ATOM 5587 N N . ALA B 1 329 ? -3.387 17.375 45.25 1 60.88 329 ALA B N 1
ATOM 5588 C CA . ALA B 1 329 ? -3.891 16 45.219 1 60.88 329 ALA B CA 1
ATOM 5589 C C . ALA B 1 329 ? -4.883 15.773 46.375 1 60.88 329 ALA B C 1
ATOM 5591 O O . ALA B 1 329 ? -5.984 15.266 46.156 1 60.88 329 ALA B O 1
ATOM 5592 N N . CYS B 1 330 ? -4.488 16.047 47.5 1 62.59 330 CYS B N 1
ATOM 5593 C CA . CYS B 1 330 ? -5.34 15.703 48.656 1 62.59 330 CYS B CA 1
ATOM 5594 C C . CYS B 1 330 ? -6.016 16.953 49.219 1 62.59 330 CYS B C 1
ATOM 5596 O O . CYS B 1 330 ? -6.773 16.859 50.188 1 62.59 330 CYS B O 1
ATOM 5598 N N . GLU B 1 331 ? -5.727 18.094 48.656 1 72.81 331 GLU B N 1
ATOM 5599 C CA . GLU B 1 331 ? -6.359 19.375 48.938 1 72.81 331 GLU B CA 1
ATOM 5600 C C . GLU B 1 331 ? -6.066 19.844 50.375 1 72.81 331 GLU B C 1
ATOM 5602 O O . GLU B 1 331 ? -6.688 20.781 50.844 1 72.81 331 GLU B O 1
ATOM 5607 N N . ARG B 1 332 ? -5.23 19.172 51.094 1 71.31 332 ARG B N 1
ATOM 5608 C CA . ARG B 1 332 ? -4.875 19.609 52.438 1 71.31 332 ARG B CA 1
ATOM 5609 C C . ARG B 1 332 ? -3.949 20.828 52.375 1 71.31 332 ARG B C 1
ATOM 5611 O O . ARG B 1 332 ? -3.049 20.891 51.531 1 71.31 332 ARG B O 1
ATOM 5618 N N . PRO B 1 333 ? -4.148 21.797 53.188 1 71.12 333 PRO B N 1
ATOM 5619 C CA . PRO B 1 333 ? -3.346 23.016 53.188 1 71.12 333 PRO B CA 1
ATOM 5620 C C . PRO B 1 333 ? -1.899 22.766 53.625 1 71.12 333 PRO B C 1
ATOM 5622 O O . PRO B 1 333 ? -1.64 21.922 54.469 1 71.12 333 PRO B O 1
ATOM 5625 N N . PHE B 1 334 ? -0.981 23.375 52.812 1 67.56 334 PHE B N 1
ATOM 5626 C CA . PHE B 1 334 ? 0.414 23.312 53.25 1 67.56 334 PHE B CA 1
ATOM 5627 C C . PHE B 1 334 ? 0.661 24.25 54.438 1 67.56 334 PHE B C 1
ATOM 5629 O O . PHE B 1 334 ? 0.164 25.375 54.469 1 67.56 334 PHE B O 1
ATOM 5636 N N . GLY B 1 335 ? 1.144 23.781 55.562 1 65.06 335 GLY B N 1
ATOM 5637 C CA . GLY B 1 335 ? 1.473 24.625 56.688 1 65.06 335 GLY B CA 1
ATOM 5638 C C . GLY B 1 335 ? 2.518 25.688 56.375 1 65.06 335 GLY B C 1
ATOM 5639 O O . GLY B 1 335 ? 3.219 25.578 55.375 1 65.06 335 GLY B O 1
ATOM 5640 N N . ILE B 1 336 ? 2.67 26.781 57.094 1 63.34 336 ILE B N 1
ATOM 5641 C CA . ILE B 1 336 ? 3.512 27.953 56.875 1 63.34 336 ILE B CA 1
ATOM 5642 C C . ILE B 1 336 ? 4.969 27.516 56.75 1 63.34 336 ILE B C 1
ATOM 5644 O O . ILE B 1 336 ? 5.719 28.125 55.969 1 63.34 336 ILE B O 1
ATOM 5648 N N . LEU B 1 337 ? 5.445 26.469 57.438 1 58.41 337 LEU B N 1
ATOM 5649 C CA . LEU B 1 337 ? 6.852 26.094 57.469 1 58.41 337 LEU B CA 1
ATOM 5650 C C . LEU B 1 337 ? 7.105 24.844 56.656 1 58.41 337 LEU B C 1
ATOM 5652 O O . LEU B 1 337 ? 8.195 24.266 56.688 1 58.41 337 LEU B O 1
ATOM 5656 N N . ARG B 1 338 ? 6.148 24.359 55.906 1 54.62 338 ARG B N 1
ATOM 5657 C CA . ARG B 1 338 ? 6.355 23.078 55.219 1 54.62 338 ARG B CA 1
ATOM 5658 C C . ARG B 1 338 ? 6.648 23.281 53.75 1 54.62 338 ARG B C 1
ATOM 5660 O O . ARG B 1 338 ? 6.105 24.188 53.125 1 54.62 338 ARG B O 1
ATOM 5667 N N . SER B 1 339 ? 7.645 22.594 53.344 1 54.84 339 SER B N 1
ATOM 5668 C CA . SER B 1 339 ? 8.039 22.594 51.938 1 54.84 339 SER B CA 1
ATOM 5669 C C . SER B 1 339 ? 6.891 22.156 51.062 1 54.84 339 SER B C 1
ATOM 5671 O O . SER B 1 339 ? 6.188 21.188 51.344 1 54.84 339 SER B O 1
ATOM 5673 N N . LYS B 1 340 ? 6.34 22.969 50.219 1 56.31 340 LYS B N 1
ATOM 5674 C CA . LYS B 1 340 ? 5.23 22.75 49.312 1 56.31 340 LYS B CA 1
ATOM 5675 C C . LYS B 1 340 ? 5.625 21.781 48.188 1 56.31 340 LYS B C 1
ATOM 5677 O O . LYS B 1 340 ? 4.832 21.5 47.281 1 56.31 340 LYS B O 1
ATOM 5682 N N . ARG B 1 341 ? 6.77 21.266 48.312 1 57.09 341 ARG B N 1
ATOM 5683 C CA . ARG B 1 341 ? 7.316 20.344 47.312 1 57.09 341 ARG B CA 1
ATOM 5684 C C . ARG B 1 341 ? 6.699 18.953 47.438 1 57.09 341 ARG B C 1
ATOM 5686 O O . ARG B 1 341 ? 6.656 18.203 46.469 1 57.09 341 ARG B O 1
ATOM 5693 N N . PHE B 1 342 ? 6.34 18.578 48.656 1 56.75 342 PHE B N 1
ATOM 5694 C CA . PHE B 1 342 ? 5.805 17.281 49.062 1 56.75 342 PHE B CA 1
ATOM 5695 C C . PHE B 1 342 ? 4.605 17.453 50 1 56.75 342 PHE B C 1
ATOM 5697 O O . PHE B 1 342 ? 4.656 18.234 50.938 1 56.75 342 PHE B O 1
ATOM 5704 N N . CYS B 1 343 ? 3.447 16.797 49.562 1 57.44 343 CYS B N 1
ATOM 5705 C CA . CYS B 1 343 ? 2.312 16.797 50.469 1 57.44 343 CYS B CA 1
ATOM 5706 C C . CYS B 1 343 ? 2.498 15.758 51.562 1 57.44 343 CYS B C 1
ATOM 5708 O O . CYS B 1 343 ? 2.553 14.562 51.281 1 57.44 343 CYS B O 1
ATOM 5710 N N . HIS B 1 344 ? 2.705 16.203 52.719 1 59.75 344 HIS B N 1
ATOM 5711 C CA . HIS B 1 344 ? 2.924 15.305 53.844 1 59.75 344 HIS B CA 1
ATOM 5712 C C . HIS B 1 344 ? 1.654 14.539 54.188 1 59.75 344 HIS B C 1
ATOM 5714 O O . HIS B 1 344 ? 1.711 13.523 54.906 1 59.75 344 HIS B O 1
ATOM 5720 N N . SER B 1 345 ? 0.592 15.117 53.688 1 62.78 345 SER B N 1
ATOM 5721 C CA . SER B 1 345 ? -0.665 14.453 54 1 62.78 345 SER B CA 1
ATOM 5722 C C . SER B 1 345 ? -0.94 13.289 53.062 1 62.78 345 SER B C 1
ATOM 5724 O O . SER B 1 345 ? -1.355 12.211 53.5 1 62.78 345 SER B O 1
ATOM 5726 N N . CYS B 1 346 ? -0.849 13.508 51.844 1 59.53 346 CYS B N 1
ATOM 5727 C CA . CYS B 1 346 ? -1.242 12.438 50.938 1 59.53 346 CYS B CA 1
ATOM 5728 C C . CYS B 1 346 ? -0.025 11.836 50.25 1 59.53 346 CYS B C 1
ATOM 5730 O O . CYS B 1 346 ? -0.149 10.867 49.5 1 59.53 346 CYS B O 1
ATOM 5732 N N . GLY B 1 347 ? 1.054 12.25 50.5 1 54.28 347 GLY B N 1
ATOM 5733 C CA . GLY B 1 347 ? 2.303 11.734 49.969 1 54.28 347 GLY B CA 1
ATOM 5734 C C . GLY B 1 347 ? 2.561 12.164 48.531 1 54.28 347 GLY B C 1
ATOM 5735 O O . GLY B 1 347 ? 3.564 11.773 47.938 1 54.28 347 GLY B O 1
ATOM 5736 N N . ARG B 1 348 ? 1.613 12.641 48.062 1 48.41 348 ARG B N 1
ATOM 5737 C CA . ARG B 1 348 ? 1.76 12.977 46.656 1 48.41 348 ARG B CA 1
ATOM 5738 C C . ARG B 1 348 ? 2.596 14.242 46.469 1 48.41 348 ARG B C 1
ATOM 5740 O O . ARG B 1 348 ? 2.623 15.102 47.344 1 48.41 348 ARG B O 1
ATOM 5747 N N . ILE B 1 349 ? 3.682 14.148 45.719 1 45.81 349 ILE B N 1
ATOM 5748 C CA . ILE B 1 349 ? 4.633 15.219 45.438 1 45.81 349 ILE B CA 1
ATOM 5749 C C . ILE B 1 349 ? 3.932 16.375 44.719 1 45.81 349 ILE B C 1
ATOM 5751 O O . ILE B 1 349 ? 3.248 16.156 43.719 1 45.81 349 ILE B O 1
ATOM 5755 N N . THR B 1 350 ? 3.66 17.453 45.375 1 47.56 350 THR B N 1
ATOM 5756 C CA . THR B 1 350 ? 3.367 18.641 44.562 1 47.56 350 THR B CA 1
ATOM 5757 C C . THR B 1 350 ? 4.496 18.922 43.594 1 47.56 350 THR B C 1
ATOM 5759 O O . THR B 1 350 ? 5.535 18.266 43.625 1 47.56 350 THR B O 1
ATOM 5762 N N . CYS B 1 351 ? 4.582 20.219 42.812 1 48.88 351 CYS B N 1
ATOM 5763 C CA . CYS B 1 351 ? 5.699 20.438 41.906 1 48.88 351 CYS B CA 1
ATOM 5764 C C . CYS B 1 351 ? 7.016 20.016 42.531 1 48.88 351 CYS B C 1
ATOM 5766 O O . CYS B 1 351 ? 7.277 20.328 43.688 1 48.88 351 CYS B O 1
ATOM 5768 N N . ASN B 1 352 ? 7.582 18.938 42.375 1 44.25 352 ASN B N 1
ATOM 5769 C CA . ASN B 1 352 ? 8.812 18.438 43 1 44.25 352 ASN B CA 1
ATOM 5770 C C . ASN B 1 352 ? 9.867 19.531 43.094 1 44.25 352 ASN B C 1
ATOM 5772 O O . ASN B 1 352 ? 9.711 20.609 42.531 1 44.25 352 ASN B O 1
ATOM 5776 N N . ALA B 1 353 ? 11.062 19.172 43.875 1 47.16 353 ALA B N 1
ATOM 5777 C CA . ALA B 1 353 ? 12.281 19.969 44.031 1 47.16 353 ALA B CA 1
ATOM 5778 C C . ALA B 1 353 ? 12.734 20.562 42.688 1 47.16 353 ALA B C 1
ATOM 5780 O O . ALA B 1 353 ? 12.844 19.844 41.688 1 47.16 353 ALA B O 1
ATOM 5781 N N . CYS B 1 354 ? 12.555 21.922 42.719 1 48.88 354 CYS B N 1
ATOM 5782 C CA . CYS B 1 354 ? 13.141 22.562 41.531 1 48.88 354 CYS B CA 1
ATOM 5783 C C . CYS B 1 354 ? 14.594 22.141 41.344 1 48.88 354 CYS B C 1
ATOM 5785 O O . CYS B 1 354 ? 15.32 21.969 42.312 1 48.88 354 CYS B O 1
ATOM 5787 N N . ILE B 1 355 ? 14.805 21.719 40.25 1 54.78 355 ILE B N 1
ATOM 5788 C CA . ILE B 1 355 ? 16.219 21.484 40 1 54.78 355 ILE B CA 1
ATOM 5789 C C . ILE B 1 355 ? 16.984 22.812 40.062 1 54.78 355 ILE B C 1
ATOM 5791 O O . ILE B 1 355 ? 16.391 23.875 39.906 1 54.78 355 ILE B O 1
ATOM 5795 N N . GLY B 1 356 ? 18.156 22.719 40.594 1 57.25 356 GLY B N 1
ATOM 5796 C CA . GLY B 1 356 ? 19 23.906 40.688 1 57.25 356 GLY B CA 1
ATOM 5797 C C . GLY B 1 356 ? 19.188 24.609 39.344 1 57.25 356 GLY B C 1
ATOM 5798 O O . GLY B 1 356 ? 19.312 25.828 39.312 1 57.25 356 GLY B O 1
ATOM 5799 N N . ASP B 1 357 ? 19 23.781 38.344 1 62.53 357 ASP B N 1
ATOM 5800 C CA . ASP B 1 357 ? 19.328 24.344 37.031 1 62.53 357 ASP B CA 1
ATOM 5801 C C . ASP B 1 357 ? 18.094 24.969 36.406 1 62.53 357 ASP B C 1
ATOM 5803 O O . ASP B 1 357 ? 16.984 24.469 36.562 1 62.53 357 ASP B O 1
ATOM 5807 N N . LEU B 1 358 ? 18.266 25.953 35.906 1 64.69 358 LEU B N 1
ATOM 5808 C CA . LEU B 1 358 ? 17.25 26.594 35.062 1 64.69 358 LEU B CA 1
ATOM 5809 C C . LEU B 1 358 ? 17.078 25.859 33.75 1 64.69 358 LEU B C 1
ATOM 5811 O O . LEU B 1 358 ? 18.047 25.312 33.219 1 64.69 358 LEU B O 1
ATOM 5815 N N . ARG B 1 359 ? 15.836 25.641 33.438 1 64.44 359 ARG B N 1
ATOM 5816 C CA . ARG B 1 359 ? 15.57 24.984 32.156 1 64.44 359 ARG B CA 1
ATOM 5817 C C . ARG B 1 359 ? 14.75 25.891 31.25 1 64.44 359 ARG B C 1
ATOM 5819 O O . ARG B 1 359 ? 13.891 26.641 31.719 1 64.44 359 ARG B O 1
ATOM 5826 N N . ILE B 1 360 ? 15.258 25.875 30.109 1 63.94 360 ILE B N 1
ATOM 5827 C CA . ILE B 1 360 ? 14.398 26.5 29.109 1 63.94 360 ILE B CA 1
ATOM 5828 C C . ILE B 1 360 ? 13.156 25.625 28.891 1 63.94 360 ILE B C 1
ATOM 5830 O O . ILE B 1 360 ? 13.266 24.422 28.672 1 63.94 360 ILE B O 1
ATOM 5834 N N . ILE B 1 361 ? 12.062 26.062 29.297 1 60.5 361 ILE B N 1
ATOM 5835 C CA . ILE B 1 361 ? 10.797 25.375 29.047 1 60.5 361 ILE B CA 1
ATOM 5836 C C . ILE B 1 361 ? 10.383 25.562 27.594 1 60.5 361 ILE B C 1
ATOM 5838 O O . ILE B 1 361 ? 10.062 26.672 27.172 1 60.5 361 ILE B O 1
ATOM 5842 N N . PRO B 1 362 ? 10.5 24.578 26.828 1 59.66 362 PRO B N 1
ATOM 5843 C CA . PRO B 1 362 ? 10.164 24.719 25.406 1 59.66 362 PRO B CA 1
ATOM 5844 C C . PRO B 1 362 ? 8.711 25.156 25.188 1 59.66 362 PRO B C 1
ATOM 5846 O O . PRO B 1 362 ? 7.816 24.734 25.922 1 59.66 362 PRO B O 1
ATOM 5849 N N . GLU B 1 363 ? 8.562 26.156 24.312 1 56.75 363 GLU B N 1
ATOM 5850 C CA . GLU B 1 363 ? 7.262 26.625 23.859 1 56.75 363 GLU B CA 1
ATOM 5851 C C . GLU B 1 363 ? 6.508 27.328 24.984 1 56.75 363 GLU B C 1
ATOM 5853 O O . GLU B 1 363 ? 5.316 27.109 25.172 1 56.75 363 GLU B O 1
ATOM 5858 N N . SER B 1 364 ? 7.355 27.828 25.891 1 58.78 364 SER B N 1
ATOM 5859 C CA . SER B 1 364 ? 6.801 28.641 26.969 1 58.78 364 SER B CA 1
ATOM 5860 C C . SER B 1 364 ? 7.004 30.125 26.703 1 58.78 364 SER B C 1
ATOM 5862 O O . SER B 1 364 ? 7.879 30.516 25.922 1 58.78 364 SER B O 1
ATOM 5864 N N . ARG B 1 365 ? 6.035 30.922 27.188 1 55.47 365 ARG B N 1
ATOM 5865 C CA . ARG B 1 365 ? 6.172 32.375 27.078 1 55.47 365 ARG B CA 1
ATOM 5866 C C . ARG B 1 365 ? 7.426 32.844 27.781 1 55.47 365 ARG B C 1
ATOM 5868 O O . ARG B 1 365 ? 7.914 33.969 27.5 1 55.47 365 ARG B O 1
ATOM 5875 N N . TRP B 1 366 ? 7.859 32.031 28.703 1 53.59 366 TRP B N 1
ATOM 5876 C CA . TRP B 1 366 ? 9.047 32.375 29.469 1 53.59 366 TRP B CA 1
ATOM 5877 C C . TRP B 1 366 ? 10.312 31.922 28.75 1 53.59 366 TRP B C 1
ATOM 5879 O O . TRP B 1 366 ? 10.578 30.719 28.672 1 53.59 366 TRP B O 1
ATOM 5889 N N . LYS B 1 367 ? 10.891 32.844 27.969 1 59.69 367 LYS B N 1
ATOM 5890 C CA . LYS B 1 367 ? 12.109 32.531 27.219 1 59.69 367 LYS B CA 1
ATOM 5891 C C . LYS B 1 367 ? 13.289 32.312 28.172 1 59.69 367 LYS B C 1
ATOM 5893 O O . LYS B 1 367 ? 14.227 31.562 27.844 1 59.69 367 LYS B O 1
ATOM 5898 N N . ALA B 1 368 ? 13.305 32.938 29.328 1 58.81 368 ALA B N 1
ATOM 5899 C CA . ALA B 1 368 ? 14.375 32.75 30.312 1 58.81 368 ALA B CA 1
ATOM 5900 C C . ALA B 1 368 ? 14.273 31.391 31 1 58.81 368 ALA B C 1
ATOM 5902 O O . ALA B 1 368 ? 13.172 30.891 31.234 1 58.81 368 ALA B O 1
ATOM 5903 N N . PRO B 1 369 ? 15.43 30.734 30.984 1 62.44 369 PRO B N 1
ATOM 5904 C CA . PRO B 1 369 ? 15.391 29.484 31.75 1 62.44 369 PRO B CA 1
ATOM 5905 C C . PRO B 1 369 ? 14.625 29.609 33.062 1 62.44 369 PRO B C 1
ATOM 5907 O O . PRO B 1 369 ? 14.727 30.641 33.719 1 62.44 369 PRO B O 1
ATOM 5910 N N . GLN B 1 370 ? 13.781 28.734 33.188 1 60 370 GLN B N 1
ATOM 5911 C CA . GLN B 1 370 ? 12.945 28.734 34.406 1 60 370 GLN B CA 1
ATOM 5912 C C . GLN B 1 370 ? 13.328 27.578 35.344 1 60 370 GLN B C 1
ATOM 5914 O O . GLN B 1 370 ? 13.906 26.578 34.875 1 60 370 GLN B O 1
ATOM 5919 N N . ARG B 1 371 ? 13.219 27.812 36.531 1 58.44 371 ARG B N 1
ATOM 5920 C CA . ARG B 1 371 ? 13.328 26.703 37.469 1 58.44 371 ARG B CA 1
ATOM 5921 C C . ARG B 1 371 ? 12.156 25.734 37.312 1 58.44 371 ARG B C 1
ATOM 5923 O O . ARG B 1 371 ? 11.008 26.156 37.219 1 58.44 371 ARG B O 1
ATOM 5930 N N . VAL B 1 372 ? 12.477 24.562 36.969 1 62.19 372 VAL B N 1
ATOM 5931 C CA . VAL B 1 372 ? 11.461 23.531 36.781 1 62.19 372 VAL B CA 1
ATOM 5932 C C . VAL B 1 372 ? 11.617 22.453 37.844 1 62.19 372 VAL B C 1
ATOM 5934 O O . VAL B 1 372 ? 12.695 22.297 38.406 1 62.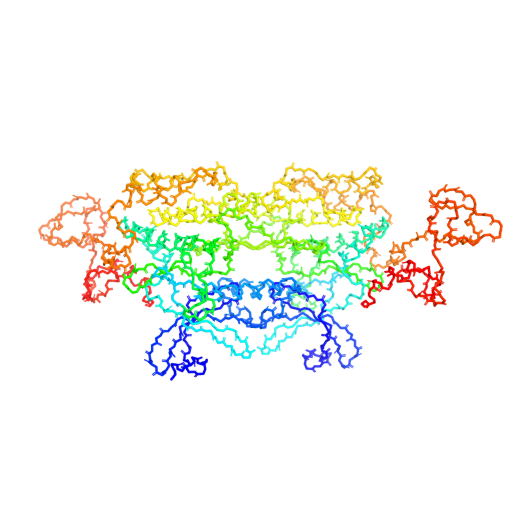19 372 VAL B O 1
ATOM 5937 N N . CYS B 1 373 ? 10.43 21.938 38.188 1 59.12 373 CYS B N 1
ATOM 5938 C CA . CYS B 1 373 ? 10.523 20.875 39.156 1 59.12 373 CYS B CA 1
ATOM 5939 C C . CYS B 1 373 ? 11.156 19.625 38.562 1 59.12 373 CYS B C 1
ATOM 5941 O O . CYS B 1 373 ? 11.312 19.531 37.344 1 59.12 373 CYS B O 1
ATOM 5943 N N . THR B 1 374 ? 11.633 18.75 39.375 1 56.34 374 THR B N 1
ATOM 5944 C CA . THR B 1 374 ? 12.305 17.531 38.938 1 56.34 374 THR B CA 1
ATOM 5945 C C . THR B 1 374 ? 11.43 16.766 37.938 1 56.34 374 THR B C 1
ATOM 5947 O O . THR B 1 374 ? 11.93 16.234 36.938 1 56.34 374 THR B O 1
ATOM 5950 N N . ALA B 1 375 ? 10.195 16.766 38.156 1 57 375 ALA B N 1
ATOM 5951 C CA . ALA B 1 375 ? 9.289 16.031 37.312 1 57 375 ALA B CA 1
ATOM 5952 C C . ALA B 1 375 ? 9.156 16.703 35.938 1 57 375 ALA B C 1
ATOM 5954 O O . ALA B 1 375 ? 9.227 16.031 34.906 1 57 375 ALA B O 1
ATOM 5955 N N . CYS B 1 376 ? 8.945 17.953 36.062 1 60.5 376 CYS B N 1
ATOM 5956 C CA . CYS B 1 376 ? 8.836 18.719 34.812 1 60.5 376 CYS B CA 1
ATOM 5957 C C . CYS B 1 376 ? 10.156 18.688 34.031 1 60.5 376 CYS B C 1
ATOM 5959 O O . CYS B 1 376 ? 10.164 18.641 32.812 1 60.5 376 CYS B O 1
ATOM 5961 N N . ALA B 1 377 ? 11.195 18.719 34.906 1 60.06 377 ALA B N 1
ATOM 5962 C CA . ALA B 1 377 ? 12.508 18.625 34.281 1 60.06 377 ALA B CA 1
ATOM 5963 C C . ALA B 1 377 ? 12.664 17.312 33.531 1 60.06 377 ALA B C 1
ATOM 5965 O O . ALA B 1 377 ? 13.227 17.266 32.438 1 60.06 377 ALA B O 1
ATOM 5966 N N . GLY B 1 378 ? 12.227 16.312 34.094 1 58.94 378 GLY B N 1
ATOM 5967 C CA . GLY B 1 378 ? 12.227 15.016 33.438 1 58.94 378 GLY B CA 1
ATOM 5968 C C . GLY B 1 378 ? 11.422 15.016 32.125 1 58.94 378 GLY B C 1
ATOM 5969 O O . GLY B 1 378 ? 11.867 14.461 31.125 1 58.94 378 GLY B O 1
ATOM 5970 N N . THR B 1 379 ? 10.281 15.562 32.25 1 56.91 379 THR B N 1
ATOM 5971 C CA . THR B 1 379 ? 9.43 15.625 31.062 1 56.91 379 THR B CA 1
ATOM 5972 C C . THR B 1 379 ? 10.055 16.516 30 1 56.91 379 THR B C 1
ATOM 5974 O O . THR B 1 379 ? 9.984 16.219 28.797 1 56.91 379 THR B O 1
ATOM 5977 N N . LEU B 1 380 ? 10.617 17.594 30.531 1 57.75 380 LEU B N 1
ATOM 5978 C CA . LEU B 1 380 ? 11.281 18.516 29.609 1 57.75 380 LEU B CA 1
ATOM 5979 C C . LEU B 1 380 ? 12.531 17.875 29.016 1 57.75 380 LEU B C 1
ATOM 5981 O O . LEU B 1 380 ? 12.883 18.156 27.859 1 57.75 380 LEU B O 1
ATOM 5985 N N . ASN B 1 381 ? 13.281 17.203 29.859 1 53.59 381 ASN B N 1
ATOM 5986 C CA . ASN B 1 381 ? 14.445 16.484 29.359 1 53.59 381 ASN B CA 1
ATOM 5987 C C . ASN B 1 381 ? 14.055 15.383 28.375 1 53.59 381 ASN B C 1
ATOM 5989 O O . ASN B 1 381 ? 14.82 15.047 27.469 1 53.59 381 ASN B O 1
ATOM 5993 N N . GLY B 1 382 ? 13.055 14.633 28.562 1 47.56 382 GLY B N 1
ATOM 5994 C CA . GLY B 1 382 ? 12.562 13.664 27.594 1 47.56 382 GLY B CA 1
ATOM 5995 C C . GLY B 1 382 ? 12.086 14.312 26.312 1 47.56 382 GLY B C 1
ATOM 5996 O O . GLY B 1 382 ? 11.781 13.617 25.328 1 47.56 382 GLY B O 1
ATOM 5997 N N . VAL B 1 383 ? 11.625 15.414 26.344 1 40.03 383 VAL B N 1
ATOM 5998 C CA . VAL B 1 383 ? 11.367 16.188 25.125 1 40.03 383 VAL B CA 1
ATOM 5999 C C . VAL B 1 383 ? 12.688 16.594 24.484 1 40.03 383 VAL B C 1
ATOM 6001 O O . VAL B 1 383 ? 13.453 17.359 25.062 1 40.03 383 VAL B O 1
ATOM 6004 N N . SER B 1 384 ? 13.43 15.586 24.062 1 32.25 384 SER B N 1
ATOM 6005 C CA . SER B 1 384 ? 14.695 15.82 23.391 1 32.25 384 SER B CA 1
ATOM 6006 C C . SER B 1 384 ? 14.633 17.062 22.516 1 32.25 384 SER B C 1
ATOM 6008 O O . SER B 1 384 ? 13.641 17.297 21.828 1 32.25 384 SER B O 1
ATOM 6010 N N . THR B 1 385 ? 15.328 18.109 22.906 1 27.69 385 THR B N 1
ATOM 6011 C CA . THR B 1 385 ? 15.695 19.188 22 1 27.69 385 THR B CA 1
ATOM 6012 C C . THR B 1 385 ? 15.977 18.656 20.609 1 27.69 385 THR B C 1
ATOM 6014 O O . THR B 1 385 ? 16.922 17.906 20.406 1 27.69 385 THR B O 1
ATOM 6017 N N . LEU B 1 386 ? 14.945 18.328 19.812 1 23.44 386 LEU B N 1
ATOM 6018 C CA . LEU B 1 386 ? 15.344 18.359 18.406 1 23.44 386 LEU B CA 1
ATOM 6019 C C . LEU B 1 386 ? 15.812 19.75 18 1 23.44 386 LEU B C 1
ATOM 6021 O O . LEU B 1 386 ? 15.25 20.75 18.438 1 23.44 386 LEU B O 1
#

Organism: Leishmania major (NCBI:txid5664)

pLDDT: mean 80.38, std 17.7, range [23.44, 98.88]

Secondary structure (DSSP, 8-state):
------GGGEEEEEEEEE-SSEEEEEEEETTTTEEEEEEEEEHHHHHT-SSHHHHHHHHHHHHHHHHHHHH---TTBPPEEEEEE-SSEEEEEEE--TTEEHHHHHHHHSS--HHHHHHHHHHHHHHHHHHHHSPPPPSS-TTS------EEE----SGGGEEE-TT--EEE---TT-EEESSTT--EE-----SSSPPPEEE-GGG--HHHHHHSEE-HHHHHHHHHHHHHHHHHSS-S---SSHHHHHHHHHH-PPP--TTS-HHHHHHHHHHT-SSTTTS--HHHHHT-GGGTTS-TTTGGGS--GGGG--------GGG--B-TTT-PBPPTTS-TTB-TTT--B-S--EEEEEE--TT-S--S-EEEEHHHHHHHHSS---/------GGGEEEEEEEEEETTEEEEEEEETTTTEEEEEEEEEHHHHHT-SSHHHHHHHHHHHHHHHHHHHH---TTBPPEEEEEE-SSEEEEEEE--TTEEHHHHHHHHSS--HHHHHHHHHHHHHHHHHHHHSPPPPSS-TTS------EEE----SGGGEEE-TT--EEE---TT-EEESSTT--EE-----SSSPPPEEE-GGG--HHHHHHSEE-HHHHHHHHHHHHHHHHHSS-S---SSHHHHHHHHHH-PPP--TTS-HHHHHHHHHHT-SSTTTS--HHHHHT-GGGTTS-TTTGGGS--GGGG--------GGG--B-TTT-PBPPTTS-TTB-TTT--BSS--EEEEEE--TT-S--S-EEEEHHHHHHHHHS---